Protein AF-A0A6G7Z5B9-F1 (afdb_monomer_lite)

Radius of gyration: 33.46 Å; chains: 1; bounding box: 88×78×112 Å

Sequence (467 aa):
MKSFTQLRRRGAAALLVTVLAVPVVAVATATAAGTSTSVATAASAVRTATAADERAAANLSRAKTSRTKAAAKVTSTKKAAKKASAKRATAAKKYSVAKKKYAAAKKAAATRHGVGGANESRASMNRASKALKSATAASRRATQAKSKALVTYSRAKALVAKTTSAKAKTAKALTKAKNELDAAKRRPTPTPTQAPTTPAPAPTTPAPKPTTPSTVESASPARTAYTGPMTVSTNGAVIENKIITGQLKIRANNVTIRNSLFVGPATAPTANYFLLWNTEGNTGLKVIDSELRPTIKSSWMNGVIGAGFTLERVTITNVIDQVTIKGDDVTIKDSVFEGNLYYANDPNHGGKESHADNVQIQSGKRIKITGTTMRSANNATVQVTQALGAVADLTIADNFLDHGGCTINITEGTRGYGPLAGVRITDNTFGTNQRIASCAVIRPKTTVITATGNSFTDGRAFALKNG

Secondary structure (DSSP, 8-state):
--------------------------------TTSHHHHHHHHHHHHHHHHHHHHHHHHHHHHHHHHHHHHHHHHHHHHHHHHHHHHHHHHHHHHHHHHHHHHHHHHHHHH--SHHHHHHHHHHHHHHHHHHHHHHHHHHHHHHHHHHHHHHHHHHHHHHHHHHHHHHHHHHHHHHHHHHHHHHHHPPPPP-PPPPPPPPPPPPPPPP-----------PPPPEE--S-SEE-STT-EEESEEE-S-EEE-SSS-EEES-EE---SS--SS-EEEEEE-SS---EEEES-EE--SS--TTEEEEEESSEEEES-EE-S-S-SEEEESS-EEEES-EE------SSBGGGTTBPP---SEEEEEEEEEEEES-EEEEESS-SEEE--SSS-EEEEEEES-EEEESSSSEEE---TTT--SPBSEEEESPEE-S--SSTT-SEEE-TTS-EEEES-EETT-PPP-EEE-

pLDDT: mean 84.42, std 21.42, range [25.08, 98.94]

Structure (mmCIF, N/CA/C/O backbone):
data_AF-A0A6G7Z5B9-F1
#
_entry.id   AF-A0A6G7Z5B9-F1
#
loop_
_atom_site.group_PDB
_atom_site.id
_atom_site.type_symbol
_atom_site.label_atom_id
_atom_site.label_alt_id
_atom_site.label_comp_id
_atom_site.label_asym_id
_atom_site.label_entity_id
_atom_site.label_seq_id
_atom_site.pdbx_PDB_ins_code
_atom_site.Cartn_x
_atom_site.Cartn_y
_atom_site.Cartn_z
_atom_site.occupancy
_atom_site.B_iso_or_equiv
_atom_site.auth_seq_id
_atom_site.auth_comp_id
_atom_site.auth_asym_id
_atom_site.auth_atom_id
_atom_site.pdbx_PDB_model_num
ATOM 1 N N . MET A 1 1 ? 48.584 -51.197 7.218 1.00 33.88 1 MET A N 1
ATOM 2 C CA . MET A 1 1 ? 49.433 -50.866 8.385 1.00 33.88 1 MET A CA 1
ATOM 3 C C . MET A 1 1 ? 49.207 -49.411 8.787 1.00 33.88 1 MET A C 1
ATOM 5 O O . MET A 1 1 ? 49.293 -48.547 7.930 1.00 33.88 1 MET A O 1
ATOM 9 N N . LYS A 1 2 ? 48.946 -49.205 10.087 1.00 32.91 2 LYS A N 1
ATOM 10 C CA . LYS A 1 2 ? 49.001 -47.963 10.892 1.00 32.91 2 LYS A CA 1
ATOM 11 C C . LYS A 1 2 ? 47.904 -46.883 10.732 1.00 32.91 2 LYS A C 1
ATOM 13 O O . LYS A 1 2 ? 47.996 -45.950 9.948 1.00 32.91 2 LYS A O 1
ATOM 18 N N . SER A 1 3 ? 46.904 -47.055 11.605 1.00 33.75 3 SER A N 1
ATOM 19 C CA . SER A 1 3 ? 46.173 -46.075 12.434 1.00 33.75 3 SER A CA 1
ATOM 20 C C . SER A 1 3 ? 46.872 -44.724 12.686 1.00 33.75 3 SER A C 1
ATOM 22 O O . SER A 1 3 ? 48.064 -44.720 12.973 1.00 33.75 3 SER A O 1
ATOM 24 N N . PHE A 1 4 ? 46.120 -43.611 12.684 1.00 29.77 4 PHE A N 1
ATOM 25 C CA . PHE A 1 4 ? 45.829 -42.846 13.914 1.00 29.77 4 PHE A CA 1
ATOM 26 C C . PHE A 1 4 ? 44.733 -41.780 13.714 1.00 29.77 4 PHE A C 1
ATOM 28 O O . PHE A 1 4 ? 44.692 -41.014 12.756 1.00 29.77 4 PHE A O 1
ATOM 35 N N . THR A 1 5 ? 43.839 -41.788 14.691 1.00 35.28 5 THR A N 1
ATOM 36 C CA . THR A 1 5 ? 42.644 -40.994 14.975 1.00 35.28 5 THR A CA 1
ATOM 37 C C . THR A 1 5 ? 42.925 -39.494 15.129 1.00 35.28 5 THR A C 1
ATOM 39 O O . THR A 1 5 ? 43.856 -39.139 15.840 1.00 35.28 5 THR A O 1
ATOM 42 N N . GLN A 1 6 ? 42.048 -38.604 14.635 1.00 29.97 6 GLN A N 1
ATOM 43 C CA . GLN A 1 6 ? 41.632 -37.435 15.428 1.00 29.97 6 GLN A CA 1
ATOM 44 C C . GLN A 1 6 ? 40.260 -36.871 15.025 1.00 29.97 6 GLN A C 1
ATOM 46 O O . GLN A 1 6 ? 40.008 -36.397 13.920 1.00 29.97 6 GLN A O 1
ATOM 51 N N . LEU A 1 7 ? 39.388 -36.917 16.025 1.00 31.28 7 LEU A N 1
ATOM 52 C CA . LEU A 1 7 ? 38.028 -36.427 16.121 1.00 31.28 7 LEU A CA 1
ATOM 53 C C . LEU A 1 7 ? 38.067 -34.992 16.682 1.00 31.28 7 LEU A C 1
ATOM 55 O O . LEU A 1 7 ? 38.559 -34.811 17.795 1.00 31.28 7 LEU A O 1
ATOM 59 N N . ARG A 1 8 ? 37.510 -33.973 16.006 1.00 30.39 8 ARG A N 1
ATOM 60 C CA . ARG A 1 8 ? 37.163 -32.693 16.668 1.00 30.39 8 ARG A CA 1
ATOM 61 C C . ARG A 1 8 ? 35.839 -32.076 16.189 1.00 30.39 8 ARG A C 1
ATOM 63 O O . ARG A 1 8 ? 35.764 -31.380 15.186 1.00 30.39 8 ARG A O 1
ATOM 70 N N . ARG A 1 9 ? 34.832 -32.310 17.042 1.00 29.95 9 ARG A N 1
ATOM 71 C CA . ARG A 1 9 ? 33.861 -31.362 17.629 1.00 29.95 9 ARG A CA 1
ATOM 72 C C . ARG A 1 9 ? 32.907 -30.605 16.693 1.00 29.95 9 ARG A C 1
ATOM 74 O O . ARG A 1 9 ? 33.141 -29.470 16.293 1.00 29.95 9 ARG A O 1
ATOM 81 N N . ARG A 1 10 ? 31.717 -31.197 16.532 1.00 31.97 10 ARG A N 1
ATOM 82 C CA . ARG A 1 10 ? 30.447 -30.471 16.376 1.00 31.97 10 ARG A CA 1
ATOM 83 C C . ARG A 1 10 ? 30.122 -29.763 17.697 1.00 31.97 10 ARG A C 1
ATOM 85 O O . ARG A 1 10 ? 29.921 -30.422 18.710 1.00 31.97 10 ARG A O 1
ATOM 92 N N . GLY A 1 11 ? 30.080 -28.433 17.689 1.00 27.55 11 GLY A N 1
ATOM 93 C CA . GLY A 1 11 ? 29.530 -27.647 18.792 1.00 27.55 11 GLY A CA 1
ATOM 94 C C . GLY A 1 11 ? 28.006 -27.678 18.738 1.00 27.55 11 GLY A C 1
ATOM 95 O O . GLY A 1 11 ? 27.402 -26.893 18.011 1.00 27.55 11 GLY A O 1
ATOM 96 N N . ALA A 1 12 ? 27.394 -28.596 19.483 1.00 30.52 12 ALA A N 1
ATOM 97 C CA . ALA A 1 12 ? 26.003 -28.476 19.890 1.00 30.52 12 ALA A CA 1
ATOM 98 C C . ALA A 1 12 ? 25.945 -27.429 21.011 1.00 30.52 12 ALA A C 1
ATOM 100 O O . ALA A 1 12 ? 26.492 -27.639 22.091 1.00 30.52 12 ALA A O 1
ATOM 101 N N . ALA A 1 13 ? 25.336 -26.276 20.741 1.00 30.06 13 ALA A N 1
ATOM 102 C CA . ALA A 1 13 ? 24.965 -25.347 21.796 1.00 30.06 13 ALA A CA 1
ATOM 103 C C . ALA A 1 13 ? 23.744 -25.938 22.510 1.00 30.06 13 ALA A C 1
ATOM 105 O O . ALA A 1 13 ? 22.630 -25.883 21.990 1.00 30.06 13 ALA A O 1
ATOM 106 N N . ALA A 1 14 ? 23.984 -26.557 23.665 1.00 29.02 14 ALA A N 1
ATOM 107 C CA . ALA A 1 14 ? 22.943 -26.954 24.595 1.00 29.02 14 ALA A CA 1
ATOM 108 C C . ALA A 1 14 ? 22.187 -25.696 25.047 1.00 29.02 14 ALA A C 1
ATOM 110 O O . ALA A 1 14 ? 22.767 -24.775 25.623 1.00 29.02 14 ALA A O 1
ATOM 111 N N . LEU A 1 15 ? 20.893 -25.646 24.738 1.00 28.06 15 LEU A N 1
ATOM 112 C CA . LEU A 1 15 ? 19.971 -24.674 25.299 1.00 28.06 15 LEU A CA 1
ATOM 113 C C . LEU A 1 15 ? 19.673 -25.136 26.730 1.00 28.06 15 LEU A C 1
ATOM 115 O O . LEU A 1 15 ? 18.836 -26.008 26.944 1.00 28.06 15 LEU A O 1
ATOM 119 N N . LEU A 1 16 ? 20.420 -24.609 27.699 1.00 25.08 16 LEU A N 1
ATOM 120 C CA . LEU A 1 16 ? 20.131 -24.796 29.115 1.00 25.08 16 LEU A CA 1
ATOM 121 C C . LEU A 1 16 ? 18.835 -24.026 29.419 1.00 25.08 16 LEU A C 1
ATOM 123 O O . LEU A 1 16 ? 18.841 -22.798 29.504 1.00 25.08 16 LEU A O 1
ATOM 127 N N . VAL A 1 17 ? 17.711 -24.734 29.504 1.00 30.08 17 VAL A N 1
ATOM 128 C CA . VAL A 1 17 ? 16.465 -24.191 30.052 1.00 30.08 17 VAL A CA 1
ATOM 129 C C . VAL A 1 17 ? 16.600 -24.264 31.566 1.00 30.08 17 VAL A C 1
ATOM 131 O O . VAL A 1 17 ? 16.329 -25.293 32.179 1.00 30.08 17 VAL A O 1
ATOM 134 N N . THR A 1 18 ? 17.071 -23.184 32.180 1.00 28.08 18 THR A N 1
ATOM 135 C CA . THR A 1 18 ? 16.932 -22.986 33.621 1.00 28.08 18 THR A CA 1
ATOM 136 C C . THR A 1 18 ? 15.454 -22.733 33.903 1.00 28.08 18 THR A C 1
ATOM 138 O O . THR A 1 18 ? 14.944 -21.634 33.688 1.00 28.08 18 THR A O 1
ATOM 141 N N . VAL A 1 19 ? 14.748 -23.772 34.346 1.00 30.16 19 VAL A N 1
ATOM 142 C CA . VAL A 1 19 ? 13.426 -23.637 34.959 1.00 30.16 19 VAL A CA 1
ATOM 143 C C . VAL A 1 19 ? 13.645 -22.947 36.303 1.00 30.16 19 VAL A C 1
ATOM 145 O O . VAL A 1 19 ? 14.049 -23.575 37.277 1.00 30.16 19 VAL A O 1
ATOM 148 N N . LEU A 1 20 ? 13.442 -21.631 36.346 1.00 30.20 20 LEU A N 1
ATOM 149 C CA . LEU A 1 20 ? 13.272 -20.924 37.610 1.00 30.20 20 LEU A CA 1
ATOM 150 C C . LEU A 1 20 ? 11.957 -21.411 38.221 1.00 30.20 20 LEU A C 1
ATOM 152 O O . LEU A 1 20 ? 10.878 -21.072 37.735 1.00 30.20 20 LEU A O 1
ATOM 156 N N . ALA A 1 21 ? 12.068 -22.230 39.265 1.00 30.30 21 ALA A N 1
ATOM 157 C CA . ALA A 1 21 ? 10.964 -22.535 40.155 1.00 30.30 21 ALA A CA 1
ATOM 158 C C . ALA A 1 21 ? 10.427 -21.211 40.717 1.00 30.30 21 ALA A C 1
ATOM 160 O O . ALA A 1 21 ? 11.123 -20.490 41.433 1.00 30.30 21 ALA A O 1
ATOM 161 N N . VAL A 1 22 ? 9.202 -20.865 40.334 1.00 32.66 22 VAL A N 1
ATOM 162 C CA . VAL A 1 22 ? 8.454 -19.772 40.954 1.00 32.66 22 VAL A CA 1
ATOM 163 C C . VAL A 1 22 ? 8.005 -20.286 42.323 1.00 32.66 22 VAL A C 1
ATOM 165 O O . VAL A 1 22 ? 7.380 -21.348 42.367 1.00 32.66 22 VAL A O 1
ATOM 168 N N . PRO A 1 23 ? 8.307 -19.601 43.439 1.00 32.16 23 PRO A N 1
ATOM 169 C CA . PRO A 1 23 ? 7.770 -20.002 44.727 1.00 32.16 23 PRO A CA 1
ATOM 170 C C . PRO A 1 23 ? 6.247 -19.873 44.668 1.00 32.16 23 PRO A C 1
ATOM 172 O O . PRO A 1 23 ? 5.705 -18.803 44.382 1.00 32.16 23 PRO A O 1
ATOM 175 N N . VAL A 1 24 ? 5.560 -20.990 44.904 1.00 34.12 24 VAL A N 1
ATOM 176 C CA . VAL A 1 24 ? 4.117 -21.020 45.129 1.00 34.12 24 VAL A CA 1
ATOM 177 C C . VAL A 1 24 ? 3.877 -20.327 46.465 1.00 34.12 24 VAL A C 1
ATOM 179 O O . VAL A 1 24 ? 4.069 -20.913 47.526 1.00 34.12 24 VAL A O 1
ATOM 182 N N . VAL A 1 25 ? 3.514 -19.047 46.417 1.00 35.88 25 VAL A N 1
ATOM 183 C CA . VAL A 1 25 ? 2.984 -18.347 47.586 1.00 35.88 25 VAL A CA 1
ATOM 184 C C . VAL A 1 25 ? 1.589 -18.910 47.832 1.00 35.88 25 VAL A C 1
ATOM 186 O O . VAL A 1 25 ? 0.700 -18.763 46.993 1.00 35.88 25 VAL A O 1
ATOM 189 N N . ALA A 1 26 ? 1.419 -19.592 48.963 1.00 35.59 26 ALA A N 1
ATOM 190 C CA . ALA A 1 26 ? 0.121 -20.030 49.446 1.00 35.59 26 ALA A CA 1
ATOM 191 C C . ALA A 1 26 ? -0.781 -18.800 49.635 1.00 35.59 26 ALA A C 1
ATOM 193 O O . ALA A 1 26 ? -0.514 -17.936 50.470 1.00 35.59 26 ALA A O 1
ATOM 194 N N . VAL A 1 27 ? -1.832 -18.701 48.821 1.00 38.78 27 VAL A N 1
ATOM 195 C CA . VAL A 1 27 ? -2.866 -17.675 48.967 1.00 38.78 27 VAL A CA 1
ATOM 196 C C . VAL A 1 27 ? -3.830 -18.165 50.038 1.00 38.78 27 VAL A C 1
ATOM 198 O O . VAL A 1 27 ? -4.621 -19.075 49.799 1.00 38.78 27 VAL A O 1
ATOM 201 N N . ALA A 1 28 ? -3.745 -17.570 51.227 1.00 36.78 28 ALA A N 1
ATOM 202 C CA . ALA A 1 28 ? -4.779 -17.697 52.241 1.00 36.78 28 ALA A CA 1
ATOM 203 C C . ALA A 1 28 ? -6.102 -17.164 51.666 1.00 36.78 28 ALA A C 1
ATOM 205 O O . ALA A 1 28 ? -6.181 -16.036 51.174 1.00 36.78 28 ALA A O 1
ATOM 206 N N . THR A 1 29 ? -7.135 -17.999 51.689 1.00 42.69 29 THR A N 1
ATOM 207 C CA . THR A 1 29 ? -8.482 -17.672 51.226 1.00 42.69 29 THR A CA 1
ATOM 208 C C . THR A 1 29 ? -9.141 -16.691 52.192 1.00 42.69 29 THR A C 1
ATOM 210 O O . THR A 1 29 ? -9.769 -17.098 53.164 1.00 42.69 29 THR A O 1
ATOM 213 N N . ALA A 1 30 ? -9.011 -15.394 51.914 1.00 37.78 30 ALA A N 1
ATOM 214 C CA . ALA A 1 30 ? -9.886 -14.366 52.464 1.00 37.78 30 ALA A CA 1
ATOM 215 C C . ALA A 1 30 ? -10.925 -13.995 51.397 1.00 37.78 30 ALA A C 1
ATOM 217 O O . ALA A 1 30 ? -10.608 -13.411 50.359 1.00 37.78 30 ALA A O 1
ATOM 218 N N . THR A 1 31 ? -12.172 -14.385 51.640 1.00 44.94 31 THR A N 1
ATOM 219 C CA . THR A 1 31 ? -13.339 -14.063 50.817 1.00 44.94 31 THR A CA 1
ATOM 220 C C . THR A 1 31 ? -13.641 -12.566 50.888 1.00 44.94 31 THR A C 1
ATOM 222 O O . THR A 1 31 ? -14.357 -12.108 51.772 1.00 44.94 31 THR A O 1
ATOM 225 N N . ALA A 1 32 ? -13.102 -11.801 49.940 1.00 41.94 32 ALA A N 1
ATOM 226 C CA . ALA A 1 32 ? -13.544 -10.445 49.631 1.00 41.94 32 ALA A CA 1
ATOM 227 C C . ALA A 1 32 ? -13.535 -10.266 48.106 1.00 41.94 32 ALA A C 1
ATOM 229 O O . ALA A 1 32 ? -12.483 -10.272 47.470 1.00 41.94 32 ALA A O 1
ATOM 230 N N . ALA A 1 33 ? -14.715 -10.113 47.504 1.00 46.09 33 ALA A N 1
ATOM 231 C CA . ALA A 1 33 ? -14.943 -10.114 46.054 1.00 46.09 33 ALA A CA 1
ATOM 232 C C . ALA A 1 33 ? -14.278 -8.954 45.264 1.00 46.09 33 ALA A C 1
ATOM 234 O O . ALA A 1 33 ? -14.495 -8.832 44.063 1.00 46.09 33 ALA A O 1
ATOM 235 N N . GLY A 1 34 ? -13.459 -8.111 45.909 1.00 43.84 34 GLY A N 1
ATOM 236 C CA . GLY A 1 34 ? -12.788 -6.953 45.301 1.00 43.84 34 GLY A CA 1
ATOM 237 C C . GLY A 1 34 ? -11.286 -7.111 45.015 1.00 43.84 34 GLY A C 1
ATOM 238 O O . GLY A 1 34 ? -10.718 -6.275 44.315 1.00 43.84 34 GLY A O 1
ATOM 239 N N . THR A 1 35 ? -10.613 -8.151 45.524 1.00 47.44 35 THR A N 1
ATOM 240 C CA . THR A 1 35 ? -9.142 -8.314 45.411 1.00 47.44 35 THR A CA 1
ATOM 241 C C . THR A 1 35 ? -8.687 -9.219 44.261 1.00 47.44 35 THR A C 1
ATOM 243 O O . THR A 1 35 ? -7.543 -9.115 43.815 1.00 47.44 35 THR A O 1
ATOM 246 N N . SER A 1 36 ? -9.556 -10.075 43.715 1.00 50.56 36 SER A N 1
ATOM 247 C CA . SER A 1 36 ? -9.192 -11.012 42.636 1.00 50.56 36 SER A CA 1
ATOM 248 C C . SER A 1 36 ? -8.902 -10.315 41.296 1.00 50.56 36 SER A C 1
ATOM 250 O O . SER A 1 36 ? -8.068 -10.779 40.513 1.00 50.56 36 SER A O 1
ATOM 252 N N . THR A 1 37 ? -9.520 -9.159 41.044 1.00 50.88 37 THR A N 1
ATOM 253 C CA . THR A 1 37 ? -9.422 -8.422 39.773 1.00 50.88 37 THR A CA 1
ATOM 254 C C . THR A 1 37 ? -8.094 -7.663 39.613 1.00 50.88 37 THR A C 1
ATOM 256 O O . THR A 1 37 ? -7.572 -7.539 38.500 1.00 50.88 37 THR A O 1
ATOM 259 N N . SER A 1 38 ? -7.490 -7.178 40.706 1.00 53.88 38 SER A N 1
ATOM 260 C CA . SER A 1 38 ? -6.236 -6.397 40.669 1.00 53.88 38 SER A CA 1
ATOM 261 C C . SER A 1 38 ? -4.988 -7.278 40.509 1.00 53.88 38 SER A C 1
ATOM 263 O O . SER A 1 38 ? -4.056 -6.930 39.781 1.00 53.88 38 SER A O 1
ATOM 265 N N . VAL A 1 39 ? -4.991 -8.472 41.107 1.00 56.84 39 VAL A N 1
ATOM 266 C CA . VAL A 1 39 ? -3.908 -9.459 40.950 1.00 56.84 39 VAL A CA 1
ATOM 267 C C . VAL A 1 39 ? -3.928 -10.071 39.545 1.00 56.84 39 VAL A C 1
ATOM 269 O O . VAL A 1 39 ? -2.879 -10.218 38.910 1.00 56.84 39 VAL A O 1
ATOM 272 N N . ALA A 1 40 ? -5.118 -10.350 39.001 1.00 60.28 40 ALA A N 1
ATOM 273 C CA . ALA A 1 40 ? -5.276 -10.861 37.639 1.00 60.28 40 ALA A CA 1
ATOM 274 C C . ALA A 1 40 ? -4.772 -9.868 36.571 1.00 60.28 40 ALA A C 1
ATOM 276 O O . ALA A 1 40 ? -4.150 -10.271 35.584 1.00 60.28 40 ALA A O 1
ATOM 277 N N . THR A 1 41 ? -4.975 -8.564 36.781 1.00 61.44 41 THR A N 1
ATOM 278 C CA . THR A 1 41 ? -4.523 -7.512 35.853 1.00 61.44 41 THR A CA 1
ATOM 279 C C . THR A 1 41 ? -3.010 -7.282 35.908 1.00 61.44 41 THR A C 1
ATOM 281 O O . THR A 1 41 ? -2.383 -7.157 34.853 1.00 61.44 41 THR A O 1
ATOM 284 N N . ALA A 1 42 ? -2.388 -7.318 37.093 1.00 63.38 42 ALA A N 1
ATOM 285 C CA . ALA A 1 42 ? -0.928 -7.263 37.228 1.00 63.38 42 ALA A CA 1
ATOM 286 C C . ALA A 1 42 ? -0.240 -8.491 36.595 1.00 63.38 42 ALA A C 1
ATOM 288 O O . ALA A 1 42 ? 0.711 -8.350 35.820 1.00 63.38 42 ALA A O 1
ATOM 289 N N . ALA A 1 43 ? -0.775 -9.695 36.831 1.00 71.44 43 ALA A N 1
ATOM 290 C CA . ALA A 1 43 ? -0.272 -10.925 36.220 1.00 71.44 43 ALA A CA 1
ATOM 291 C C . ALA A 1 43 ? -0.420 -10.929 34.684 1.00 71.44 43 ALA A C 1
ATOM 293 O O . ALA A 1 43 ? 0.442 -11.457 33.978 1.00 71.44 43 ALA A O 1
ATOM 294 N N . SER A 1 44 ? -1.487 -10.323 34.155 1.00 74.81 44 SER A N 1
ATOM 295 C CA . SER A 1 44 ? -1.705 -10.157 32.711 1.00 74.81 44 SER A CA 1
ATOM 296 C C . SER A 1 44 ? -0.696 -9.191 32.069 1.00 74.81 44 SER A C 1
ATOM 298 O O . SER A 1 44 ? -0.148 -9.475 30.997 1.00 74.81 44 SER A O 1
ATOM 300 N N . ALA A 1 45 ? -0.366 -8.086 32.749 1.00 72.81 45 ALA A N 1
ATOM 301 C CA . ALA A 1 45 ? 0.622 -7.113 32.277 1.00 72.81 45 ALA A CA 1
ATOM 302 C C . ALA A 1 45 ? 2.034 -7.717 32.178 1.00 72.81 45 ALA A C 1
ATOM 304 O O . ALA A 1 45 ? 2.707 -7.544 31.160 1.00 72.81 45 ALA A O 1
ATOM 305 N N . VAL A 1 46 ? 2.456 -8.489 33.187 1.00 80.88 46 VAL A N 1
ATOM 306 C CA . VAL A 1 46 ? 3.754 -9.185 33.169 1.00 80.88 46 VAL A CA 1
ATOM 307 C C . VAL A 1 46 ? 3.810 -10.217 32.040 1.00 80.88 46 VAL A C 1
ATOM 309 O O . VAL A 1 46 ? 4.776 -10.223 31.282 1.00 80.88 46 VAL A O 1
ATOM 312 N N . ARG A 1 47 ? 2.766 -11.042 31.851 1.00 81.12 47 ARG A N 1
ATOM 313 C CA . ARG A 1 47 ? 2.709 -12.014 30.735 1.00 81.12 47 ARG A CA 1
ATOM 314 C C . ARG A 1 47 ? 2.827 -11.337 29.370 1.00 81.12 47 ARG A C 1
ATOM 316 O O . ARG A 1 47 ? 3.558 -11.813 28.504 1.00 81.12 47 ARG A O 1
ATOM 323 N N . THR A 1 48 ? 2.136 -10.214 29.193 1.00 74.19 48 THR A N 1
ATOM 324 C CA . THR A 1 48 ? 2.164 -9.441 27.945 1.00 74.19 48 THR A CA 1
ATOM 325 C C . THR A 1 48 ? 3.558 -8.875 27.669 1.00 74.19 48 THR A C 1
ATOM 327 O O . THR A 1 48 ? 4.058 -8.986 26.547 1.00 74.19 48 THR A O 1
ATOM 330 N N . ALA A 1 49 ? 4.220 -8.322 28.690 1.00 76.75 49 ALA A N 1
ATOM 331 C CA . ALA A 1 49 ? 5.574 -7.791 28.561 1.00 76.75 49 ALA A CA 1
ATOM 332 C C . ALA A 1 49 ? 6.619 -8.894 28.300 1.00 76.75 49 ALA A C 1
ATOM 334 O O . ALA A 1 49 ? 7.512 -8.707 27.472 1.00 76.75 49 ALA A O 1
ATOM 335 N N . THR A 1 50 ? 6.474 -10.072 28.919 1.00 83.19 50 THR A N 1
ATOM 336 C CA . THR A 1 50 ? 7.335 -11.239 28.655 1.00 83.19 50 THR A CA 1
ATOM 337 C C . THR A 1 50 ? 7.226 -11.689 27.198 1.00 83.19 50 THR A C 1
ATOM 339 O O . THR A 1 50 ? 8.240 -11.837 26.517 1.00 83.19 50 THR A O 1
ATOM 342 N N . ALA A 1 51 ? 6.004 -11.814 26.669 1.00 75.94 51 ALA A N 1
ATOM 343 C CA . ALA A 1 51 ? 5.793 -12.177 25.267 1.00 75.94 51 ALA A CA 1
ATOM 344 C C . ALA A 1 51 ? 6.387 -11.138 24.291 1.00 75.94 51 ALA A C 1
ATOM 346 O O . ALA A 1 51 ? 6.876 -11.487 23.209 1.00 75.94 51 ALA A O 1
ATOM 347 N N . ALA A 1 52 ? 6.367 -9.852 24.660 1.00 68.94 52 ALA A N 1
ATOM 348 C CA . ALA A 1 52 ? 6.983 -8.784 23.878 1.00 68.94 52 ALA A CA 1
ATOM 349 C C . ALA A 1 52 ? 8.522 -8.885 23.851 1.00 68.94 52 ALA A C 1
ATOM 351 O O . ALA A 1 52 ? 9.109 -8.750 22.770 1.00 68.94 52 ALA A O 1
ATOM 352 N N . ASP A 1 53 ? 9.167 -9.173 24.989 1.00 85.44 53 ASP A N 1
ATOM 353 C CA . ASP A 1 53 ? 10.619 -9.404 25.080 1.00 85.44 53 ASP A CA 1
ATOM 354 C C . ASP A 1 53 ? 11.055 -10.616 24.242 1.00 85.44 53 ASP A C 1
ATOM 356 O O . ASP A 1 53 ? 11.926 -10.492 23.374 1.00 85.44 53 ASP A O 1
ATOM 360 N N . GLU A 1 54 ? 10.376 -11.758 24.391 1.00 82.62 54 GLU A N 1
ATOM 361 C CA . GLU A 1 54 ? 10.667 -12.979 23.627 1.00 82.62 54 GLU A CA 1
ATOM 362 C C . GLU A 1 54 ? 10.549 -12.749 22.113 1.00 82.62 54 GLU A C 1
ATOM 364 O O . GLU A 1 54 ? 11.432 -13.120 21.324 1.00 82.62 54 GLU A O 1
ATOM 369 N N . ARG A 1 55 ? 9.486 -12.057 21.678 1.00 84.25 55 ARG A N 1
ATOM 370 C CA . ARG A 1 55 ? 9.288 -11.706 20.265 1.00 84.25 55 ARG A CA 1
ATOM 371 C C . ARG A 1 55 ? 10.381 -10.761 19.763 1.00 84.25 55 ARG A C 1
ATOM 373 O O . ARG A 1 55 ? 10.861 -10.926 18.633 1.00 84.25 55 ARG A O 1
ATOM 380 N N . ALA A 1 56 ? 10.787 -9.779 20.569 1.00 72.06 56 ALA A N 1
ATOM 381 C CA . ALA A 1 56 ? 11.865 -8.856 20.228 1.00 72.06 56 ALA A CA 1
ATOM 382 C C . ALA A 1 56 ? 13.222 -9.579 20.122 1.00 72.06 56 ALA A C 1
ATOM 384 O O . ALA A 1 56 ? 13.977 -9.337 19.170 1.00 72.06 56 ALA A O 1
ATOM 385 N N . ALA A 1 57 ? 13.499 -10.532 21.015 1.00 84.00 57 ALA A N 1
ATOM 386 C CA . ALA A 1 57 ? 14.703 -11.359 20.992 1.00 84.00 57 ALA A CA 1
ATOM 387 C C . ALA A 1 57 ? 14.755 -12.251 19.739 1.00 84.00 57 ALA A C 1
ATOM 389 O O . ALA A 1 57 ? 15.766 -12.273 19.021 1.00 84.00 57 ALA A O 1
ATOM 390 N N . ALA A 1 58 ? 13.640 -12.907 19.396 1.00 81.38 58 ALA A N 1
ATOM 391 C CA . ALA A 1 58 ? 13.516 -13.704 18.176 1.00 81.38 58 ALA A CA 1
ATOM 392 C C . ALA A 1 58 ? 13.718 -12.855 16.905 1.00 81.38 58 ALA A C 1
ATOM 394 O O . ALA A 1 58 ? 14.421 -13.261 15.972 1.00 81.38 58 ALA A O 1
ATOM 395 N N . ASN A 1 59 ? 13.159 -11.640 16.870 1.00 75.00 59 ASN A N 1
ATOM 396 C CA . ASN A 1 59 ? 13.357 -10.690 15.771 1.00 75.00 59 ASN A CA 1
ATOM 397 C C . ASN A 1 59 ? 14.826 -10.275 15.614 1.00 75.00 59 ASN A C 1
ATOM 399 O O . ASN A 1 59 ? 15.344 -10.262 14.492 1.00 75.00 59 ASN A O 1
ATOM 403 N N . LEU A 1 60 ? 15.521 -9.990 16.718 1.00 90.50 60 LEU A N 1
ATOM 404 C CA . LEU A 1 60 ? 16.946 -9.664 16.688 1.00 90.50 60 LEU A CA 1
ATOM 405 C C . LEU A 1 60 ? 17.790 -10.844 16.177 1.00 90.50 60 LEU A C 1
ATOM 407 O O . LEU A 1 60 ? 18.727 -10.637 15.399 1.00 90.50 60 LEU A O 1
ATOM 411 N N . SER A 1 61 ? 17.452 -12.079 16.557 1.00 89.38 61 SER A N 1
ATOM 412 C CA . SER A 1 61 ? 18.114 -13.293 16.054 1.00 89.38 61 SER A CA 1
ATOM 413 C C . SER A 1 61 ? 17.955 -13.454 14.532 1.00 89.38 61 SER A C 1
ATOM 415 O O . SER A 1 61 ? 18.941 -13.621 13.798 1.00 89.38 61 SER A O 1
ATOM 417 N N . ARG A 1 62 ? 16.731 -13.279 14.013 1.00 87.38 62 ARG A N 1
ATOM 418 C CA . ARG A 1 62 ? 16.457 -13.280 12.562 1.00 87.38 62 ARG A CA 1
ATOM 419 C C . ARG A 1 62 ? 17.215 -12.173 11.824 1.00 87.38 62 ARG A C 1
ATOM 421 O O . ARG A 1 62 ? 17.773 -12.413 10.746 1.00 87.38 62 ARG A O 1
ATOM 428 N N . ALA A 1 63 ? 17.290 -10.975 12.404 1.00 78.44 63 ALA A N 1
ATOM 429 C CA . ALA A 1 63 ? 18.023 -9.850 11.826 1.00 78.44 63 ALA A CA 1
ATOM 430 C C . ALA A 1 63 ? 19.543 -10.104 11.779 1.00 78.44 63 ALA A C 1
ATOM 432 O O . ALA A 1 63 ? 20.183 -9.820 10.761 1.00 78.44 63 ALA A O 1
ATOM 433 N N . LYS A 1 64 ? 20.123 -10.702 12.833 1.00 90.81 64 LYS A N 1
ATOM 434 C CA . LYS A 1 64 ? 21.530 -11.148 12.856 1.00 90.81 64 LYS A CA 1
ATOM 435 C C . LYS A 1 64 ? 21.807 -12.153 11.733 1.00 90.81 64 LYS A C 1
ATOM 437 O O . LYS A 1 64 ? 22.723 -11.935 10.943 1.00 90.81 64 LYS A O 1
ATOM 442 N N . THR A 1 65 ? 20.969 -13.182 11.603 1.00 91.50 65 THR A N 1
ATOM 443 C CA . THR A 1 65 ? 21.090 -14.208 10.550 1.00 91.50 65 THR A CA 1
ATOM 444 C C . THR A 1 65 ? 21.017 -13.600 9.148 1.00 91.50 65 THR A C 1
ATOM 446 O O . THR A 1 65 ? 21.837 -13.905 8.279 1.00 91.50 65 THR A O 1
ATOM 449 N N . SER A 1 66 ? 20.071 -12.684 8.929 1.00 86.62 66 SER A N 1
ATOM 450 C CA . SER A 1 66 ? 19.899 -11.990 7.647 1.00 86.62 66 SER A CA 1
ATOM 451 C C . SER A 1 66 ? 21.124 -11.154 7.273 1.00 86.62 66 SER A C 1
ATOM 453 O O . SER A 1 66 ? 21.569 -11.191 6.124 1.00 86.62 66 SER A O 1
ATOM 455 N N . ARG A 1 67 ? 21.721 -10.448 8.245 1.00 93.44 67 ARG A N 1
ATOM 456 C CA . ARG A 1 67 ? 22.969 -9.699 8.040 1.00 93.44 67 ARG A CA 1
ATOM 457 C C . ARG A 1 67 ? 24.131 -10.626 7.678 1.00 93.44 67 ARG A C 1
ATOM 459 O O . ARG A 1 67 ? 24.876 -10.308 6.754 1.00 93.44 67 ARG A O 1
ATOM 466 N N . THR A 1 68 ? 24.272 -11.771 8.347 1.00 94.25 68 THR A N 1
ATOM 467 C CA . THR A 1 68 ? 25.321 -12.758 8.032 1.00 94.25 68 THR A CA 1
ATOM 468 C C . THR A 1 68 ? 25.185 -13.282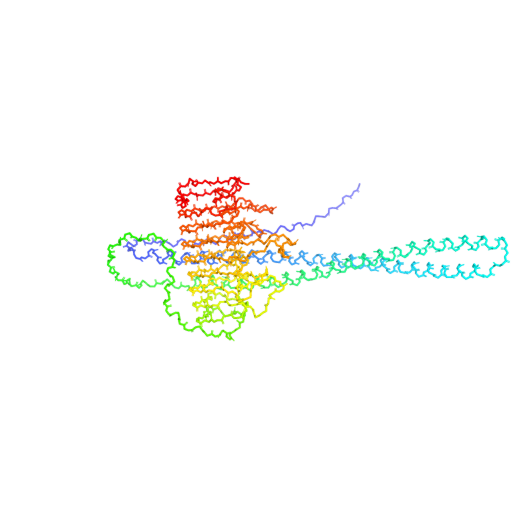 6.601 1.00 94.25 68 THR A C 1
ATOM 470 O O . THR A 1 68 ? 26.158 -13.273 5.845 1.00 94.25 68 THR A O 1
ATOM 473 N N . LYS A 1 69 ? 23.966 -13.646 6.175 1.00 92.38 69 LYS A N 1
ATOM 474 C CA . LYS A 1 69 ? 23.694 -14.067 4.787 1.00 92.38 69 LYS A CA 1
ATOM 475 C C . LYS A 1 69 ? 24.012 -12.957 3.776 1.00 92.38 69 LYS A C 1
ATOM 477 O O . LYS A 1 69 ? 24.617 -13.221 2.736 1.00 92.38 69 LYS A O 1
ATOM 482 N N . ALA A 1 70 ? 23.653 -11.709 4.085 1.00 88.69 70 ALA A N 1
ATOM 483 C CA . ALA A 1 70 ? 23.973 -10.562 3.238 1.00 88.69 70 ALA A CA 1
ATOM 484 C C . ALA A 1 70 ? 25.493 -10.341 3.111 1.00 88.69 70 ALA A C 1
ATOM 486 O O . ALA A 1 70 ? 25.989 -10.127 2.004 1.00 88.69 70 ALA A O 1
ATOM 487 N N . ALA A 1 71 ? 26.243 -10.460 4.211 1.00 93.56 71 ALA A N 1
ATOM 488 C CA . ALA A 1 71 ? 27.701 -10.342 4.211 1.00 93.56 71 ALA A CA 1
ATOM 489 C C . ALA A 1 71 ? 28.368 -11.445 3.369 1.00 93.56 71 ALA A C 1
ATOM 491 O O . ALA A 1 71 ? 29.222 -11.150 2.531 1.00 93.56 71 ALA A O 1
ATOM 492 N N . ALA A 1 72 ? 27.914 -12.697 3.492 1.00 94.88 72 ALA A N 1
ATOM 493 C CA . ALA A 1 72 ? 28.391 -13.800 2.654 1.00 94.88 72 ALA A CA 1
ATOM 494 C C . ALA A 1 72 ? 28.128 -13.552 1.151 1.00 94.88 72 ALA A C 1
ATOM 496 O O . ALA A 1 72 ? 28.974 -13.837 0.293 1.00 94.88 72 ALA A O 1
ATOM 497 N N . LYS A 1 73 ? 26.980 -12.946 0.814 1.00 94.12 73 LYS A N 1
ATOM 498 C CA . LYS A 1 73 ? 26.649 -12.547 -0.564 1.00 94.12 73 LYS A CA 1
ATOM 499 C C . LYS A 1 73 ? 27.585 -11.458 -1.099 1.00 94.12 73 LYS A C 1
ATOM 501 O O . LYS A 1 73 ? 27.952 -11.493 -2.272 1.00 94.12 73 LYS A O 1
ATOM 506 N N . VAL A 1 74 ? 28.023 -10.513 -0.266 1.00 95.94 74 VAL A N 1
ATOM 507 C CA . VAL A 1 74 ? 29.025 -9.505 -0.663 1.00 95.94 74 VAL A CA 1
ATOM 508 C C . VAL A 1 74 ? 30.353 -10.171 -1.018 1.00 95.94 74 VAL A C 1
ATOM 510 O O . VAL A 1 74 ? 30.915 -9.874 -2.070 1.00 95.94 74 VAL A O 1
ATOM 513 N N . THR A 1 75 ? 30.831 -11.113 -0.204 1.00 95.94 75 THR A N 1
ATOM 514 C CA . THR A 1 75 ? 32.097 -11.820 -0.463 1.00 95.94 75 THR A CA 1
ATOM 515 C C . THR A 1 75 ? 32.066 -12.592 -1.786 1.00 95.94 75 THR A C 1
ATOM 517 O O . THR A 1 75 ? 32.967 -12.443 -2.618 1.00 95.94 75 THR A O 1
ATOM 520 N N . SER A 1 76 ? 31.009 -13.373 -2.028 1.00 95.00 76 SER A N 1
ATOM 521 C CA . SER A 1 76 ? 30.867 -14.157 -3.266 1.00 95.00 76 SER A CA 1
ATOM 522 C C . SER A 1 76 ? 30.743 -13.270 -4.512 1.00 95.00 76 SER A C 1
ATOM 524 O O . SER A 1 76 ? 31.433 -13.494 -5.511 1.00 95.00 76 SER A O 1
ATOM 526 N N . THR A 1 77 ? 29.937 -12.208 -4.448 1.00 95.31 77 THR A N 1
ATOM 527 C CA . THR A 1 77 ? 29.750 -11.278 -5.575 1.00 95.31 77 THR A CA 1
ATOM 528 C C . THR A 1 77 ? 30.990 -10.422 -5.847 1.00 95.31 77 THR A C 1
ATOM 530 O O . THR A 1 77 ? 31.312 -10.182 -7.012 1.00 95.31 77 THR A O 1
ATOM 533 N N . LYS A 1 78 ? 31.766 -10.053 -4.816 1.00 97.44 78 LYS A N 1
ATOM 534 C CA . LYS A 1 78 ? 33.081 -9.400 -4.966 1.00 97.44 78 LYS A CA 1
ATOM 535 C C . LYS A 1 78 ? 34.055 -10.287 -5.744 1.00 97.44 78 LYS A C 1
ATOM 537 O O . LYS A 1 78 ? 34.707 -9.817 -6.679 1.00 97.44 78 LYS A O 1
ATOM 542 N N . LYS A 1 79 ? 34.126 -11.582 -5.405 1.00 96.88 79 LYS A N 1
ATOM 543 C CA . LYS A 1 79 ? 34.964 -12.564 -6.120 1.00 96.88 79 LYS A CA 1
ATOM 544 C C . LYS A 1 79 ? 34.539 -12.691 -7.587 1.00 96.88 79 LYS A C 1
ATOM 546 O O . LYS A 1 79 ? 35.393 -12.666 -8.476 1.00 96.88 79 LYS A O 1
ATOM 551 N N . ALA A 1 80 ? 33.233 -12.750 -7.854 1.00 94.50 80 ALA A N 1
ATOM 552 C CA . ALA A 1 80 ? 32.692 -12.790 -9.213 1.00 94.50 80 ALA A CA 1
ATOM 553 C C . ALA A 1 80 ? 33.037 -11.524 -10.021 1.00 94.50 80 ALA A C 1
ATOM 555 O O . ALA A 1 80 ? 33.501 -11.630 -11.158 1.00 94.50 80 ALA A O 1
ATOM 556 N N . ALA A 1 81 ? 32.900 -10.335 -9.426 1.00 96.06 81 ALA A N 1
ATOM 557 C CA . ALA A 1 81 ? 33.257 -9.065 -10.061 1.00 96.06 81 ALA A CA 1
ATOM 558 C C . ALA A 1 81 ? 34.763 -8.958 -10.371 1.00 96.06 81 ALA A C 1
ATOM 560 O O . ALA A 1 81 ? 35.136 -8.496 -11.456 1.00 96.06 81 ALA A O 1
ATOM 561 N N . LYS A 1 82 ? 35.635 -9.450 -9.475 1.00 97.56 82 LYS A N 1
ATOM 562 C CA . LYS A 1 82 ? 37.089 -9.532 -9.716 1.00 97.56 82 LYS A CA 1
ATOM 563 C C . LYS A 1 82 ? 37.401 -10.462 -10.893 1.00 97.56 82 LYS A C 1
ATOM 565 O O . LYS A 1 82 ? 38.119 -10.067 -11.810 1.00 97.56 82 LYS A O 1
ATOM 570 N N . LYS A 1 83 ? 36.793 -11.656 -10.927 1.00 97.44 83 LYS A N 1
ATOM 571 C CA . LYS A 1 83 ? 36.952 -12.623 -12.031 1.00 97.44 83 LYS A CA 1
ATOM 572 C C . LYS A 1 83 ? 36.473 -12.048 -13.370 1.00 97.44 83 LYS A C 1
ATOM 574 O O . LYS A 1 83 ? 37.157 -12.196 -14.380 1.00 97.44 83 LYS A O 1
ATOM 579 N N . ALA A 1 84 ? 35.326 -11.368 -13.389 1.00 96.00 84 ALA A N 1
ATOM 580 C CA . ALA A 1 84 ? 34.798 -10.734 -14.597 1.00 96.00 84 ALA A CA 1
ATOM 581 C C . ALA A 1 84 ? 35.693 -9.582 -15.087 1.00 96.00 84 ALA A C 1
ATOM 583 O O . ALA A 1 84 ? 35.926 -9.445 -16.288 1.00 96.00 84 ALA A O 1
ATOM 584 N N . SER A 1 85 ? 36.258 -8.800 -14.163 1.00 95.38 85 SER A N 1
ATOM 585 C CA . SER A 1 85 ? 37.206 -7.728 -14.489 1.00 95.38 85 SER A CA 1
ATOM 586 C C . SER A 1 85 ? 38.494 -8.266 -15.116 1.00 95.38 85 SER A C 1
ATOM 588 O O . SER A 1 85 ? 38.930 -7.728 -16.133 1.00 95.38 85 SER A O 1
ATOM 590 N N . ALA A 1 86 ? 39.045 -9.362 -14.582 1.00 97.31 86 ALA A N 1
ATOM 591 C CA . ALA A 1 86 ? 40.205 -10.038 -15.166 1.00 97.31 86 ALA A CA 1
ATOM 592 C C . ALA A 1 86 ? 39.908 -10.559 -16.585 1.00 97.31 86 ALA A C 1
ATOM 594 O O . ALA A 1 86 ? 40.655 -10.268 -17.517 1.00 97.31 86 ALA A O 1
ATOM 595 N N . LYS A 1 87 ? 38.762 -11.229 -16.791 1.00 96.44 87 LYS A N 1
ATOM 596 C CA . LYS A 1 87 ? 38.335 -11.688 -18.129 1.00 96.44 87 LYS A CA 1
ATOM 597 C C . LYS A 1 87 ? 38.215 -10.537 -19.134 1.00 96.44 87 LYS A C 1
ATOM 599 O O . LYS A 1 87 ? 38.638 -10.679 -20.280 1.00 96.44 87 LYS A O 1
ATOM 604 N N . ARG A 1 88 ? 37.667 -9.392 -18.711 1.00 97.25 88 ARG A N 1
ATOM 605 C CA . ARG A 1 88 ? 37.572 -8.181 -19.544 1.00 97.25 88 ARG A CA 1
ATOM 606 C C . ARG A 1 88 ? 38.949 -7.631 -19.908 1.00 97.25 88 ARG A C 1
ATOM 608 O O . ARG A 1 88 ? 39.141 -7.259 -21.060 1.00 97.25 88 ARG A O 1
ATOM 615 N N . ALA A 1 89 ? 39.905 -7.622 -18.979 1.00 96.44 89 ALA A N 1
ATOM 616 C CA . ALA A 1 89 ? 41.278 -7.204 -19.267 1.00 96.44 89 ALA A CA 1
ATOM 617 C C . ALA A 1 89 ? 41.942 -8.110 -20.322 1.00 96.44 89 ALA A C 1
ATOM 619 O O . ALA A 1 89 ? 42.486 -7.613 -21.309 1.00 96.44 89 ALA A O 1
ATOM 620 N N . THR A 1 90 ? 41.812 -9.434 -20.188 1.00 97.69 90 THR A N 1
ATOM 621 C CA . THR A 1 90 ? 42.324 -10.390 -21.184 1.00 97.69 90 THR A CA 1
ATOM 622 C C . THR A 1 90 ? 41.670 -10.198 -22.556 1.00 97.69 90 THR A C 1
ATOM 624 O O . THR A 1 90 ? 42.364 -10.178 -23.574 1.00 97.69 90 THR A O 1
ATOM 627 N N . ALA A 1 91 ? 40.345 -10.029 -22.606 1.00 96.69 91 ALA A N 1
ATOM 628 C CA . ALA A 1 91 ? 39.621 -9.811 -23.859 1.00 96.69 91 ALA A CA 1
ATOM 629 C C . ALA A 1 91 ? 40.013 -8.484 -24.535 1.00 96.69 91 ALA A C 1
ATOM 631 O O . ALA A 1 91 ? 40.204 -8.451 -25.749 1.00 96.69 91 ALA A O 1
ATOM 632 N N . ALA A 1 92 ? 40.215 -7.417 -23.755 1.00 95.44 92 ALA A N 1
ATOM 633 C CA . ALA A 1 92 ? 40.690 -6.130 -24.258 1.00 95.44 92 ALA A CA 1
ATOM 634 C C . ALA A 1 92 ? 42.107 -6.229 -24.851 1.00 95.44 92 ALA A C 1
ATOM 636 O O . ALA A 1 92 ? 42.358 -5.680 -25.925 1.00 95.44 92 ALA A O 1
ATOM 637 N N . LYS A 1 93 ? 43.012 -6.991 -24.214 1.00 97.62 93 LYS A N 1
ATOM 638 C CA . LYS A 1 93 ? 44.355 -7.263 -24.757 1.00 97.62 93 LYS A CA 1
ATOM 639 C C . LYS A 1 93 ? 44.273 -7.995 -26.101 1.00 97.62 93 LYS A C 1
ATOM 641 O O . LYS A 1 93 ? 44.895 -7.560 -27.066 1.00 97.62 93 LYS A O 1
ATOM 646 N N . LYS A 1 94 ? 43.454 -9.053 -26.196 1.00 96.62 94 LYS A N 1
ATOM 647 C CA . LYS A 1 94 ? 43.231 -9.795 -27.454 1.00 96.62 94 LYS A CA 1
ATOM 648 C C . LYS A 1 94 ? 42.652 -8.907 -28.559 1.00 96.62 94 LYS A C 1
ATOM 650 O O . LYS A 1 94 ? 43.111 -8.978 -29.694 1.00 96.62 94 LYS A O 1
ATOM 655 N N . TYR A 1 95 ? 41.693 -8.045 -28.222 1.00 97.19 95 TYR A N 1
ATOM 656 C CA . TYR A 1 95 ? 41.137 -7.060 -29.150 1.00 97.19 95 TYR A CA 1
ATOM 657 C C . TYR A 1 95 ? 42.201 -6.084 -29.669 1.00 97.19 95 TYR A C 1
ATOM 659 O O . TYR A 1 95 ? 42.301 -5.891 -30.877 1.00 97.19 95 TYR A O 1
ATOM 667 N N . SER A 1 96 ? 43.037 -5.526 -28.787 1.00 97.38 96 SER A N 1
ATOM 668 C CA . SER A 1 96 ? 44.123 -4.616 -29.179 1.00 97.38 96 SER A CA 1
ATOM 669 C C . SER A 1 96 ? 45.110 -5.281 -30.147 1.00 97.38 96 SER A C 1
ATOM 671 O O . SER A 1 96 ? 45.435 -4.717 -31.192 1.00 97.38 96 SER A O 1
ATOM 673 N N . VAL A 1 97 ? 45.514 -6.526 -29.863 1.00 97.38 97 VAL A N 1
ATOM 674 C CA . VAL A 1 97 ? 46.389 -7.309 -30.753 1.00 97.38 97 VAL A CA 1
ATOM 675 C C . VAL A 1 97 ? 45.723 -7.568 -32.108 1.00 97.38 97 VAL A C 1
ATOM 677 O O . VAL A 1 97 ? 46.344 -7.343 -33.145 1.00 97.38 97 VAL A O 1
ATOM 680 N N . ALA A 1 98 ? 44.459 -8.001 -32.124 1.00 97.12 98 ALA A N 1
ATOM 681 C CA . ALA A 1 98 ? 43.730 -8.254 -33.367 1.00 97.12 98 ALA A CA 1
ATOM 682 C C . ALA A 1 98 ? 43.560 -6.976 -34.207 1.00 97.12 98 ALA A C 1
ATOM 684 O O . ALA A 1 98 ? 43.717 -7.018 -35.425 1.00 97.12 98 ALA A O 1
ATOM 685 N N . LYS A 1 99 ? 43.313 -5.830 -33.557 1.00 97.38 99 LYS A N 1
ATOM 686 C CA . LYS A 1 99 ? 43.207 -4.520 -34.214 1.00 97.38 99 LYS A CA 1
ATOM 687 C C . LYS A 1 99 ? 44.524 -4.126 -34.886 1.00 97.38 99 LYS A C 1
ATOM 689 O O . LYS A 1 99 ? 44.503 -3.728 -36.048 1.00 97.38 99 LYS A O 1
ATOM 694 N N . LYS A 1 100 ? 45.663 -4.294 -34.198 1.00 96.81 100 LYS A N 1
ATOM 695 C CA . LYS A 1 100 ? 46.998 -4.048 -34.774 1.00 96.81 100 LYS A CA 1
ATOM 696 C C . LYS A 1 100 ? 47.283 -4.963 -35.971 1.00 96.81 100 LYS A C 1
ATOM 698 O O . LYS A 1 100 ? 47.699 -4.474 -37.015 1.00 96.81 100 LYS A O 1
ATOM 703 N N . LYS A 1 101 ? 46.998 -6.268 -35.854 1.00 95.19 101 LYS A N 1
ATOM 704 C CA . LYS A 1 101 ? 47.180 -7.236 -36.956 1.00 95.19 101 LYS A CA 1
ATOM 705 C C . LYS A 1 101 ? 46.324 -6.900 -38.178 1.00 95.19 101 LYS A C 1
ATOM 707 O O . LYS A 1 101 ? 46.814 -6.976 -39.298 1.00 95.19 101 LYS A O 1
ATOM 712 N N . TYR A 1 102 ? 45.071 -6.499 -37.971 1.00 95.31 102 TYR A N 1
ATOM 713 C CA . TYR A 1 102 ? 44.197 -6.064 -39.060 1.00 95.31 102 TYR A CA 1
ATOM 714 C C . TYR A 1 102 ? 44.713 -4.795 -39.747 1.00 95.31 102 TYR A C 1
ATOM 716 O O . TYR A 1 102 ? 44.750 -4.751 -40.972 1.00 95.31 102 TYR A O 1
ATOM 724 N N . ALA A 1 103 ? 45.166 -3.796 -38.983 1.00 93.62 103 ALA A N 1
ATOM 725 C CA . ALA A 1 103 ? 45.751 -2.580 -39.549 1.00 93.62 103 ALA A CA 1
ATOM 726 C C . ALA A 1 103 ? 47.006 -2.879 -40.391 1.00 93.62 103 ALA A C 1
ATOM 728 O O . ALA A 1 103 ? 47.131 -2.367 -41.501 1.00 93.62 103 ALA A O 1
ATOM 729 N N . ALA A 1 104 ? 47.889 -3.757 -39.904 1.00 92.06 104 ALA A N 1
ATOM 730 C CA . ALA A 1 104 ? 49.074 -4.192 -40.643 1.00 92.06 104 ALA A CA 1
ATOM 731 C C . ALA A 1 104 ? 48.712 -4.950 -41.934 1.00 92.06 104 ALA A C 1
ATOM 733 O O . ALA A 1 104 ? 49.237 -4.630 -42.996 1.00 92.06 104 ALA A O 1
ATOM 734 N N . ALA A 1 105 ? 47.768 -5.898 -41.867 1.00 90.19 105 ALA A N 1
ATOM 735 C CA . ALA A 1 105 ? 47.300 -6.639 -43.041 1.00 90.19 105 ALA A CA 1
ATOM 736 C C . ALA A 1 105 ? 46.628 -5.722 -44.077 1.00 90.19 105 ALA A C 1
ATOM 738 O O . ALA A 1 105 ? 46.836 -5.891 -45.276 1.00 90.19 105 ALA A O 1
ATOM 739 N N . LYS A 1 106 ? 45.867 -4.719 -43.620 1.00 89.94 106 LYS A N 1
ATOM 740 C CA . LYS A 1 106 ? 45.265 -3.699 -44.487 1.00 89.94 106 LYS A CA 1
ATOM 741 C C . LYS A 1 106 ? 46.336 -2.868 -45.200 1.00 89.94 106 LYS A C 1
ATOM 743 O O . LYS A 1 106 ? 46.213 -2.653 -46.399 1.00 89.94 106 LYS A O 1
ATOM 748 N N . LYS A 1 107 ? 47.386 -2.440 -44.486 1.00 88.06 107 LYS A N 1
ATOM 749 C CA . LYS A 1 107 ? 48.513 -1.692 -45.070 1.00 88.06 107 LYS A CA 1
ATOM 750 C C . LYS A 1 107 ? 49.260 -2.527 -46.116 1.00 88.06 107 LYS A C 1
ATOM 752 O O . LYS A 1 107 ? 49.470 -2.045 -47.218 1.00 88.06 107 LYS A O 1
ATOM 757 N N . ALA A 1 108 ? 49.589 -3.782 -45.805 1.00 85.06 108 ALA A N 1
ATOM 758 C CA . ALA A 1 108 ? 50.297 -4.678 -46.725 1.00 85.06 108 ALA A CA 1
ATOM 759 C C . ALA A 1 108 ? 49.499 -4.988 -48.005 1.00 85.06 108 ALA A C 1
ATOM 761 O O . ALA A 1 108 ? 50.074 -5.116 -49.083 1.00 85.06 108 ALA A O 1
ATOM 762 N N . ALA A 1 109 ? 48.170 -5.080 -47.901 1.00 83.62 109 ALA A N 1
ATOM 763 C CA . ALA A 1 109 ? 47.309 -5.278 -49.061 1.00 83.62 109 ALA A CA 1
ATOM 764 C C . ALA A 1 109 ? 47.224 -4.054 -49.983 1.00 83.62 109 ALA A C 1
ATOM 766 O O . ALA A 1 109 ? 46.910 -4.220 -51.155 1.00 83.62 109 ALA A O 1
ATOM 767 N N . ALA A 1 110 ? 47.508 -2.854 -49.471 1.00 81.44 110 ALA A N 1
ATOM 768 C CA . ALA A 1 110 ? 47.518 -1.627 -50.261 1.00 81.44 110 ALA A CA 1
ATOM 769 C C . ALA A 1 110 ? 48.824 -1.425 -51.054 1.00 81.44 110 ALA A C 1
ATOM 771 O O . ALA A 1 110 ? 48.843 -0.604 -51.958 1.00 81.44 110 ALA A O 1
ATOM 772 N N . THR A 1 111 ? 49.903 -2.146 -50.722 1.00 79.19 111 THR A N 1
ATOM 773 C CA . THR A 1 111 ? 51.251 -1.904 -51.273 1.00 79.19 111 THR A CA 1
ATOM 774 C C . THR A 1 111 ? 51.766 -2.993 -52.222 1.00 79.19 111 THR A C 1
ATOM 776 O O . THR A 1 111 ? 52.862 -2.849 -52.750 1.00 79.19 111 THR A O 1
ATOM 779 N N . ARG A 1 112 ? 51.050 -4.111 -52.426 1.00 69.69 112 ARG A N 1
ATOM 780 C CA . ARG A 1 112 ? 51.492 -5.191 -53.335 1.00 69.69 112 ARG A CA 1
ATOM 781 C C . ARG A 1 112 ? 50.797 -5.085 -54.697 1.00 69.69 112 ARG A C 1
ATOM 783 O O . ARG A 1 112 ? 49.600 -5.346 -54.785 1.00 69.69 112 ARG A O 1
ATOM 790 N N . HIS A 1 113 ? 51.566 -4.794 -55.747 1.00 57.22 113 HIS A N 1
ATOM 791 C CA . HIS A 1 113 ? 51.113 -4.769 -57.141 1.00 57.22 113 HIS A CA 1
ATOM 792 C C . HIS A 1 113 ? 51.700 -5.977 -57.895 1.00 57.22 113 HIS A C 1
ATOM 794 O O . HIS A 1 113 ? 52.864 -5.980 -58.272 1.00 57.22 113 HIS A O 1
ATOM 800 N N . GLY A 1 114 ? 50.911 -7.047 -58.029 1.00 59.03 114 GLY A N 1
ATOM 801 C CA . GLY A 1 114 ? 51.265 -8.284 -58.741 1.00 59.03 114 GLY A CA 1
ATOM 802 C C . GLY A 1 114 ? 50.235 -9.388 -58.469 1.00 59.03 114 GLY A C 1
ATOM 803 O O . GLY A 1 114 ? 49.792 -9.532 -57.328 1.00 59.03 114 GLY A O 1
ATOM 804 N N . VAL A 1 115 ? 49.825 -10.154 -59.491 1.00 58.62 115 VAL A N 1
ATOM 805 C CA . VAL A 1 115 ? 48.664 -11.080 -59.435 1.00 58.62 115 VAL A CA 1
ATOM 806 C C . VAL A 1 115 ? 48.792 -12.129 -58.313 1.00 58.62 115 VAL A C 1
ATOM 808 O O . VAL A 1 115 ? 47.838 -12.350 -57.564 1.00 58.62 115 VAL A O 1
ATOM 811 N N . GLY A 1 116 ? 49.986 -12.701 -58.104 1.00 61.03 116 GLY A N 1
ATOM 812 C CA . GLY A 1 116 ? 50.261 -13.620 -56.984 1.00 61.03 116 GLY A CA 1
ATOM 813 C C . GLY A 1 116 ? 50.285 -12.932 -55.609 1.00 61.03 116 GLY A C 1
ATOM 814 O O . GLY A 1 116 ? 49.689 -13.418 -54.647 1.00 61.03 116 GLY A O 1
ATOM 815 N N . GLY A 1 117 ? 50.886 -11.740 -55.518 1.00 62.09 117 GLY A N 1
ATOM 816 C CA . GLY A 1 117 ? 50.984 -10.963 -54.276 1.00 62.09 117 GLY A CA 1
ATOM 817 C C . GLY A 1 117 ? 49.653 -10.367 -53.797 1.00 62.09 117 GLY A C 1
ATOM 818 O O . GLY A 1 117 ? 49.464 -10.174 -52.591 1.00 62.09 117 GLY A O 1
ATOM 819 N N . ALA A 1 118 ? 48.715 -10.109 -54.712 1.00 63.09 118 ALA A N 1
ATOM 820 C CA . ALA A 1 118 ? 47.383 -9.586 -54.412 1.00 63.09 118 ALA A CA 1
ATOM 821 C C . ALA A 1 118 ? 46.479 -10.633 -53.729 1.00 63.09 118 ALA A C 1
ATOM 823 O O . ALA A 1 118 ? 45.767 -10.311 -52.769 1.00 63.09 118 ALA A O 1
ATOM 824 N N . ASN A 1 119 ? 46.542 -11.895 -54.167 1.00 69.50 119 ASN A N 1
ATOM 825 C CA . ASN A 1 119 ? 45.724 -12.984 -53.623 1.00 69.50 119 ASN A CA 1
ATOM 826 C C . ASN A 1 119 ? 46.125 -13.357 -52.186 1.00 69.50 119 ASN A C 1
ATOM 828 O O . ASN A 1 119 ? 45.264 -13.467 -51.304 1.00 69.50 119 ASN A O 1
ATOM 832 N N . GLU A 1 120 ? 47.427 -13.452 -51.900 1.00 71.19 120 GLU A N 1
ATOM 833 C CA . GLU A 1 120 ? 47.930 -13.696 -50.540 1.00 71.19 120 GLU A CA 1
ATOM 834 C C . GLU A 1 120 ? 47.573 -12.564 -49.564 1.00 71.19 120 GLU A C 1
ATOM 836 O O . GLU A 1 120 ? 47.138 -12.808 -48.430 1.00 71.19 120 GLU A O 1
ATOM 841 N N . SER A 1 121 ? 47.706 -11.314 -50.017 1.00 76.25 121 SER A N 1
ATOM 842 C CA . SER A 1 121 ? 47.351 -10.120 -49.247 1.00 76.25 121 SER A CA 1
ATOM 843 C C . SER A 1 121 ? 45.865 -10.081 -48.889 1.00 76.25 121 SER A C 1
ATOM 845 O O . SER A 1 121 ? 45.505 -9.792 -47.741 1.00 76.25 121 SER A O 1
ATOM 847 N N . ARG A 1 122 ? 44.985 -10.443 -49.832 1.00 81.12 122 ARG A N 1
ATOM 848 C CA . ARG A 1 122 ? 43.533 -10.518 -49.608 1.00 81.12 122 ARG A CA 1
ATOM 849 C C . ARG A 1 122 ? 43.164 -11.636 -48.626 1.00 81.12 122 ARG A C 1
ATOM 851 O O . ARG A 1 122 ? 42.366 -11.414 -47.711 1.00 81.12 122 ARG A O 1
ATOM 858 N N . ALA A 1 123 ? 43.791 -12.808 -48.734 1.00 84.50 123 ALA A N 1
ATOM 859 C CA . ALA A 1 123 ? 43.592 -13.910 -47.790 1.00 84.50 123 ALA A CA 1
ATOM 860 C C . ALA A 1 123 ? 44.051 -13.548 -46.361 1.00 84.50 123 ALA A C 1
ATOM 862 O O . ALA A 1 123 ? 43.346 -13.825 -45.383 1.00 84.50 123 ALA A O 1
ATOM 863 N N . SER A 1 124 ? 45.199 -12.875 -46.230 1.00 86.00 124 SER A N 1
ATOM 864 C CA . SER A 1 124 ? 45.719 -12.375 -44.951 1.00 86.00 124 SER A CA 1
ATOM 865 C C . SER A 1 124 ? 44.779 -11.349 -44.304 1.00 86.00 124 SER A C 1
ATOM 867 O O . SER A 1 124 ? 44.438 -11.469 -43.120 1.00 86.00 124 SER A O 1
ATOM 869 N N . MET A 1 125 ? 44.265 -10.397 -45.093 1.00 89.69 125 MET A N 1
ATOM 870 C CA . MET A 1 125 ? 43.281 -9.412 -44.636 1.00 89.69 125 MET A CA 1
ATOM 871 C C . MET A 1 125 ? 41.989 -10.078 -44.144 1.00 89.69 125 MET A C 1
ATOM 873 O O . MET A 1 125 ? 41.491 -9.737 -43.069 1.00 89.69 125 MET A O 1
ATOM 877 N N . ASN A 1 126 ? 41.475 -11.073 -44.872 1.00 92.00 126 ASN A N 1
ATOM 878 C CA . ASN A 1 126 ? 40.268 -11.807 -44.489 1.00 92.00 126 ASN A CA 1
ATOM 879 C C . ASN A 1 126 ? 40.441 -12.559 -43.161 1.00 92.00 126 ASN A C 1
ATOM 881 O O . ASN A 1 126 ? 39.563 -12.491 -42.292 1.00 92.00 126 ASN A O 1
ATOM 885 N N . ARG A 1 127 ? 41.587 -13.225 -42.951 1.00 93.94 127 ARG A N 1
ATOM 886 C CA . ARG A 1 127 ? 41.911 -13.878 -41.669 1.00 93.94 127 ARG A CA 1
ATOM 887 C C . ARG A 1 127 ? 41.989 -12.865 -40.525 1.00 93.94 127 ARG A C 1
ATOM 889 O O . ARG A 1 127 ? 41.383 -13.080 -39.472 1.00 93.94 127 ARG A O 1
ATOM 896 N N . ALA A 1 128 ? 42.672 -11.739 -40.735 1.00 94.00 128 ALA A N 1
ATOM 897 C CA . ALA A 1 128 ? 42.799 -10.687 -39.727 1.00 94.00 128 ALA A CA 1
ATOM 898 C C . ALA A 1 128 ? 41.450 -10.014 -39.402 1.00 94.00 128 ALA A C 1
ATOM 900 O O . ALA A 1 128 ? 41.162 -9.741 -38.236 1.00 94.00 128 ALA A O 1
ATOM 901 N N . SER A 1 129 ? 40.591 -9.815 -40.406 1.00 95.44 129 SER A N 1
ATOM 902 C CA . SER A 1 129 ? 39.230 -9.284 -40.251 1.00 95.44 129 SER A CA 1
ATOM 903 C C . SER A 1 129 ? 38.344 -10.222 -39.426 1.00 95.44 129 SER A C 1
ATOM 905 O O . SER A 1 129 ? 37.726 -9.790 -38.448 1.00 95.44 129 SER A O 1
ATOM 907 N N . LYS A 1 130 ? 38.337 -11.530 -39.735 1.00 96.56 130 LYS A N 1
ATOM 908 C CA . LYS A 1 130 ? 37.617 -12.544 -38.938 1.00 96.56 130 LYS A CA 1
ATOM 909 C C . LYS A 1 130 ? 38.103 -12.565 -37.482 1.00 96.56 130 LYS A C 1
ATOM 911 O O . LYS A 1 130 ? 37.285 -12.555 -36.558 1.00 96.56 130 LYS A O 1
ATOM 916 N N . ALA A 1 131 ? 39.420 -12.518 -37.266 1.00 95.69 131 ALA A N 1
ATOM 917 C CA . ALA A 1 131 ? 40.007 -12.465 -35.927 1.00 95.69 131 ALA A CA 1
ATOM 918 C C . ALA A 1 131 ? 39.604 -11.193 -35.156 1.00 95.69 131 ALA A C 1
ATOM 920 O O . ALA A 1 131 ? 39.249 -11.276 -33.978 1.00 95.69 131 ALA A O 1
ATOM 921 N N . LEU A 1 132 ? 39.592 -10.027 -35.814 1.00 97.38 132 LEU A N 1
ATOM 922 C CA . LEU A 1 132 ? 39.148 -8.766 -35.216 1.00 97.38 132 LEU A CA 1
ATOM 923 C C . LEU A 1 132 ? 37.660 -8.801 -34.847 1.00 97.38 132 LEU A C 1
ATOM 925 O O . LEU A 1 132 ? 37.309 -8.405 -33.733 1.00 97.38 132 LEU A O 1
ATOM 929 N N . LYS A 1 133 ? 36.787 -9.313 -35.725 1.00 97.31 133 LYS A N 1
ATOM 930 C CA . LYS A 1 133 ? 35.350 -9.477 -35.435 1.00 97.31 133 LYS A CA 1
ATOM 931 C C . LYS A 1 133 ? 35.127 -10.364 -34.205 1.00 97.31 133 LYS A C 1
ATOM 933 O O . LYS A 1 133 ? 34.424 -9.961 -33.276 1.00 97.31 133 LYS A O 1
ATOM 938 N N . SER A 1 134 ? 35.795 -11.518 -34.145 1.00 96.81 134 SER A N 1
ATOM 939 C CA . SER A 1 134 ? 35.723 -12.430 -32.994 1.00 96.81 134 SER A CA 1
ATOM 940 C C . SER A 1 134 ? 36.229 -11.778 -31.698 1.00 96.81 134 SER A C 1
ATOM 942 O O . SER A 1 134 ? 35.540 -11.788 -30.673 1.00 96.81 134 SER A O 1
ATOM 944 N N . ALA A 1 135 ? 37.387 -11.111 -31.744 1.00 97.06 135 ALA A N 1
ATOM 945 C CA . ALA A 1 135 ? 37.948 -10.417 -30.585 1.00 97.06 135 ALA A CA 1
ATOM 946 C C . ALA A 1 135 ? 37.066 -9.246 -30.111 1.00 97.06 135 ALA A C 1
ATOM 948 O O . ALA A 1 135 ? 36.950 -8.998 -28.908 1.00 97.06 135 ALA A O 1
ATOM 949 N N . THR A 1 136 ? 36.394 -8.561 -31.039 1.00 97.19 136 THR A N 1
ATOM 950 C CA . THR A 1 136 ? 35.430 -7.490 -30.743 1.00 97.19 136 THR A CA 1
ATOM 951 C C . THR A 1 136 ? 34.212 -8.041 -30.008 1.00 97.19 136 THR A C 1
ATOM 953 O O . THR A 1 136 ? 33.838 -7.518 -28.955 1.00 97.19 136 THR A O 1
ATOM 956 N N . ALA A 1 137 ? 33.626 -9.135 -30.503 1.00 95.88 137 ALA A N 1
ATOM 957 C CA . ALA A 1 137 ? 32.503 -9.803 -29.849 1.00 95.88 137 ALA A CA 1
ATOM 958 C C . ALA A 1 137 ? 32.878 -10.300 -28.441 1.00 95.88 137 ALA A C 1
ATOM 960 O O . ALA A 1 137 ? 32.142 -10.062 -27.480 1.00 95.88 137 ALA A O 1
ATOM 961 N N . ALA A 1 138 ? 34.054 -10.919 -28.287 1.00 95.62 138 ALA A N 1
ATOM 962 C CA . ALA A 1 138 ? 34.562 -11.370 -26.992 1.00 95.62 138 ALA A CA 1
ATOM 963 C C . ALA A 1 138 ? 34.770 -10.206 -26.005 1.00 95.62 138 ALA A C 1
ATOM 965 O O . ALA A 1 138 ? 34.375 -10.304 -24.840 1.00 95.62 138 ALA A O 1
ATOM 966 N N . SER A 1 139 ? 35.332 -9.083 -26.468 1.00 96.06 139 SER A N 1
ATOM 967 C CA . SER A 1 139 ? 35.524 -7.869 -25.662 1.00 96.06 139 SER A CA 1
ATOM 968 C C . SER A 1 139 ? 34.193 -7.260 -25.198 1.00 96.06 139 SER A C 1
ATOM 970 O O . SER A 1 139 ? 34.033 -6.931 -24.016 1.00 96.06 139 SER A O 1
ATOM 972 N N . ARG A 1 140 ? 33.189 -7.191 -26.087 1.00 96.62 140 ARG A N 1
ATOM 973 C CA . ARG A 1 140 ? 31.832 -6.722 -25.750 1.00 96.62 140 ARG A CA 1
ATOM 974 C C . ARG A 1 140 ? 31.160 -7.626 -24.715 1.00 96.62 140 ARG A C 1
ATOM 976 O O . ARG A 1 140 ? 30.699 -7.129 -23.687 1.00 96.62 140 ARG A O 1
ATOM 983 N N . ARG A 1 141 ? 31.175 -8.949 -24.925 1.00 96.69 141 ARG A N 1
ATOM 984 C CA . ARG A 1 141 ? 30.620 -9.933 -23.973 1.00 96.69 141 ARG A CA 1
ATOM 985 C C . ARG A 1 141 ? 31.287 -9.830 -22.599 1.00 96.69 141 ARG A C 1
ATOM 987 O O . ARG A 1 141 ? 30.601 -9.810 -21.579 1.00 96.69 141 ARG A O 1
ATOM 994 N N . ALA A 1 142 ? 32.614 -9.707 -22.555 1.00 94.62 142 ALA A N 1
ATOM 995 C CA . ALA A 1 142 ? 33.349 -9.566 -21.299 1.00 94.62 142 ALA A CA 1
ATOM 996 C C . ALA A 1 142 ? 33.043 -8.239 -20.579 1.00 94.62 142 ALA A C 1
ATOM 998 O O . ALA A 1 142 ? 32.956 -8.209 -19.350 1.00 94.62 142 ALA A O 1
ATOM 999 N N . THR A 1 143 ? 32.826 -7.155 -21.329 1.00 95.25 143 THR A N 1
ATOM 1000 C CA . THR A 1 143 ? 32.407 -5.857 -20.779 1.00 95.25 143 THR A CA 1
ATOM 1001 C C . THR A 1 143 ? 31.016 -5.942 -20.152 1.00 95.25 143 THR A C 1
ATOM 1003 O O . THR A 1 143 ? 30.855 -5.573 -18.991 1.00 95.25 143 THR A O 1
ATOM 1006 N N . GLN A 1 144 ? 30.038 -6.524 -20.852 1.00 95.31 144 GLN A N 1
ATOM 1007 C CA . GLN A 1 144 ? 28.692 -6.737 -20.306 1.00 95.31 144 GLN A CA 1
ATOM 1008 C C . GLN A 1 144 ? 28.710 -7.634 -19.059 1.00 95.31 144 GLN A C 1
ATOM 1010 O O . GLN A 1 144 ? 28.055 -7.326 -18.062 1.00 95.31 144 GLN A O 1
ATOM 1015 N N . ALA A 1 145 ? 29.493 -8.718 -19.078 1.00 93.25 145 ALA A N 1
ATOM 1016 C CA . ALA A 1 145 ? 29.642 -9.612 -17.931 1.00 93.25 145 ALA A CA 1
ATOM 1017 C C . ALA A 1 145 ? 30.233 -8.891 -16.706 1.00 93.25 145 ALA A C 1
ATOM 1019 O O . ALA A 1 145 ? 29.750 -9.084 -15.589 1.00 93.25 145 ALA A O 1
ATOM 1020 N N . LYS A 1 146 ? 31.236 -8.021 -16.906 1.00 96.44 146 LYS A N 1
ATOM 1021 C CA . LYS A 1 146 ? 31.785 -7.168 -15.841 1.00 96.44 146 LYS A CA 1
ATOM 1022 C C . LYS A 1 146 ? 30.714 -6.236 -15.274 1.00 96.44 146 LYS A C 1
ATOM 1024 O O . LYS A 1 146 ? 30.558 -6.191 -14.055 1.00 96.44 146 LYS A O 1
ATOM 1029 N N . SER A 1 147 ? 29.968 -5.532 -16.125 1.00 93.88 147 SER A N 1
ATOM 1030 C CA . SER A 1 147 ? 28.917 -4.607 -15.679 1.00 93.88 147 SER A CA 1
ATOM 1031 C C . SER A 1 147 ? 27.837 -5.324 -14.863 1.00 93.88 147 SER A C 1
ATOM 1033 O O . SER A 1 147 ? 27.522 -4.892 -13.756 1.00 93.88 147 SER A O 1
ATOM 1035 N N . LYS A 1 148 ? 27.344 -6.481 -15.331 1.00 94.69 148 LYS A N 1
ATOM 1036 C CA . LYS A 1 148 ? 26.368 -7.305 -14.590 1.00 94.69 148 LYS A CA 1
ATOM 1037 C C . LYS A 1 148 ? 26.902 -7.756 -13.223 1.00 94.69 148 LYS A C 1
ATOM 1039 O O . LYS A 1 148 ? 26.188 -7.686 -12.218 1.00 94.69 148 LYS A O 1
ATOM 1044 N N . ALA A 1 149 ? 28.165 -8.183 -13.159 1.00 93.38 149 ALA A N 1
ATOM 1045 C CA . ALA A 1 149 ? 28.794 -8.596 -11.906 1.00 93.38 149 ALA A CA 1
ATOM 1046 C C . ALA A 1 149 ? 28.952 -7.426 -10.916 1.00 93.38 149 ALA A C 1
ATOM 1048 O O . ALA A 1 149 ? 28.695 -7.600 -9.725 1.00 93.38 149 ALA A O 1
ATOM 1049 N N . LEU A 1 150 ? 29.312 -6.230 -11.400 1.00 94.44 150 LEU A N 1
ATOM 1050 C CA . LEU A 1 150 ? 29.419 -5.025 -10.571 1.00 94.44 150 LEU A CA 1
ATOM 1051 C C . LEU A 1 150 ? 28.062 -4.572 -10.025 1.00 94.44 150 LEU A C 1
ATOM 1053 O O . LEU A 1 150 ? 27.963 -4.309 -8.831 1.00 94.44 150 LEU A O 1
ATOM 1057 N N . VAL A 1 151 ? 27.005 -4.563 -10.845 1.00 93.62 151 VAL A N 1
ATOM 1058 C CA . VAL A 1 151 ? 25.638 -4.256 -10.381 1.00 93.62 151 VAL A CA 1
ATOM 1059 C C . VAL A 1 151 ? 25.209 -5.223 -9.277 1.00 93.62 151 VAL A C 1
ATOM 1061 O O . VAL A 1 151 ? 24.671 -4.811 -8.248 1.00 93.62 151 VAL A O 1
ATOM 1064 N N . THR A 1 152 ? 25.493 -6.515 -9.453 1.00 91.06 152 THR A N 1
ATOM 1065 C CA . THR A 1 152 ? 25.163 -7.544 -8.456 1.00 91.06 152 THR A CA 1
ATOM 1066 C C . THR A 1 152 ? 25.925 -7.326 -7.145 1.00 91.06 152 THR A C 1
ATOM 1068 O O . THR A 1 152 ? 25.335 -7.424 -6.067 1.00 91.06 152 THR A O 1
ATOM 1071 N N . TYR A 1 153 ? 27.213 -6.981 -7.224 1.00 95.69 153 TYR A N 1
ATOM 1072 C CA . TYR A 1 153 ? 28.031 -6.633 -6.061 1.00 95.69 153 TYR A CA 1
ATOM 1073 C C . TYR A 1 153 ? 27.517 -5.377 -5.338 1.00 95.69 153 TYR A C 1
ATOM 1075 O O . TYR A 1 153 ? 27.354 -5.399 -4.117 1.00 95.69 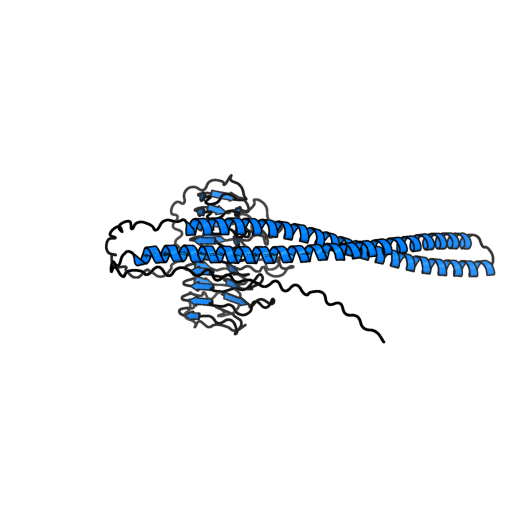153 TYR A O 1
ATOM 1083 N N . SER A 1 154 ? 27.172 -4.313 -6.068 1.00 91.94 154 SER A N 1
ATOM 1084 C CA . SER A 1 154 ? 26.602 -3.089 -5.487 1.00 91.94 154 SER A CA 1
ATOM 1085 C C . SER A 1 154 ? 25.277 -3.357 -4.765 1.00 91.94 154 SER A C 1
ATOM 1087 O O . SER A 1 154 ? 25.093 -2.912 -3.632 1.00 91.94 154 SER A O 1
ATOM 1089 N N . ARG A 1 155 ? 24.385 -4.166 -5.356 1.00 91.25 155 ARG A N 1
ATOM 1090 C CA . ARG A 1 155 ? 23.135 -4.602 -4.704 1.00 91.25 155 ARG A CA 1
ATOM 1091 C C . ARG A 1 155 ? 23.397 -5.403 -3.426 1.00 91.25 155 ARG A C 1
ATOM 1093 O O . ARG A 1 155 ? 22.699 -5.215 -2.432 1.00 91.25 155 ARG A O 1
ATOM 1100 N N . ALA A 1 156 ? 24.410 -6.273 -3.422 1.00 89.88 156 ALA A N 1
ATOM 1101 C CA . ALA A 1 156 ? 24.795 -7.015 -2.223 1.00 89.88 156 ALA A CA 1
ATOM 1102 C C . ALA A 1 156 ? 25.300 -6.080 -1.106 1.00 89.88 156 ALA A C 1
ATOM 1104 O O . ALA A 1 156 ? 24.910 -6.258 0.048 1.00 89.88 156 ALA A O 1
ATOM 1105 N N . LYS A 1 157 ? 26.096 -5.046 -1.432 1.00 94.69 157 LYS A N 1
ATOM 1106 C CA . LYS A 1 157 ? 26.520 -4.027 -0.450 1.00 94.69 157 LYS A CA 1
ATOM 1107 C C . LYS A 1 157 ? 25.326 -3.262 0.131 1.00 94.69 157 LYS A C 1
ATOM 1109 O O . LYS A 1 157 ? 25.247 -3.103 1.347 1.00 94.69 157 LYS A O 1
ATOM 1114 N N . ALA A 1 158 ? 24.377 -2.849 -0.711 1.00 87.31 158 ALA A N 1
ATOM 1115 C CA . ALA A 1 158 ? 23.161 -2.170 -0.258 1.00 87.31 158 ALA A CA 1
ATOM 1116 C C . ALA A 1 158 ? 22.320 -3.052 0.687 1.00 87.31 158 ALA A C 1
ATOM 1118 O O . ALA A 1 158 ? 21.800 -2.576 1.697 1.00 87.31 158 ALA A O 1
ATOM 1119 N N . LEU A 1 159 ? 22.245 -4.360 0.418 1.00 88.25 159 LEU A N 1
ATOM 1120 C CA . LEU A 1 159 ? 21.564 -5.313 1.298 1.00 88.25 159 LEU A CA 1
ATOM 1121 C C . LEU A 1 159 ? 22.236 -5.423 2.678 1.00 88.25 159 LEU A C 1
ATOM 1123 O O . LEU A 1 159 ? 21.541 -5.529 3.691 1.00 88.25 159 LEU A O 1
ATOM 1127 N N . VAL A 1 160 ? 23.571 -5.364 2.749 1.00 92.62 160 VAL A N 1
ATOM 1128 C CA . VAL A 1 160 ? 24.295 -5.320 4.033 1.00 92.62 160 VAL A CA 1
ATOM 1129 C C . VAL A 1 160 ? 23.966 -4.048 4.812 1.00 92.62 160 VAL A C 1
ATOM 1131 O O . VAL A 1 160 ? 23.709 -4.137 6.012 1.00 92.62 160 VAL A O 1
ATOM 1134 N N . ALA A 1 161 ? 23.905 -2.886 4.156 1.00 86.62 161 ALA A N 1
ATOM 1135 C CA . ALA A 1 161 ? 23.496 -1.641 4.810 1.00 86.62 161 ALA A CA 1
ATOM 1136 C C . ALA A 1 161 ? 22.069 -1.758 5.376 1.00 86.62 161 ALA A C 1
ATOM 1138 O O . ALA A 1 161 ? 21.862 -1.573 6.575 1.00 86.62 161 ALA A O 1
ATOM 1139 N N . LYS A 1 162 ? 21.110 -2.208 4.553 1.00 86.75 162 LYS A N 1
ATOM 1140 C CA . LYS A 1 162 ? 19.708 -2.416 4.959 1.00 86.75 162 LYS A CA 1
ATOM 1141 C C . LYS A 1 162 ? 19.578 -3.364 6.156 1.00 86.75 162 LYS A C 1
ATOM 1143 O O . LYS A 1 162 ? 18.877 -3.061 7.119 1.00 86.75 162 LYS A O 1
ATOM 1148 N N . THR A 1 163 ? 20.254 -4.512 6.113 1.00 82.75 163 THR A N 1
ATOM 1149 C CA . THR A 1 163 ? 20.203 -5.511 7.197 1.00 82.75 163 THR A CA 1
ATOM 1150 C C . THR A 1 163 ? 20.937 -5.054 8.458 1.00 82.75 163 THR A C 1
ATOM 1152 O O . THR A 1 163 ? 20.537 -5.420 9.562 1.00 82.75 163 THR A O 1
ATOM 1155 N N . THR A 1 164 ? 21.961 -4.207 8.329 1.00 90.50 164 THR A N 1
ATOM 1156 C CA . THR A 1 164 ? 22.637 -3.576 9.473 1.00 90.50 164 THR A CA 1
ATOM 1157 C C . THR A 1 164 ? 21.715 -2.588 10.180 1.00 90.50 164 THR A C 1
ATOM 1159 O O . THR A 1 164 ? 21.561 -2.680 11.399 1.00 90.50 164 THR A O 1
ATOM 1162 N N . SER A 1 165 ? 21.028 -1.719 9.433 1.00 83.88 165 SER A N 1
ATOM 1163 C CA . SER A 1 165 ? 20.022 -0.808 9.992 1.00 83.88 165 SER A CA 1
ATOM 1164 C C . SER A 1 165 ? 18.859 -1.568 10.634 1.00 83.88 165 SER A C 1
ATOM 1166 O O . SER A 1 165 ? 18.437 -1.220 11.734 1.00 83.88 165 SER A O 1
ATOM 1168 N N . ALA A 1 166 ? 18.376 -2.644 10.002 1.00 75.94 166 ALA A N 1
ATOM 1169 C CA . ALA A 1 166 ? 17.332 -3.498 10.572 1.00 75.94 166 ALA A CA 1
ATOM 1170 C C . ALA A 1 166 ? 17.773 -4.140 11.898 1.00 75.94 166 ALA A C 1
ATOM 1172 O O . ALA A 1 166 ? 17.041 -4.060 12.881 1.00 75.94 166 ALA A O 1
ATOM 1173 N N . LYS A 1 167 ? 18.997 -4.692 11.960 1.00 91.31 167 LYS A N 1
ATOM 1174 C CA . LYS A 1 167 ? 19.580 -5.234 13.199 1.00 91.31 167 LYS A CA 1
ATOM 1175 C C . LYS A 1 167 ? 19.620 -4.175 14.306 1.00 91.31 167 LYS A C 1
ATOM 1177 O O . LYS A 1 167 ? 19.237 -4.476 15.434 1.00 91.31 167 LYS A O 1
ATOM 1182 N N . ALA A 1 168 ? 20.060 -2.954 13.995 1.00 88.31 168 ALA A N 1
ATOM 1183 C CA . ALA A 1 168 ? 20.114 -1.859 14.963 1.00 88.31 168 ALA A CA 1
ATOM 1184 C C . ALA A 1 168 ? 18.716 -1.483 15.487 1.00 88.31 168 ALA A C 1
ATOM 1186 O O . ALA A 1 168 ? 18.533 -1.364 16.696 1.00 88.31 168 ALA A O 1
ATOM 1187 N N . LYS A 1 169 ? 17.712 -1.382 14.602 1.00 83.81 169 LYS A N 1
ATOM 1188 C CA . LYS A 1 169 ? 16.312 -1.138 14.995 1.00 83.81 169 LYS A CA 1
ATOM 1189 C C . LYS A 1 169 ? 15.777 -2.242 15.913 1.00 83.81 169 LYS A C 1
ATOM 1191 O O . LYS A 1 169 ? 15.225 -1.939 16.964 1.00 83.81 169 LYS A O 1
ATOM 1196 N N . THR A 1 170 ? 15.997 -3.513 15.568 1.00 77.31 170 THR A N 1
ATOM 1197 C CA . THR A 1 170 ? 15.557 -4.641 16.410 1.00 77.31 170 THR A CA 1
ATOM 1198 C C . THR A 1 170 ? 16.287 -4.708 17.751 1.00 77.31 170 THR A C 1
ATOM 1200 O O . THR A 1 170 ? 15.690 -5.117 18.737 1.00 77.31 170 THR A O 1
ATOM 1203 N N . ALA A 1 171 ? 17.554 -4.283 17.814 1.00 88.00 171 ALA A N 1
ATOM 1204 C CA . ALA A 1 171 ? 18.293 -4.216 19.074 1.00 88.00 171 ALA A CA 1
ATOM 1205 C C . ALA A 1 171 ? 17.702 -3.150 20.007 1.00 88.00 171 ALA A C 1
ATOM 1207 O O . ALA A 1 171 ? 17.473 -3.436 21.175 1.00 88.00 171 ALA A O 1
ATOM 1208 N N . LYS A 1 172 ? 17.366 -1.966 19.473 1.00 89.19 172 LYS A N 1
ATOM 1209 C CA . LYS A 1 172 ? 16.662 -0.918 20.231 1.00 89.19 172 LYS A CA 1
ATOM 1210 C C . LYS A 1 172 ? 15.288 -1.385 20.719 1.00 89.19 172 LYS A C 1
ATOM 1212 O O . LYS A 1 172 ? 14.933 -1.126 21.862 1.00 89.19 172 LYS A O 1
ATOM 1217 N N . ALA A 1 173 ? 14.536 -2.096 19.876 1.00 79.62 173 ALA A N 1
ATOM 1218 C CA . ALA A 1 173 ? 13.239 -2.657 20.255 1.00 79.62 173 ALA A CA 1
ATOM 1219 C C . ALA A 1 173 ? 13.357 -3.686 21.392 1.00 79.62 173 ALA A C 1
ATOM 1221 O O . ALA A 1 173 ? 12.537 -3.667 22.300 1.00 79.62 173 ALA A O 1
ATOM 1222 N N . L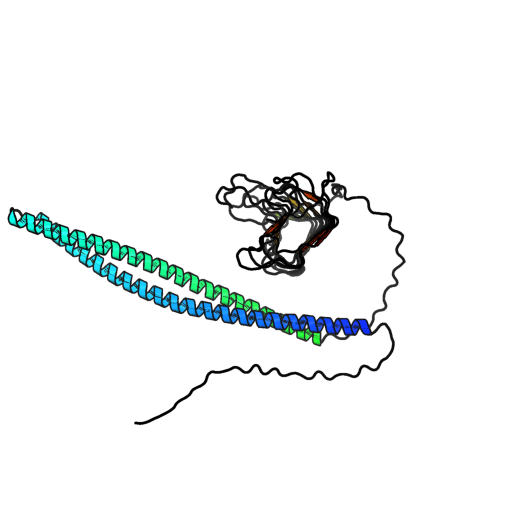EU A 1 174 ? 14.396 -4.531 21.379 1.00 89.69 174 LEU A N 1
ATOM 1223 C CA . LEU A 1 174 ? 14.675 -5.45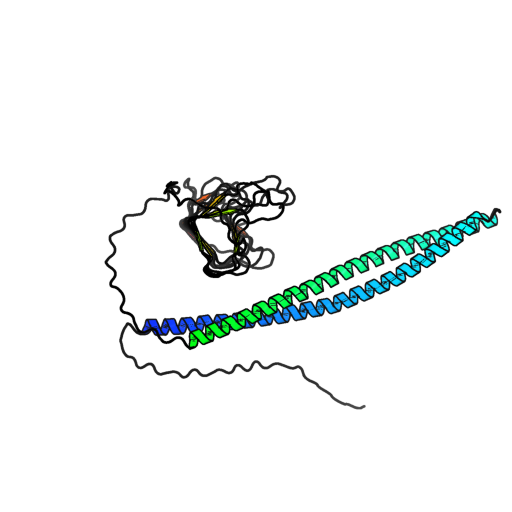4 22.482 1.00 89.69 174 LEU A CA 1
ATOM 1224 C C . LEU A 1 174 ? 15.001 -4.704 23.778 1.00 89.69 174 LEU A C 1
ATOM 1226 O O . LEU A 1 174 ? 14.455 -5.039 24.818 1.00 89.69 174 LEU A O 1
ATOM 1230 N N . THR A 1 175 ? 15.845 -3.669 23.727 1.00 92.56 175 THR A N 1
ATOM 1231 C CA . THR A 1 175 ? 16.114 -2.829 24.908 1.00 92.56 175 THR A CA 1
ATOM 1232 C C . THR A 1 175 ? 14.828 -2.214 25.460 1.00 92.56 175 THR A C 1
ATOM 1234 O O . THR A 1 175 ? 14.610 -2.242 26.665 1.00 92.56 175 THR A O 1
ATOM 1237 N N . LYS A 1 176 ? 13.945 -1.712 24.588 1.00 88.69 176 LYS A N 1
ATOM 1238 C CA . LYS A 1 176 ? 12.647 -1.166 25.004 1.00 88.69 176 LYS A CA 1
ATOM 1239 C C . LYS A 1 176 ? 11.767 -2.227 25.674 1.00 88.69 176 LYS A C 1
ATOM 1241 O O . LYS A 1 176 ? 11.248 -1.966 26.750 1.00 88.69 176 LYS A O 1
ATOM 1246 N N . ALA A 1 177 ? 11.639 -3.408 25.067 1.00 78.44 177 ALA A N 1
ATOM 1247 C CA . ALA A 1 177 ? 10.828 -4.497 25.610 1.00 78.44 177 ALA A CA 1
ATOM 1248 C C . ALA A 1 177 ? 11.339 -4.971 26.982 1.00 78.44 177 ALA A C 1
ATOM 1250 O O . ALA A 1 177 ? 10.539 -5.209 27.880 1.00 78.44 177 ALA A O 1
ATOM 1251 N N . LYS A 1 178 ? 12.664 -5.017 27.178 1.00 89.81 178 LYS A N 1
ATOM 1252 C CA . LYS A 1 178 ? 13.272 -5.303 28.487 1.00 89.81 178 LYS A CA 1
ATOM 1253 C C . LYS A 1 178 ? 12.914 -4.258 29.533 1.00 89.81 178 LYS A C 1
ATOM 1255 O O . LYS A 1 178 ? 12.488 -4.619 30.621 1.00 89.81 178 LYS A O 1
ATOM 1260 N N . ASN A 1 179 ? 13.010 -2.977 29.182 1.00 91.19 179 ASN A N 1
ATOM 1261 C CA . ASN A 1 179 ? 12.637 -1.897 30.093 1.00 91.19 179 ASN A CA 1
ATOM 1262 C C . ASN A 1 179 ? 11.140 -1.946 30.450 1.00 91.19 179 ASN A C 1
ATOM 1264 O O . ASN A 1 179 ? 10.777 -1.707 31.596 1.00 91.19 179 ASN A O 1
ATOM 1268 N N . GLU A 1 180 ? 10.270 -2.267 29.487 1.00 86.31 180 GLU A N 1
ATOM 1269 C CA . GLU A 1 180 ? 8.828 -2.442 29.717 1.00 86.31 180 GLU A CA 1
ATOM 1270 C C . GLU A 1 180 ? 8.533 -3.656 30.610 1.00 86.31 180 GLU A C 1
ATOM 1272 O O . GLU A 1 180 ? 7.683 -3.569 31.495 1.00 86.31 180 GLU A O 1
ATOM 1277 N N . LEU A 1 181 ? 9.259 -4.764 30.431 1.00 88.62 181 LEU A N 1
ATOM 1278 C CA . LEU A 1 181 ? 9.175 -5.937 31.301 1.00 88.62 181 LEU A CA 1
ATOM 1279 C C . LEU A 1 181 ? 9.639 -5.624 32.727 1.00 88.62 181 LEU A C 1
ATOM 1281 O O . LEU A 1 181 ? 8.964 -5.999 33.686 1.00 88.62 181 LEU A O 1
ATOM 1285 N N . ASP A 1 182 ? 10.751 -4.910 32.880 1.00 90.25 182 ASP A N 1
ATOM 1286 C CA . ASP A 1 182 ? 11.252 -4.488 34.189 1.00 90.25 182 ASP A CA 1
ATOM 1287 C C . ASP A 1 182 ? 10.280 -3.517 34.873 1.00 90.25 182 ASP A C 1
ATOM 1289 O O . ASP A 1 182 ? 10.028 -3.638 36.072 1.00 90.25 182 ASP A O 1
ATOM 1293 N N . ALA A 1 183 ? 9.670 -2.600 34.118 1.00 85.38 183 ALA A N 1
ATOM 1294 C CA . ALA A 1 183 ? 8.633 -1.706 34.624 1.00 85.38 183 ALA A CA 1
ATOM 1295 C C . ALA A 1 183 ? 7.365 -2.470 35.041 1.00 85.38 183 ALA A C 1
ATOM 1297 O O . ALA A 1 183 ? 6.815 -2.204 36.108 1.00 85.38 183 ALA A O 1
ATOM 1298 N N . ALA A 1 184 ? 6.926 -3.452 34.246 1.00 83.50 184 ALA A N 1
ATOM 1299 C CA . ALA A 1 184 ? 5.776 -4.292 34.574 1.00 83.50 184 ALA A CA 1
ATOM 1300 C C . ALA A 1 184 ? 6.005 -5.104 35.859 1.00 83.50 184 ALA A C 1
ATOM 1302 O O . ALA A 1 184 ? 5.086 -5.236 36.662 1.00 83.50 184 ALA A O 1
ATOM 1303 N N . LYS A 1 185 ? 7.234 -5.591 36.088 1.00 84.69 185 LYS A N 1
ATOM 1304 C CA . LYS A 1 185 ? 7.620 -6.302 37.320 1.00 84.69 185 LYS A CA 1
ATOM 1305 C C . LYS A 1 185 ? 7.677 -5.402 38.557 1.00 84.69 185 LYS A C 1
ATOM 1307 O O . LYS A 1 185 ? 7.465 -5.890 39.659 1.00 84.69 185 LYS A O 1
ATOM 1312 N N . ARG A 1 186 ? 7.993 -4.113 38.390 1.00 86.81 186 ARG A N 1
ATOM 1313 C CA . ARG A 1 186 ? 8.112 -3.135 39.491 1.00 86.81 186 ARG A CA 1
ATOM 1314 C C . ARG A 1 186 ? 6.802 -2.422 39.826 1.00 86.81 186 ARG A C 1
ATOM 1316 O O . ARG A 1 186 ? 6.770 -1.650 40.780 1.00 86.81 186 ARG A O 1
ATOM 1323 N N . ARG A 1 187 ? 5.743 -2.612 39.033 1.00 79.25 187 ARG A N 1
ATOM 1324 C CA . ARG A 1 187 ? 4.486 -1.880 39.202 1.00 79.25 187 ARG A CA 1
ATOM 1325 C C . ARG A 1 187 ? 3.797 -2.322 40.504 1.00 79.25 187 ARG A C 1
ATOM 1327 O O . ARG A 1 187 ? 3.470 -3.503 40.616 1.00 79.25 187 ARG A O 1
ATOM 1334 N N . PRO A 1 188 ? 3.558 -1.414 41.469 1.00 65.38 188 PRO A N 1
ATOM 1335 C CA . PRO A 1 188 ? 2.843 -1.760 42.690 1.00 65.38 188 PRO A CA 1
ATOM 1336 C C . PRO A 1 188 ? 1.400 -2.158 42.365 1.00 65.38 188 PRO A C 1
ATOM 1338 O O . PRO A 1 188 ? 0.793 -1.633 41.424 1.00 65.38 188 PRO A O 1
ATOM 1341 N N . THR A 1 189 ? 0.858 -3.098 43.141 1.00 55.75 189 THR A N 1
ATOM 1342 C CA . THR A 1 189 ? -0.554 -3.484 43.075 1.00 55.75 189 THR A CA 1
ATOM 1343 C C . THR A 1 189 ? -1.405 -2.230 43.285 1.00 55.75 189 THR A C 1
ATOM 1345 O O . THR A 1 189 ? -1.215 -1.554 44.296 1.00 55.75 189 THR A O 1
ATOM 1348 N N . PRO A 1 190 ? -2.301 -1.864 42.350 1.00 51.69 190 PRO A N 1
ATOM 1349 C CA . PRO A 1 190 ? -3.139 -0.690 42.535 1.00 51.69 190 PRO A CA 1
ATOM 1350 C C . PRO A 1 190 ? -4.029 -0.890 43.766 1.00 51.69 190 PRO A C 1
ATOM 1352 O O . PRO A 1 190 ? -4.740 -1.892 43.865 1.00 51.69 190 PRO A O 1
ATOM 1355 N N . THR A 1 191 ? -3.974 0.066 44.694 1.00 46.97 191 THR A N 1
ATOM 1356 C CA . THR A 1 191 ? -4.928 0.190 45.798 1.00 46.97 191 THR A CA 1
ATOM 1357 C C . THR A 1 191 ? -6.337 0.316 45.207 1.00 46.97 191 THR A C 1
ATOM 1359 O O . THR A 1 191 ? -6.498 1.047 44.225 1.00 46.97 191 THR A O 1
ATOM 1362 N N . PRO A 1 192 ? -7.357 -0.384 45.734 1.00 44.22 192 PRO A N 1
ATOM 1363 C CA . PRO A 1 192 ? -8.705 -0.285 45.193 1.00 44.22 192 PRO A CA 1
ATOM 1364 C C . PRO A 1 192 ? -9.235 1.134 45.421 1.00 44.22 192 PRO A C 1
ATOM 1366 O O . PRO A 1 192 ? -9.501 1.528 46.554 1.00 44.22 192 PRO A O 1
ATOM 1369 N N . THR A 1 193 ? -9.386 1.911 44.352 1.00 45.81 193 THR A N 1
ATOM 1370 C CA . THR A 1 193 ? -10.179 3.144 44.384 1.00 45.81 193 THR A CA 1
ATOM 1371 C C . THR A 1 193 ? -11.649 2.753 44.266 1.00 45.81 193 THR A C 1
ATOM 1373 O O . THR A 1 193 ? -12.007 1.996 43.361 1.00 45.81 193 THR A O 1
ATOM 1376 N N . GLN A 1 194 ? -12.487 3.238 45.189 1.00 38.66 194 GLN A N 1
ATOM 1377 C CA . GLN A 1 194 ? -13.933 3.001 45.175 1.00 38.66 194 GLN A CA 1
ATOM 1378 C C . GLN A 1 194 ? -14.532 3.404 43.821 1.00 38.66 194 GLN A C 1
ATOM 1380 O O . GLN A 1 194 ? -14.233 4.471 43.283 1.00 38.66 194 GLN A O 1
ATOM 1385 N N . ALA A 1 195 ? -15.354 2.516 43.265 1.00 36.19 195 ALA A N 1
ATOM 1386 C CA . ALA A 1 195 ? -16.052 2.742 42.011 1.00 36.19 195 ALA A CA 1
ATOM 1387 C C . ALA A 1 195 ? -17.107 3.855 42.182 1.00 36.19 195 ALA A C 1
ATOM 1389 O O . ALA A 1 195 ? -17.878 3.796 43.141 1.00 36.19 195 ALA A O 1
ATOM 1390 N N . PRO A 1 196 ? -17.195 4.839 41.268 1.00 42.34 196 PRO A N 1
ATOM 1391 C CA . PRO A 1 196 ? -18.324 5.759 41.224 1.00 42.34 196 PRO A CA 1
ATOM 1392 C C . PRO A 1 196 ? -19.609 4.984 40.911 1.00 42.34 196 PRO A C 1
ATOM 1394 O O . PRO A 1 196 ? -19.668 4.223 39.941 1.00 42.34 196 PRO A O 1
ATOM 1397 N N . THR A 1 197 ? -20.647 5.181 41.719 1.00 33.09 197 THR A N 1
ATOM 1398 C CA . THR A 1 197 ? -21.994 4.668 41.463 1.00 33.09 197 THR A CA 1
ATOM 1399 C C . THR A 1 197 ? -22.549 5.302 40.186 1.00 33.09 197 THR A C 1
ATOM 1401 O O . THR A 1 197 ? -22.715 6.514 40.084 1.00 33.09 197 THR A O 1
ATOM 1404 N N . THR A 1 198 ? -22.792 4.468 39.175 1.00 34.75 198 THR A N 1
ATOM 1405 C CA . THR A 1 198 ? -23.361 4.879 37.883 1.00 34.75 198 THR A CA 1
ATOM 1406 C C . THR A 1 198 ? -24.893 4.786 37.960 1.00 34.75 198 THR A C 1
ATOM 1408 O O . THR A 1 198 ? -25.386 3.732 38.366 1.00 34.75 198 THR A O 1
ATOM 1411 N N . PRO A 1 199 ? -25.662 5.834 37.601 1.00 37.97 199 PRO A N 1
ATOM 1412 C CA . PRO A 1 199 ? -27.124 5.769 37.559 1.00 37.97 199 PRO A CA 1
ATOM 1413 C C . PRO A 1 199 ? -27.641 4.795 36.490 1.00 37.97 199 PRO A C 1
ATOM 1415 O O . PRO A 1 199 ? -26.993 4.572 35.467 1.00 37.97 199 PRO A O 1
ATOM 1418 N N . ALA A 1 200 ? -28.823 4.232 36.743 1.00 32.44 200 ALA A N 1
ATOM 1419 C CA . ALA A 1 200 ? -29.486 3.228 35.914 1.00 32.44 200 ALA A CA 1
ATOM 1420 C C . ALA A 1 200 ? -29.757 3.708 34.467 1.00 32.44 200 ALA A C 1
ATOM 1422 O O . ALA A 1 200 ? -30.121 4.869 34.267 1.00 32.44 200 ALA A O 1
ATOM 1423 N N . PRO A 1 201 ? -29.625 2.829 33.453 1.00 36.72 201 PRO A N 1
ATOM 1424 C CA . PRO A 1 201 ? -29.915 3.174 32.067 1.00 36.72 201 PRO A CA 1
ATOM 1425 C C . PRO A 1 201 ? -31.428 3.257 31.820 1.00 36.72 201 PRO A C 1
ATOM 1427 O O . PRO A 1 201 ? -32.187 2.362 32.191 1.00 36.72 201 PRO A O 1
ATOM 1430 N N . ALA A 1 202 ? -31.854 4.335 31.162 1.00 37.62 202 ALA A N 1
ATOM 1431 C CA . ALA A 1 202 ? -33.205 4.496 30.635 1.00 37.62 202 ALA A CA 1
ATOM 1432 C C . ALA A 1 202 ? -33.453 3.546 29.436 1.00 37.62 202 ALA A C 1
ATOM 1434 O O . ALA A 1 202 ? -32.494 3.170 28.753 1.00 37.62 202 ALA A O 1
ATOM 1435 N N . PRO A 1 203 ? -34.713 3.158 29.154 1.00 34.62 203 PRO A N 1
ATOM 1436 C CA . PRO A 1 203 ? -35.029 2.212 28.088 1.00 34.62 203 PRO A CA 1
ATOM 1437 C C . PRO A 1 203 ? -34.739 2.805 26.703 1.00 34.62 203 PRO A C 1
ATOM 1439 O O . PRO A 1 203 ? -35.205 3.893 26.369 1.00 34.62 203 PRO A O 1
ATOM 1442 N N . THR A 1 204 ? -33.978 2.074 25.888 1.00 35.16 204 THR A N 1
ATOM 1443 C CA . THR A 1 204 ? -33.663 2.429 24.502 1.00 35.16 204 THR A CA 1
ATOM 1444 C C . THR A 1 204 ? -34.706 1.872 23.535 1.00 35.16 204 THR A C 1
ATOM 1446 O O . THR A 1 204 ? -34.868 0.663 23.380 1.00 35.16 204 THR A O 1
ATOM 1449 N N . THR A 1 205 ? -35.390 2.781 22.847 1.00 34.94 205 THR A N 1
ATOM 1450 C CA . THR A 1 205 ? -36.208 2.545 21.650 1.00 34.94 205 THR A CA 1
ATOM 1451 C C . THR A 1 205 ? -35.331 1.998 20.504 1.00 34.94 205 THR A C 1
ATOM 1453 O O . THR A 1 205 ? -34.156 2.370 20.427 1.00 34.94 205 THR A O 1
ATOM 1456 N N . PRO A 1 206 ? -35.847 1.147 19.593 1.00 35.41 206 PRO A N 1
ATOM 1457 C CA . PRO A 1 206 ? -35.076 0.647 18.454 1.00 35.41 206 PRO A CA 1
ATOM 1458 C C . PRO A 1 206 ? -34.549 1.790 17.577 1.00 35.41 206 PRO A C 1
ATOM 1460 O O . PRO A 1 206 ? -35.309 2.666 17.163 1.00 35.41 206 PRO A O 1
ATOM 1463 N N . ALA A 1 207 ? -33.246 1.774 17.293 1.00 34.31 207 ALA A N 1
ATOM 1464 C CA . ALA A 1 207 ? -32.614 2.737 16.401 1.00 34.31 207 ALA A CA 1
ATOM 1465 C C . ALA A 1 207 ? -33.178 2.597 14.969 1.00 34.31 207 ALA A C 1
ATOM 1467 O O . ALA A 1 207 ? -33.315 1.471 14.478 1.00 34.31 207 ALA A O 1
ATOM 1468 N N . PRO A 1 208 ? -33.505 3.704 14.278 1.00 32.25 208 PRO A N 1
ATOM 1469 C CA . PRO A 1 208 ? -33.927 3.650 12.887 1.00 32.25 208 PRO A CA 1
ATOM 1470 C C . PRO A 1 208 ? -32.773 3.197 11.977 1.00 32.25 208 PRO A C 1
ATOM 1472 O O . PRO A 1 208 ? -31.603 3.484 12.227 1.00 32.25 208 PRO A O 1
ATOM 1475 N N . LYS A 1 209 ? -33.145 2.475 10.913 1.00 38.50 209 LYS A N 1
ATOM 1476 C CA . LYS A 1 209 ? -32.306 1.983 9.805 1.00 38.50 209 LYS A CA 1
ATOM 1477 C C . LYS A 1 209 ? -31.273 3.036 9.350 1.00 38.50 209 LYS A C 1
ATOM 1479 O O . LYS A 1 209 ? -31.646 4.209 9.303 1.00 38.50 209 LYS A O 1
ATOM 1484 N N . PRO A 1 210 ? -30.042 2.660 8.934 1.00 35.50 210 PRO A N 1
ATOM 1485 C CA . PRO A 1 210 ? -29.057 3.620 8.444 1.00 35.50 210 PRO A CA 1
ATOM 1486 C C . PRO A 1 210 ? -29.575 4.288 7.167 1.00 35.50 210 PRO A C 1
ATOM 1488 O O . PRO A 1 210 ? -29.481 3.753 6.063 1.00 35.50 210 PRO A O 1
ATOM 1491 N N . THR A 1 211 ? -30.168 5.465 7.311 1.00 39.84 211 THR A N 1
ATOM 1492 C CA . THR A 1 211 ? -30.213 6.443 6.234 1.00 39.84 211 THR A CA 1
ATOM 1493 C C . THR A 1 211 ? -28.793 6.956 6.051 1.00 39.84 211 THR A C 1
ATOM 1495 O O . THR A 1 211 ? -28.083 7.148 7.041 1.00 39.84 211 THR A O 1
ATOM 1498 N N . THR A 1 212 ? -28.381 7.151 4.794 1.00 40.50 212 THR A N 1
ATOM 1499 C CA . THR A 1 212 ? -27.223 7.971 4.391 1.00 40.50 212 THR A CA 1
ATOM 1500 C C . THR A 1 212 ? -26.928 9.015 5.458 1.00 40.50 212 THR A C 1
ATOM 1502 O O . THR A 1 212 ? -27.886 9.704 5.822 1.00 40.50 212 THR A O 1
ATOM 1505 N N . PRO A 1 213 ? -25.681 9.147 5.964 1.00 39.25 213 PRO A N 1
ATOM 1506 C CA . PRO A 1 213 ? -25.367 10.216 6.891 1.00 39.25 213 PRO A CA 1
ATOM 1507 C C . PRO A 1 213 ? -25.892 11.490 6.262 1.00 39.25 213 PRO A C 1
ATOM 1509 O O . PRO A 1 213 ? -25.460 11.868 5.168 1.00 39.25 213 PRO A O 1
ATOM 1512 N N . SER A 1 214 ? -26.892 12.089 6.904 1.00 34.41 214 SER A N 1
ATOM 1513 C CA . SER A 1 214 ? -27.281 13.442 6.591 1.00 34.41 214 SER A CA 1
ATOM 1514 C C . SER A 1 214 ? -25.970 14.206 6.565 1.00 34.41 214 SER A C 1
ATOM 1516 O O . SER A 1 214 ? -25.181 14.120 7.510 1.00 34.41 214 SER A O 1
ATOM 1518 N N . THR A 1 215 ? -25.706 14.915 5.478 1.00 36.75 215 THR A N 1
ATOM 1519 C CA . THR A 1 215 ? -24.815 16.064 5.506 1.00 36.75 215 THR A CA 1
ATOM 1520 C C . THR A 1 215 ? -25.448 17.061 6.470 1.00 36.75 215 THR A C 1
ATOM 1522 O O . THR A 1 215 ? -26.040 18.054 6.067 1.00 36.75 215 THR A O 1
ATOM 1525 N N . VAL A 1 216 ? -25.405 16.757 7.769 1.00 34.06 216 VAL A N 1
ATOM 1526 C CA . VAL A 1 216 ? -25.470 17.763 8.802 1.00 34.06 216 VAL A CA 1
ATOM 1527 C C . VAL A 1 216 ? -24.194 18.541 8.588 1.00 34.06 216 VAL A C 1
ATOM 1529 O O . VAL A 1 216 ? -23.109 18.173 9.033 1.00 34.06 216 VAL A O 1
ATOM 1532 N N . GLU A 1 217 ? -24.375 19.626 7.854 1.00 38.62 217 GLU A N 1
ATOM 1533 C CA . GLU A 1 217 ? -23.690 20.900 7.963 1.00 38.62 217 GLU A CA 1
ATOM 1534 C C . GLU A 1 217 ? -23.749 21.394 9.427 1.00 38.62 217 GLU A C 1
ATOM 1536 O O . GLU A 1 217 ? -24.180 22.493 9.745 1.00 38.62 217 GLU A O 1
ATOM 1541 N N . SER A 1 218 ? -23.345 20.544 10.376 1.00 41.38 218 SER A N 1
ATOM 1542 C CA . SER A 1 218 ? -22.845 20.985 11.660 1.00 41.38 218 SER A CA 1
ATOM 1543 C C . SER A 1 218 ? -21.600 21.764 11.297 1.00 41.38 218 SER A C 1
ATOM 1545 O O . SER A 1 218 ? -20.676 21.187 10.719 1.00 41.38 218 SER A O 1
ATOM 1547 N N . ALA A 1 219 ? -21.645 23.078 11.520 1.00 45.47 219 ALA A N 1
ATOM 1548 C CA . ALA A 1 219 ? -20.574 24.016 11.238 1.00 45.47 219 ALA A CA 1
ATOM 1549 C C . ALA A 1 219 ? -19.247 23.445 11.752 1.00 45.47 219 ALA A C 1
ATOM 1551 O O . ALA A 1 219 ? -18.889 23.588 12.922 1.00 45.47 219 ALA A O 1
ATOM 1552 N N . SER A 1 220 ? -18.535 22.734 10.875 1.00 56.66 220 SER A N 1
ATOM 1553 C CA . SER A 1 220 ? -17.234 22.187 11.202 1.00 56.66 220 SER A CA 1
ATOM 1554 C C . SER A 1 220 ? -16.356 23.391 11.512 1.00 56.66 220 SER A C 1
ATOM 1556 O O . SER A 1 220 ? -16.371 24.345 10.725 1.00 56.66 220 SER A O 1
ATOM 1558 N N . PRO A 1 221 ? -15.613 23.394 12.635 1.00 63.12 221 PRO A N 1
ATOM 1559 C CA . PRO A 1 221 ? -14.733 24.501 12.961 1.00 63.12 221 PRO A CA 1
ATOM 1560 C C . PRO A 1 221 ? -13.893 24.863 11.739 1.00 63.12 221 PRO A C 1
ATOM 1562 O O . PRO A 1 221 ? -13.390 23.964 11.053 1.00 63.12 221 PRO A O 1
ATOM 1565 N N . ALA A 1 222 ? -13.767 26.163 11.460 1.00 85.38 222 ALA A N 1
ATOM 1566 C CA . ALA A 1 222 ? -13.048 26.643 10.289 1.00 85.38 222 ALA A CA 1
ATOM 1567 C C . ALA A 1 222 ? -11.659 25.987 10.223 1.00 85.38 222 ALA A C 1
ATOM 1569 O O . ALA A 1 222 ? -10.842 26.102 11.142 1.00 85.38 222 ALA A O 1
ATOM 1570 N N . ARG A 1 223 ? -11.404 25.248 9.139 1.00 94.50 223 ARG A N 1
ATOM 1571 C CA . ARG A 1 223 ? -10.131 24.553 8.940 1.00 94.50 223 ARG A CA 1
ATOM 1572 C C . ARG A 1 223 ? -9.085 25.569 8.485 1.00 94.50 223 ARG A C 1
ATOM 1574 O O . ARG A 1 223 ? -9.315 26.339 7.560 1.00 94.50 223 ARG A O 1
ATOM 1581 N N . THR A 1 224 ? -7.913 25.547 9.108 1.00 97.12 224 THR A N 1
ATOM 1582 C CA . THR A 1 224 ? -6.777 26.421 8.758 1.00 97.12 224 THR A CA 1
ATOM 1583 C C . THR A 1 224 ? -5.697 25.637 8.029 1.00 97.12 224 THR A C 1
ATOM 1585 O O . THR A 1 224 ? -5.611 24.420 8.172 1.00 97.12 224 THR A O 1
ATOM 1588 N N . ALA A 1 225 ? -4.836 26.299 7.257 1.00 97.44 225 ALA A N 1
ATOM 1589 C CA . ALA A 1 225 ? -3.720 25.613 6.610 1.00 97.44 225 ALA A CA 1
ATOM 1590 C C . ALA A 1 225 ? -2.831 24.888 7.641 1.00 97.44 225 ALA A C 1
ATOM 1592 O O . ALA A 1 225 ? -2.474 25.437 8.689 1.00 97.44 225 ALA A O 1
ATOM 1593 N N . TYR A 1 226 ? -2.467 23.639 7.353 1.00 97.88 226 TYR A N 1
ATOM 1594 C CA . TYR A 1 226 ? -1.463 22.921 8.124 1.00 97.88 226 TYR A CA 1
ATOM 1595 C C . TYR A 1 226 ? -0.066 23.387 7.725 1.00 97.88 226 TYR A C 1
ATOM 1597 O O . TYR A 1 226 ? 0.372 23.172 6.598 1.00 97.88 226 TYR A O 1
ATOM 1605 N N . THR A 1 227 ? 0.652 23.973 8.676 1.00 96.75 227 THR A N 1
ATOM 1606 C CA . THR A 1 227 ? 2.032 24.455 8.502 1.00 96.75 227 THR A CA 1
ATOM 1607 C C . THR A 1 227 ? 3.065 23.565 9.195 1.00 96.75 227 THR A C 1
ATOM 1609 O O . THR A 1 227 ? 4.257 23.865 9.190 1.00 96.75 227 THR A O 1
ATOM 1612 N N . GLY A 1 228 ? 2.619 22.465 9.811 1.00 96.25 228 GLY A N 1
ATOM 1613 C CA . GLY A 1 228 ? 3.494 21.521 10.494 1.00 96.25 228 GLY A CA 1
ATOM 1614 C C . GLY A 1 228 ? 4.243 20.584 9.537 1.00 96.25 228 GLY A C 1
ATOM 1615 O O . GLY A 1 228 ? 4.044 20.601 8.319 1.00 96.25 228 GLY A O 1
ATOM 1616 N N . PRO A 1 229 ? 5.120 19.724 10.079 1.00 96.25 229 PRO A N 1
ATOM 1617 C CA . PRO A 1 229 ? 5.917 18.822 9.265 1.00 96.25 229 PRO A CA 1
ATOM 1618 C C . PRO A 1 229 ? 5.048 17.767 8.567 1.00 96.25 229 PRO A C 1
ATOM 1620 O O . PRO A 1 229 ? 4.285 17.044 9.200 1.00 96.25 229 PRO A O 1
ATOM 1623 N N . MET A 1 230 ? 5.289 17.552 7.270 1.00 97.75 230 MET A N 1
ATOM 1624 C CA . MET A 1 230 ? 4.706 16.434 6.502 1.00 97.75 230 MET A CA 1
ATOM 1625 C C . MET A 1 230 ? 5.186 15.050 6.973 1.00 97.75 230 MET A C 1
ATOM 1627 O O . MET A 1 230 ? 4.782 14.020 6.442 1.00 97.75 230 MET A O 1
ATOM 1631 N N . THR A 1 231 ? 6.090 14.993 7.950 1.00 98.31 231 THR A N 1
ATOM 1632 C CA . THR A 1 231 ? 6.502 13.765 8.632 1.00 98.3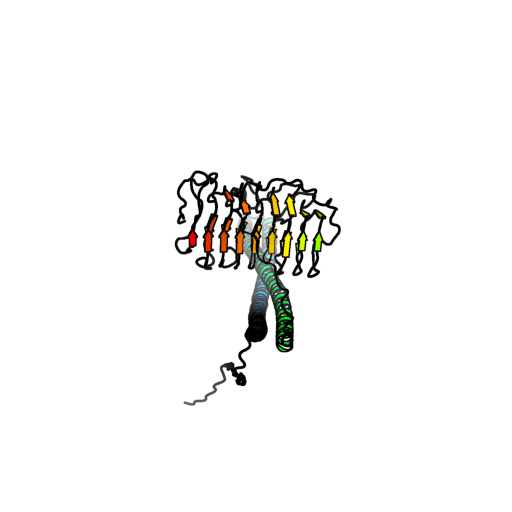1 231 THR A CA 1
ATOM 1633 C C . THR A 1 231 ? 6.347 13.947 10.137 1.00 98.31 231 THR A C 1
ATOM 1635 O O . THR A 1 231 ? 7.199 14.542 10.797 1.00 98.31 231 THR A O 1
ATOM 1638 N N . VAL A 1 232 ? 5.265 13.403 10.684 1.00 97.88 232 VAL A N 1
ATOM 1639 C CA . VAL A 1 232 ? 4.931 13.476 12.108 1.00 97.88 232 VAL A CA 1
ATOM 1640 C C . VAL A 1 232 ? 5.766 12.450 12.864 1.00 97.88 232 VAL A C 1
ATOM 1642 O O . VAL A 1 232 ? 5.570 11.247 12.701 1.00 97.88 232 VAL A O 1
ATOM 1645 N N . SER A 1 233 ? 6.711 12.922 13.677 1.00 97.00 233 SER A N 1
ATOM 1646 C CA . SER A 1 233 ? 7.666 12.063 14.405 1.00 97.00 233 SER A CA 1
ATOM 1647 C C . SER A 1 233 ? 7.497 12.105 15.930 1.00 97.00 233 SER A C 1
ATOM 1649 O O . SER A 1 233 ? 8.228 11.426 16.647 1.00 97.00 233 SER A O 1
ATOM 1651 N N . THR A 1 234 ? 6.523 12.869 16.427 1.00 95.12 234 THR A N 1
ATOM 1652 C CA . THR A 1 234 ? 6.233 13.016 17.859 1.00 95.12 234 THR A CA 1
ATOM 1653 C C . THR A 1 234 ? 5.078 12.104 18.258 1.00 95.12 234 THR A C 1
ATOM 1655 O O . THR A 1 234 ? 3.996 12.183 17.674 1.00 95.12 234 THR A O 1
ATOM 1658 N N . ASN A 1 235 ? 5.298 11.221 19.238 1.00 93.69 235 ASN A N 1
ATOM 1659 C CA . ASN A 1 235 ? 4.235 10.354 19.753 1.00 93.69 235 ASN A CA 1
ATOM 1660 C C . ASN A 1 235 ? 3.142 11.203 20.409 1.00 93.69 235 ASN A C 1
ATOM 1662 O O . ASN A 1 235 ? 3.456 12.187 21.072 1.00 93.69 235 ASN A O 1
ATOM 1666 N N . GLY A 1 236 ? 1.880 10.809 20.260 1.00 95.69 236 GLY A N 1
ATOM 1667 C CA . GLY A 1 236 ? 0.766 11.553 20.853 1.00 95.69 236 GLY A CA 1
ATOM 1668 C C . GLY A 1 236 ? 0.443 12.873 20.149 1.00 95.69 236 GLY A C 1
ATOM 1669 O O . GLY A 1 236 ? -0.381 13.627 20.655 1.00 95.69 236 GLY A O 1
ATOM 1670 N N . ALA A 1 237 ? 1.083 13.184 19.014 1.00 97.88 237 ALA A N 1
ATOM 1671 C CA . ALA A 1 237 ? 0.806 14.419 18.287 1.00 97.88 237 ALA A CA 1
ATOM 1672 C C . ALA A 1 237 ? -0.671 14.509 17.877 1.00 97.88 237 ALA A C 1
ATOM 1674 O O . ALA A 1 237 ? -1.269 13.517 17.453 1.00 97.88 237 ALA A O 1
ATOM 1675 N N . VAL A 1 238 ? -1.227 15.717 17.957 1.00 98.50 238 VAL A N 1
ATOM 1676 C CA . VAL A 1 238 ? -2.595 16.018 17.534 1.00 98.50 238 VAL A CA 1
ATOM 1677 C C . VAL A 1 238 ? -2.550 16.995 16.364 1.00 98.50 238 VAL A C 1
ATOM 1679 O O . VAL A 1 238 ? -1.898 18.035 16.441 1.00 98.50 238 VAL A O 1
ATOM 1682 N N . ILE A 1 239 ? -3.226 16.648 15.270 1.00 98.38 239 ILE A N 1
ATOM 1683 C CA . ILE A 1 239 ? -3.456 17.515 14.112 1.00 98.38 239 ILE A CA 1
ATOM 1684 C C . ILE A 1 239 ? -4.964 17.702 14.001 1.00 98.38 239 ILE A C 1
ATOM 1686 O O . ILE A 1 239 ? -5.696 16.748 13.757 1.00 98.38 239 ILE A O 1
ATOM 1690 N N . GLU A 1 240 ? -5.433 18.922 14.216 1.00 98.25 240 GLU A N 1
ATOM 1691 C CA . GLU A 1 240 ? -6.859 19.205 14.327 1.00 98.25 240 GLU A CA 1
ATOM 1692 C C . GLU A 1 240 ? -7.243 20.497 13.612 1.00 98.25 240 GLU A C 1
ATOM 1694 O O . GLU A 1 240 ? -6.512 21.489 13.694 1.00 98.25 240 GLU A O 1
ATOM 1699 N N . ASN A 1 241 ? -8.409 20.492 12.956 1.00 96.88 241 ASN A N 1
ATOM 1700 C CA . ASN A 1 241 ? -8.968 21.648 12.248 1.00 96.88 241 ASN A CA 1
ATOM 1701 C C . ASN A 1 241 ? -8.020 22.145 11.148 1.00 96.88 241 ASN A C 1
ATOM 1703 O O . ASN A 1 241 ? -7.777 23.351 11.015 1.00 96.88 241 ASN A O 1
ATOM 1707 N N . LYS A 1 242 ? -7.428 21.212 10.384 1.00 98.31 242 LYS A N 1
ATOM 1708 C CA . LYS A 1 242 ? -6.393 21.526 9.394 1.00 98.31 242 LYS A CA 1
ATOM 1709 C C . LYS A 1 242 ? -6.734 21.144 7.962 1.00 98.31 242 LYS A C 1
ATOM 1711 O O . LYS A 1 242 ? -7.286 20.083 7.706 1.00 98.31 242 LYS A O 1
ATOM 1716 N N . ILE A 1 243 ? -6.306 21.989 7.027 1.00 98.06 243 ILE A N 1
ATOM 1717 C CA . ILE A 1 243 ? -6.200 21.699 5.596 1.00 98.06 243 ILE A CA 1
ATOM 1718 C C . ILE A 1 243 ? -4.764 21.248 5.323 1.00 98.06 243 ILE A C 1
ATOM 1720 O O . ILE A 1 243 ? -3.817 22.015 5.490 1.00 98.06 243 ILE A O 1
ATOM 1724 N N . ILE A 1 244 ? -4.598 19.990 4.936 1.00 98.44 244 ILE A N 1
ATOM 1725 C CA . ILE A 1 244 ? -3.308 19.330 4.753 1.00 98.44 244 ILE A CA 1
ATOM 1726 C C . ILE A 1 244 ? -3.012 19.243 3.254 1.00 98.44 244 ILE A C 1
ATOM 1728 O O . ILE A 1 244 ? -3.593 18.427 2.530 1.00 98.44 244 ILE A O 1
ATOM 1732 N N . THR A 1 245 ? -2.082 20.086 2.805 1.00 96.94 245 THR A N 1
ATOM 1733 C CA . THR A 1 245 ? -1.588 20.121 1.424 1.00 96.94 245 THR A CA 1
ATOM 1734 C C . THR A 1 245 ? -0.321 19.280 1.317 1.00 96.94 245 THR A C 1
ATOM 1736 O O . THR A 1 245 ? 0.775 19.730 1.650 1.00 96.94 245 THR A O 1
ATOM 1739 N N . GLY A 1 246 ? -0.470 18.034 0.876 1.00 95.56 246 GLY A N 1
ATOM 1740 C CA . GLY A 1 246 ? 0.635 17.102 0.672 1.00 95.56 246 GLY A CA 1
ATOM 1741 C C . GLY A 1 246 ? 0.382 15.711 1.250 1.00 95.56 246 GLY A C 1
ATOM 1742 O O . GLY A 1 246 ? -0.739 15.353 1.605 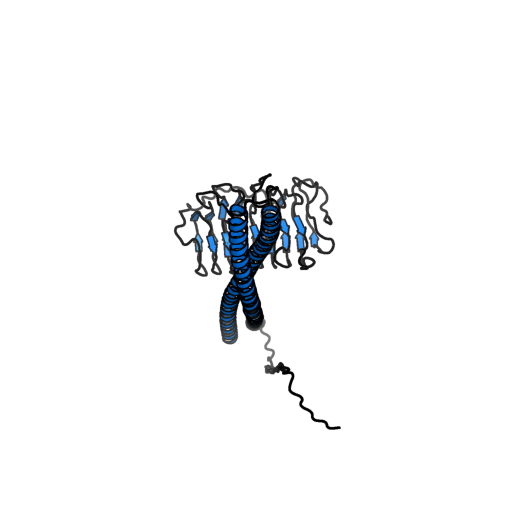1.00 95.56 246 GLY A O 1
ATOM 1743 N N . GLN A 1 247 ? 1.451 14.917 1.324 1.00 97.88 247 GLN A N 1
ATOM 1744 C CA . GLN A 1 247 ? 1.439 13.556 1.850 1.00 97.88 247 GLN A CA 1
ATOM 1745 C C . GLN A 1 247 ? 1.903 13.605 3.294 1.00 97.88 247 GLN A C 1
ATOM 1747 O O . GLN A 1 247 ? 3.081 13.861 3.561 1.00 97.88 247 GLN A O 1
ATOM 1752 N N . LEU A 1 248 ? 0.997 13.290 4.212 1.00 98.56 248 LEU A N 1
ATOM 1753 C CA . LEU A 1 248 ? 1.318 13.228 5.625 1.00 98.56 248 LEU A CA 1
ATOM 1754 C C . LEU A 1 248 ? 1.840 11.835 5.984 1.00 98.56 248 LEU A C 1
ATOM 1756 O O . LEU A 1 248 ? 1.131 10.831 5.893 1.00 98.56 248 LEU A O 1
ATOM 1760 N N . LYS A 1 249 ? 3.102 11.768 6.406 1.00 98.69 249 LYS A N 1
ATOM 1761 C CA . LYS A 1 249 ? 3.763 10.537 6.852 1.00 98.69 249 LYS A CA 1
ATOM 1762 C C . LYS A 1 249 ? 3.756 10.459 8.365 1.00 98.69 249 LYS A C 1
ATOM 1764 O O . LYS A 1 249 ? 4.259 11.354 9.038 1.00 98.69 249 LYS A O 1
ATOM 1769 N N . ILE A 1 250 ? 3.266 9.351 8.896 1.00 98.56 250 ILE A N 1
ATOM 1770 C CA . ILE A 1 250 ? 3.260 9.075 10.328 1.00 98.56 250 ILE A CA 1
ATOM 1771 C C . ILE A 1 250 ? 4.468 8.199 10.667 1.00 98.56 250 ILE A C 1
ATOM 1773 O O . ILE A 1 250 ? 4.664 7.123 10.098 1.00 98.56 250 ILE A O 1
ATOM 1777 N N . ARG A 1 251 ? 5.306 8.691 11.583 1.00 97.31 251 ARG A N 1
ATOM 1778 C CA . ARG A 1 251 ? 6.496 8.032 12.158 1.00 97.31 251 ARG A CA 1
ATOM 1779 C C . ARG A 1 251 ? 6.457 8.017 13.686 1.00 97.31 251 ARG A C 1
ATOM 1781 O O . ARG A 1 251 ? 7.497 7.973 14.339 1.00 97.31 251 ARG A O 1
ATOM 1788 N N . ALA A 1 252 ? 5.256 8.099 14.242 1.00 93.88 252 ALA A N 1
ATOM 1789 C CA . ALA A 1 252 ? 5.030 8.168 15.669 1.00 93.88 252 ALA A CA 1
ATOM 1790 C C . ALA A 1 252 ? 3.768 7.399 16.061 1.00 93.88 252 ALA A C 1
ATOM 1792 O O . ALA A 1 252 ? 2.853 7.239 15.253 1.00 93.88 252 ALA A O 1
ATOM 1793 N N . ASN A 1 253 ? 3.728 6.916 17.299 1.00 97.81 253 ASN A N 1
ATOM 1794 C CA . ASN A 1 253 ? 2.573 6.220 17.856 1.00 97.81 253 ASN A CA 1
ATOM 1795 C C . ASN A 1 253 ? 1.544 7.206 18.411 1.00 97.81 253 ASN A C 1
ATOM 1797 O O . ASN A 1 253 ? 1.897 8.312 18.824 1.00 97.81 253 ASN A O 1
ATOM 1801 N N . ASN A 1 254 ? 0.295 6.758 18.512 1.00 97.25 254 ASN A N 1
ATOM 1802 C CA . ASN A 1 254 ? -0.798 7.473 19.177 1.00 97.25 254 ASN A CA 1
ATOM 1803 C C . ASN A 1 254 ? -1.073 8.870 18.596 1.00 97.25 254 ASN A C 1
ATOM 1805 O O . ASN A 1 254 ? -1.497 9.769 19.315 1.00 97.25 254 ASN A O 1
ATOM 1809 N N . VAL A 1 255 ? -0.797 9.071 17.306 1.00 98.88 255 VAL A N 1
ATOM 1810 C CA . VAL A 1 255 ? -1.124 10.324 16.619 1.00 98.88 255 VAL A CA 1
ATOM 1811 C C . VAL A 1 255 ? -2.633 10.398 16.411 1.00 98.88 255 VAL A C 1
ATOM 1813 O O . VAL A 1 255 ? -3.240 9.427 15.964 1.00 98.88 255 VAL A O 1
ATOM 1816 N N . THR A 1 256 ? -3.235 11.548 16.699 1.00 98.81 256 THR A N 1
ATOM 1817 C CA . THR A 1 256 ? -4.646 11.816 16.401 1.00 98.81 256 THR A CA 1
ATOM 1818 C C . THR A 1 256 ? -4.746 12.900 15.341 1.00 98.81 256 THR A C 1
ATOM 1820 O O . THR A 1 256 ? -4.179 13.977 15.489 1.00 98.81 256 THR A O 1
ATOM 1823 N N . ILE A 1 257 ? -5.479 12.615 14.274 1.00 98.81 257 ILE A N 1
ATOM 1824 C CA . ILE A 1 257 ? -5.863 13.568 13.241 1.00 98.81 257 ILE A CA 1
ATOM 1825 C C . ILE A 1 257 ? -7.378 13.686 13.317 1.00 98.81 257 ILE A C 1
ATOM 1827 O O . ILE A 1 257 ? -8.063 12.672 13.192 1.00 98.81 257 ILE A O 1
ATOM 1831 N N . ARG A 1 258 ? -7.914 14.880 13.566 1.00 98.31 258 ARG A N 1
ATOM 1832 C CA . ARG A 1 258 ? -9.367 15.062 13.666 1.00 98.31 258 ARG A CA 1
ATOM 1833 C C . ARG A 1 258 ? -9.861 16.327 12.988 1.00 98.31 258 ARG A C 1
ATOM 1835 O O . ARG A 1 258 ? -9.100 17.287 12.877 1.00 98.31 258 ARG A O 1
ATOM 1842 N N . ASN A 1 259 ? -11.096 16.307 12.490 1.00 96.50 259 ASN A N 1
ATOM 1843 C CA . ASN A 1 259 ? -11.694 17.417 11.742 1.00 96.50 259 ASN A CA 1
ATOM 1844 C C . ASN A 1 259 ? -10.727 18.065 10.734 1.00 96.50 259 ASN A C 1
ATOM 1846 O O . ASN A 1 259 ? -10.480 19.271 10.747 1.00 96.50 259 ASN A O 1
ATOM 1850 N N . SER A 1 260 ? -10.073 17.247 9.912 1.00 98.44 260 SER A N 1
ATOM 1851 C CA . SER A 1 260 ? -9.055 17.723 8.974 1.00 98.44 260 SER A CA 1
ATOM 1852 C C . SER A 1 260 ? -9.388 17.316 7.544 1.00 98.44 260 SER A C 1
ATOM 1854 O O . SER A 1 260 ? -10.031 16.298 7.305 1.00 98.44 260 SER A O 1
ATOM 1856 N N . LEU A 1 261 ? -8.939 18.125 6.589 1.00 98.38 261 LEU A N 1
ATOM 1857 C CA . LEU A 1 261 ? -9.129 17.928 5.158 1.00 98.38 261 LEU A CA 1
ATOM 1858 C C . LEU A 1 261 ? -7.781 17.695 4.486 1.00 98.38 261 LEU A C 1
ATOM 1860 O O . LEU A 1 261 ? -6.930 18.581 4.479 1.00 98.38 261 LEU A O 1
ATOM 1864 N N . PHE A 1 262 ? -7.599 16.540 3.863 1.00 98.62 262 PHE A N 1
ATOM 1865 C CA . PHE A 1 262 ? -6.457 16.276 2.997 1.00 98.62 262 PHE A CA 1
ATOM 1866 C C . PHE A 1 262 ? -6.814 16.659 1.563 1.00 98.62 262 PHE A C 1
ATOM 1868 O O . PHE A 1 262 ? -7.654 16.009 0.940 1.00 98.62 262 PHE A O 1
ATOM 1875 N N . VAL A 1 263 ? -6.140 17.683 1.035 1.00 97.31 263 VAL A N 1
ATOM 1876 C CA . VAL A 1 263 ? -6.325 18.165 -0.349 1.00 97.31 263 VAL A CA 1
ATOM 1877 C C . VAL A 1 263 ? -5.244 17.661 -1.306 1.00 97.31 263 VAL A C 1
ATOM 1879 O O . VAL A 1 263 ? -5.346 17.844 -2.517 1.00 97.31 263 VAL A O 1
ATOM 1882 N N . GLY A 1 264 ? -4.224 16.981 -0.778 1.00 94.50 264 GLY A N 1
ATOM 1883 C CA . GLY A 1 264 ? -3.124 16.449 -1.576 1.00 94.50 264 GLY A CA 1
ATOM 1884 C C . GLY A 1 264 ? -2.170 17.530 -2.099 1.00 94.50 264 GLY A C 1
ATOM 1885 O O . GLY A 1 264 ? -2.166 18.653 -1.596 1.00 94.50 264 GLY A O 1
ATOM 1886 N N . PRO A 1 265 ? -1.275 17.177 -3.037 1.00 94.00 265 PRO A N 1
ATOM 1887 C CA . PRO A 1 265 ? -0.305 18.100 -3.611 1.00 94.00 265 PRO A CA 1
ATOM 1888 C C . PRO A 1 265 ? -0.966 19.082 -4.588 1.00 94.00 265 PRO A C 1
ATOM 1890 O O . PRO A 1 265 ? -1.965 18.764 -5.225 1.00 94.00 265 PRO A O 1
ATOM 1893 N N . ALA A 1 266 ? -0.345 20.251 -4.770 1.00 92.12 266 ALA A N 1
ATOM 1894 C CA . ALA A 1 266 ? -0.793 21.257 -5.738 1.00 92.12 266 ALA A CA 1
ATOM 1895 C C . ALA A 1 266 ? -0.591 20.837 -7.209 1.00 92.12 266 ALA A C 1
ATOM 1897 O O . ALA A 1 266 ? -1.160 21.443 -8.111 1.00 92.12 266 ALA A O 1
ATOM 1898 N N . THR A 1 267 ? 0.226 19.812 -7.463 1.00 93.75 267 THR A N 1
ATOM 1899 C CA . THR A 1 267 ? 0.502 19.276 -8.799 1.00 93.75 267 THR A CA 1
ATOM 1900 C C . THR A 1 267 ? 0.254 17.776 -8.841 1.00 93.75 267 THR A C 1
ATOM 1902 O O . THR A 1 267 ? 0.386 17.079 -7.833 1.00 93.75 267 THR A O 1
ATOM 1905 N N . ALA A 1 268 ? -0.108 17.266 -10.020 1.00 92.69 268 ALA A N 1
ATOM 1906 C CA . ALA A 1 268 ? -0.384 15.848 -10.195 1.00 92.69 268 ALA A CA 1
ATOM 1907 C C . ALA A 1 268 ? 0.862 15.003 -9.855 1.00 92.69 268 ALA A C 1
ATOM 1909 O O . ALA A 1 268 ? 1.943 15.257 -10.399 1.00 92.69 268 ALA A O 1
ATOM 1910 N N . PRO A 1 269 ? 0.743 13.989 -8.978 1.00 94.31 269 PRO A N 1
ATOM 1911 C CA . PRO A 1 269 ? 1.852 13.092 -8.696 1.00 94.31 269 PRO A CA 1
ATOM 1912 C C . PRO A 1 269 ? 2.223 12.275 -9.940 1.00 94.31 269 PRO A C 1
ATOM 1914 O O . PRO A 1 269 ? 1.353 11.872 -10.709 1.00 94.31 269 PRO A O 1
ATOM 1917 N N . THR A 1 270 ? 3.520 12.003 -10.104 1.00 92.31 270 THR A N 1
ATOM 1918 C CA . THR A 1 270 ? 4.096 11.211 -11.212 1.00 92.31 270 THR A CA 1
ATOM 1919 C C . THR A 1 270 ? 4.489 9.787 -10.800 1.00 92.31 270 THR A C 1
ATOM 1921 O O . THR A 1 270 ? 5.099 9.049 -11.572 1.00 92.31 270 THR A O 1
ATOM 1924 N N . ALA A 1 271 ? 4.179 9.409 -9.561 1.00 92.50 271 ALA A N 1
ATOM 1925 C CA . ALA A 1 271 ? 4.396 8.091 -8.981 1.00 92.50 271 ALA A CA 1
ATOM 1926 C C . ALA A 1 271 ? 3.396 7.870 -7.839 1.00 92.50 271 ALA A C 1
ATOM 1928 O O . ALA A 1 271 ? 2.866 8.842 -7.302 1.00 92.50 271 ALA A O 1
ATOM 1929 N N . ASN A 1 272 ? 3.194 6.608 -7.435 1.00 92.25 272 ASN A N 1
ATOM 1930 C CA . ASN A 1 272 ? 2.227 6.223 -6.401 1.00 92.25 272 ASN A CA 1
ATOM 1931 C C . ASN A 1 272 ? 2.292 7.128 -5.166 1.00 92.25 272 ASN A C 1
ATOM 1933 O O . ASN A 1 272 ? 3.304 7.185 -4.458 1.00 92.25 272 ASN A O 1
ATOM 1937 N N . TYR A 1 273 ? 1.173 7.788 -4.901 1.00 96.75 273 TYR A N 1
ATOM 1938 C CA . TYR A 1 273 ? 1.022 8.811 -3.889 1.00 96.75 273 TYR A CA 1
ATOM 1939 C C . TYR A 1 273 ? -0.171 8.476 -3.005 1.00 96.75 273 TYR A C 1
ATOM 1941 O O . TYR A 1 273 ? -1.265 8.246 -3.501 1.00 96.75 273 TYR A O 1
ATOM 1949 N N . PHE A 1 274 ? 0.043 8.470 -1.694 1.00 98.25 274 PHE A N 1
ATOM 1950 C CA . PHE A 1 274 ? -1.014 8.319 -0.696 1.00 98.25 274 PHE A CA 1
ATOM 1951 C C . PHE A 1 274 ? -1.124 9.616 0.095 1.00 98.25 274 PHE A C 1
ATOM 1953 O O . PHE A 1 274 ? -0.092 10.145 0.512 1.00 98.25 274 PHE A O 1
ATOM 1960 N N . LEU A 1 275 ? -2.334 10.122 0.308 1.00 98.69 275 LEU A N 1
ATOM 1961 C CA . LEU A 1 275 ? -2.573 11.316 1.124 1.00 98.69 275 LEU A CA 1
ATOM 1962 C C . LEU A 1 275 ? -2.099 11.112 2.571 1.00 98.69 275 LEU A C 1
ATOM 1964 O O . LEU A 1 275 ? -1.470 11.999 3.152 1.00 98.69 275 LEU A O 1
ATOM 1968 N N . LEU A 1 276 ? -2.322 9.914 3.118 1.00 98.81 276 LEU A N 1
ATOM 1969 C CA . LEU A 1 276 ? -1.903 9.534 4.464 1.00 98.81 276 LEU A CA 1
ATOM 1970 C C . LEU A 1 276 ? -1.107 8.227 4.456 1.00 98.81 276 LEU A C 1
ATOM 1972 O O . LEU A 1 276 ? -1.538 7.209 3.916 1.00 98.81 276 LEU A O 1
ATOM 1976 N N . TRP A 1 277 ? 0.059 8.244 5.102 1.00 98.56 277 TRP A N 1
ATOM 1977 C CA . TRP A 1 277 ? 1.025 7.151 5.049 1.00 98.56 277 TRP A CA 1
ATOM 1978 C C . TRP A 1 277 ? 1.466 6.703 6.450 1.00 98.56 277 TRP A C 1
ATOM 1980 O O . TRP A 1 277 ? 2.202 7.418 7.129 1.00 98.56 277 TRP A O 1
ATOM 1990 N N . ASN A 1 278 ? 1.111 5.479 6.857 1.00 98.31 278 ASN A N 1
ATOM 1991 C CA . ASN A 1 278 ? 1.514 4.858 8.128 1.00 98.31 278 ASN A CA 1
ATOM 1992 C C . ASN A 1 278 ? 2.101 3.441 7.944 1.00 98.31 278 ASN A C 1
ATOM 1994 O O . ASN A 1 278 ? 1.568 2.446 8.434 1.00 98.31 278 ASN A O 1
ATOM 1998 N N . THR A 1 279 ? 3.215 3.319 7.216 1.00 97.12 279 THR A N 1
ATOM 1999 C CA . THR A 1 279 ? 3.828 2.006 6.909 1.00 97.12 279 THR A CA 1
ATOM 2000 C C . THR A 1 279 ? 5.064 1.672 7.747 1.00 97.12 279 THR A C 1
ATOM 2002 O O . THR A 1 279 ? 5.728 0.673 7.476 1.00 97.12 279 THR A O 1
ATOM 2005 N N . GLU A 1 280 ? 5.452 2.520 8.703 1.00 93.56 280 GLU A N 1
ATOM 2006 C CA . GLU A 1 280 ? 6.703 2.345 9.465 1.00 93.56 280 GLU A CA 1
ATOM 2007 C C . GLU A 1 280 ? 6.535 1.519 10.749 1.00 93.56 280 GLU A C 1
ATOM 2009 O O . GLU A 1 280 ? 7.482 1.374 11.522 1.00 93.56 280 GLU A O 1
ATOM 2014 N N . GLY A 1 281 ? 5.362 0.902 10.928 1.00 90.31 281 GLY A N 1
ATOM 2015 C CA . GLY A 1 281 ? 5.041 0.046 12.070 1.00 90.31 281 GLY A CA 1
ATOM 2016 C C . GLY A 1 281 ? 4.555 0.810 13.300 1.00 90.31 281 GLY A C 1
ATOM 2017 O O . GLY A 1 281 ? 4.585 0.252 14.394 1.00 90.31 281 GLY A O 1
ATOM 2018 N N . ASN A 1 282 ? 4.136 2.069 13.138 1.00 95.12 282 ASN A N 1
ATOM 2019 C CA . ASN A 1 282 ? 3.531 2.836 14.222 1.00 95.12 282 ASN A CA 1
ATOM 2020 C C . ASN A 1 282 ? 2.084 2.399 14.451 1.00 95.12 282 ASN A C 1
ATOM 2022 O O . ASN A 1 282 ? 1.389 1.994 13.518 1.00 95.12 282 ASN A O 1
ATOM 2026 N N . THR A 1 283 ? 1.639 2.526 15.694 1.00 97.12 283 THR A N 1
ATOM 2027 C CA . THR A 1 283 ? 0.332 2.059 16.168 1.00 97.12 283 THR A CA 1
ATOM 2028 C C . THR A 1 283 ? -0.452 3.186 16.824 1.00 97.12 283 THR A C 1
ATOM 2030 O O . THR A 1 283 ? 0.120 4.200 17.230 1.00 97.12 283 THR A O 1
ATOM 2033 N N . GLY A 1 284 ? -1.768 3.010 16.928 1.00 96.75 284 GLY A N 1
ATOM 2034 C CA . GLY A 1 284 ? -2.649 3.962 17.599 1.00 96.75 284 GLY A CA 1
ATOM 2035 C C . GLY A 1 284 ? -2.908 5.239 16.800 1.00 96.75 284 GLY A C 1
ATOM 2036 O O . GLY A 1 284 ? -3.325 6.230 17.391 1.00 96.75 284 GLY A O 1
ATOM 2037 N N . LEU A 1 285 ? -2.658 5.243 15.484 1.00 98.88 285 LEU A N 1
ATOM 2038 C CA . LEU A 1 285 ? -3.068 6.360 14.633 1.00 98.88 285 LEU A CA 1
ATOM 2039 C C . LEU A 1 285 ? -4.598 6.421 14.597 1.00 98.88 285 LEU A C 1
ATOM 2041 O O . LEU A 1 285 ? -5.240 5.446 14.218 1.00 98.88 285 LEU A O 1
ATOM 2045 N N . LYS A 1 286 ? -5.181 7.562 14.951 1.00 98.88 286 LYS A N 1
ATOM 2046 C CA . LYS A 1 286 ? -6.619 7.811 14.828 1.00 98.88 286 LYS A CA 1
ATOM 2047 C C . LYS A 1 286 ? -6.856 8.921 13.817 1.00 98.88 286 LYS A C 1
ATOM 2049 O O . LYS A 1 286 ? -6.246 9.978 13.936 1.00 98.88 286 LYS A O 1
ATOM 2054 N N . VAL A 1 287 ? -7.731 8.678 12.850 1.00 98.88 287 VAL A N 1
ATOM 2055 C CA . VAL A 1 287 ? -8.241 9.681 11.913 1.00 98.88 287 VAL A CA 1
ATOM 2056 C C . VAL A 1 287 ? -9.746 9.736 12.101 1.00 98.88 287 VAL A C 1
ATOM 2058 O O . VAL A 1 287 ? -10.421 8.730 11.897 1.00 98.88 287 VAL A O 1
ATOM 2061 N N . ILE A 1 288 ? -10.242 10.879 12.557 1.00 98.50 288 ILE A N 1
ATOM 2062 C CA . ILE A 1 288 ? -11.612 11.019 13.050 1.00 98.50 288 ILE A CA 1
ATOM 2063 C C . ILE A 1 288 ? -12.259 12.232 12.382 1.00 98.50 288 ILE A C 1
ATOM 2065 O O . ILE A 1 288 ? -11.597 13.262 12.237 1.00 98.50 288 ILE A O 1
ATOM 2069 N N . ASP A 1 289 ? -13.520 12.140 11.966 1.00 96.75 289 ASP A N 1
ATOM 2070 C CA . ASP A 1 289 ? -14.292 13.290 11.457 1.00 96.75 289 ASP A CA 1
ATOM 2071 C C . ASP A 1 289 ? -13.573 14.037 10.319 1.00 96.75 289 ASP A C 1
ATOM 2073 O O . ASP A 1 289 ? -13.548 15.262 10.271 1.00 96.75 289 ASP A O 1
ATOM 2077 N N . SER A 1 290 ? -12.858 13.313 9.457 1.00 98.50 290 SER A N 1
ATOM 2078 C CA . SER A 1 290 ? -11.918 13.905 8.497 1.00 98.50 290 SER A CA 1
ATOM 2079 C C . SER A 1 290 ? -12.254 13.531 7.061 1.00 98.50 290 SER A C 1
ATOM 2081 O O . SER A 1 290 ? -12.842 12.490 6.782 1.00 98.50 290 SER A O 1
ATOM 2083 N N . GLU A 1 291 ? -11.820 14.371 6.132 1.00 98.50 291 GLU A N 1
ATOM 2084 C CA . GLU A 1 291 ? -12.029 14.187 4.701 1.00 98.50 291 GLU A CA 1
ATOM 2085 C C . GLU A 1 291 ? -10.697 13.998 3.982 1.00 98.50 291 GLU A C 1
ATOM 2087 O O . GLU A 1 291 ? -9.743 14.751 4.186 1.00 98.50 291 GLU A O 1
ATOM 2092 N N . LEU A 1 292 ? -10.638 13.022 3.084 1.00 98.75 292 LEU A N 1
ATOM 2093 C CA . LEU A 1 292 ? -9.580 12.882 2.094 1.00 98.75 292 LEU A CA 1
ATOM 2094 C C . LEU A 1 292 ? -10.201 13.121 0.720 1.00 98.75 292 LEU A C 1
ATOM 2096 O O . LEU A 1 292 ? -10.914 12.271 0.189 1.00 98.75 292 LEU A O 1
ATOM 2100 N N . ARG A 1 293 ? -9.946 14.305 0.165 1.00 97.12 293 ARG A N 1
ATOM 2101 C CA . ARG A 1 293 ? -10.537 14.769 -1.091 1.00 97.12 293 ARG A CA 1
ATOM 2102 C C . ARG A 1 293 ? -9.487 15.585 -1.841 1.00 97.12 293 ARG A C 1
ATOM 2104 O O . ARG A 1 293 ? -9.410 16.801 -1.655 1.00 97.12 293 ARG A O 1
ATOM 2111 N N . PRO A 1 294 ? -8.628 14.930 -2.641 1.00 96.56 294 PRO A N 1
ATOM 2112 C CA . PRO A 1 294 ? -7.579 15.630 -3.355 1.00 96.56 294 PRO A CA 1
ATOM 2113 C C . PRO A 1 294 ? -8.185 16.604 -4.368 1.00 96.56 294 PRO A C 1
ATOM 2115 O O . PRO A 1 294 ? -9.171 16.287 -5.034 1.00 96.56 294 PRO A O 1
ATOM 2118 N N . THR A 1 295 ? -7.578 17.780 -4.512 1.00 95.38 295 THR A N 1
ATOM 2119 C CA . THR A 1 295 ? -8.003 18.772 -5.516 1.00 95.38 295 THR A CA 1
ATOM 2120 C C . THR A 1 295 ? -7.550 18.391 -6.923 1.00 95.38 295 THR A C 1
ATOM 2122 O O . THR A 1 295 ? -8.191 18.768 -7.901 1.00 95.38 295 THR A O 1
ATOM 2125 N N . ILE A 1 296 ? -6.478 17.601 -7.033 1.00 95.50 296 ILE A N 1
ATOM 2126 C CA . ILE A 1 296 ? -5.946 17.096 -8.298 1.00 95.50 296 ILE A CA 1
ATOM 2127 C C . ILE A 1 296 ? -6.275 15.610 -8.459 1.00 95.50 296 ILE A C 1
ATOM 2129 O O . ILE A 1 296 ? -5.779 14.764 -7.709 1.00 95.50 296 ILE A O 1
ATOM 2133 N N . LYS A 1 297 ? -7.064 15.284 -9.488 1.00 94.31 297 LYS A N 1
ATOM 2134 C CA . LYS A 1 297 ? -7.330 13.901 -9.909 1.00 94.31 297 LYS A CA 1
ATOM 2135 C C . LYS A 1 297 ? -6.110 13.343 -10.650 1.00 94.31 297 LYS A C 1
ATOM 2137 O O . LYS A 1 297 ? -5.566 13.998 -11.534 1.00 94.31 297 LYS A O 1
ATOM 2142 N N . SER A 1 298 ? -5.664 12.142 -10.290 1.00 95.44 298 SER A N 1
ATOM 2143 C CA . SER A 1 298 ? -4.516 11.477 -10.924 1.00 95.44 298 SER A CA 1
ATOM 2144 C C . SER A 1 298 ? -4.624 9.964 -10.771 1.00 95.44 298 SER A C 1
ATOM 2146 O O . SER A 1 298 ? -5.093 9.489 -9.736 1.00 95.44 298 SER A O 1
ATOM 2148 N N . SER A 1 299 ? -4.144 9.208 -11.763 1.00 95.44 299 SER A N 1
ATOM 2149 C CA . SER A 1 299 ? -4.021 7.748 -11.670 1.00 95.44 299 SER A CA 1
ATOM 2150 C C . SER A 1 299 ? -3.035 7.310 -10.586 1.00 95.44 299 SER A C 1
ATOM 2152 O O . SER A 1 299 ? -3.059 6.174 -10.143 1.00 95.44 299 SER A O 1
ATOM 2154 N N . TRP A 1 300 ? -2.168 8.200 -10.102 1.00 95.56 300 TRP A N 1
ATOM 2155 C CA . TRP A 1 300 ? -1.216 7.901 -9.031 1.00 95.56 300 TRP A CA 1
ATOM 2156 C C . TRP A 1 300 ? -1.739 8.233 -7.627 1.00 95.56 300 TRP A C 1
ATOM 2158 O O . TRP A 1 300 ? -1.024 8.002 -6.649 1.00 95.56 300 TRP A O 1
ATOM 2168 N N . MET A 1 301 ? -2.942 8.805 -7.508 1.00 97.12 301 MET A N 1
ATOM 2169 C CA . MET A 1 301 ? -3.481 9.316 -6.246 1.00 97.12 301 MET A CA 1
ATOM 2170 C C . MET A 1 301 ? -4.283 8.254 -5.492 1.00 97.12 301 MET A C 1
ATOM 2172 O O . MET A 1 301 ? -5.245 7.708 -6.019 1.00 97.12 301 MET A O 1
ATOM 2176 N N . ASN A 1 302 ? -3.925 8.024 -4.233 1.00 98.19 302 ASN A N 1
ATOM 2177 C CA . ASN A 1 302 ? -4.545 7.067 -3.320 1.00 98.19 302 ASN A CA 1
ATOM 2178 C C . ASN A 1 302 ? -4.823 7.738 -1.963 1.00 98.19 302 ASN A C 1
ATOM 2180 O O . ASN A 1 302 ? -4.213 8.758 -1.626 1.00 98.19 302 ASN A O 1
ATOM 2184 N N . GLY A 1 303 ? -5.722 7.167 -1.164 1.00 98.56 303 GLY A N 1
ATOM 2185 C CA . GLY A 1 303 ? -6.098 7.715 0.141 1.00 98.56 303 GLY A CA 1
ATOM 2186 C C . GLY A 1 303 ? -5.090 7.373 1.241 1.00 98.56 303 GLY A C 1
ATOM 2187 O O . GLY A 1 303 ? -4.108 8.087 1.456 1.00 98.56 303 GLY A O 1
ATOM 2188 N N . VAL A 1 304 ? -5.340 6.281 1.960 1.00 98.88 304 VAL A N 1
ATOM 2189 C CA . VAL A 1 304 ? -4.572 5.851 3.139 1.00 98.88 304 VAL A CA 1
ATOM 2190 C C . VAL A 1 304 ? -3.768 4.590 2.833 1.00 98.88 304 VAL A C 1
ATOM 2192 O O . VAL A 1 304 ? -4.277 3.660 2.218 1.00 98.88 304 VAL A O 1
ATOM 2195 N N . ILE A 1 305 ? -2.529 4.502 3.321 1.00 98.81 305 ILE A N 1
ATOM 2196 C CA . ILE A 1 305 ? -1.736 3.264 3.295 1.00 98.81 305 ILE A CA 1
ATOM 2197 C C . ILE A 1 305 ? -1.117 2.958 4.652 1.00 98.81 305 ILE A C 1
ATOM 2199 O O . ILE A 1 305 ? -0.497 3.826 5.268 1.00 98.81 305 ILE A O 1
ATOM 2203 N N . GLY A 1 306 ? -1.186 1.701 5.095 1.00 98.44 306 GLY A N 1
ATOM 2204 C CA . GLY A 1 306 ? -0.465 1.279 6.296 1.00 98.44 306 GLY A CA 1
ATOM 2205 C C . GLY A 1 306 ? -1.142 0.201 7.123 1.00 98.44 306 GLY A C 1
ATOM 2206 O O . GLY A 1 306 ? -1.793 -0.693 6.592 1.00 98.44 306 GLY A O 1
ATOM 2207 N N . ALA A 1 307 ? -0.925 0.282 8.431 1.00 98.75 307 ALA A N 1
ATOM 2208 C CA . ALA A 1 307 ? -1.475 -0.596 9.463 1.00 98.75 307 ALA A CA 1
ATOM 2209 C C . ALA A 1 307 ? -1.597 0.180 10.789 1.00 98.75 307 ALA A C 1
ATOM 2211 O O . ALA A 1 307 ? -1.158 1.330 10.849 1.00 98.75 307 ALA A O 1
ATOM 2212 N N . GLY A 1 308 ? -2.145 -0.425 11.848 1.00 98.69 308 GLY A N 1
ATOM 2213 C CA . GLY A 1 308 ? -2.144 0.164 13.194 1.00 98.69 308 GLY A CA 1
ATOM 2214 C C . GLY A 1 308 ? -2.948 1.461 13.321 1.00 98.69 308 GLY A C 1
ATOM 2215 O O . GLY A 1 308 ? -2.546 2.344 14.087 1.00 98.69 308 GLY A O 1
ATOM 2216 N N . PHE A 1 309 ? -4.024 1.605 12.541 1.00 98.94 309 PHE A N 1
ATOM 2217 C CA . PHE A 1 309 ? -4.817 2.830 12.464 1.00 98.94 309 PHE A CA 1
ATOM 2218 C C . PHE A 1 309 ? -6.322 2.593 12.629 1.00 98.94 309 PHE A C 1
ATOM 2220 O O . PHE A 1 309 ? -6.845 1.517 12.346 1.00 98.94 309 PHE A O 1
ATOM 2227 N N . THR A 1 310 ? -7.024 3.637 13.059 1.00 98.94 310 THR A N 1
ATOM 2228 C CA . THR A 1 310 ? -8.484 3.731 13.066 1.00 98.94 310 THR A CA 1
ATOM 2229 C C . THR A 1 310 ? -8.925 4.872 12.158 1.00 98.94 310 THR A C 1
ATOM 2231 O O . THR A 1 310 ? -8.425 5.986 12.315 1.00 98.94 310 THR A O 1
ATOM 2234 N N . LEU A 1 311 ? -9.846 4.594 11.237 1.00 98.94 311 LEU A N 1
ATOM 2235 C CA . LEU A 1 311 ? -10.616 5.592 10.495 1.00 98.94 311 LEU A CA 1
ATOM 2236 C C . LEU A 1 311 ? -12.041 5.579 11.054 1.00 98.94 311 LEU A C 1
ATOM 2238 O O . LEU A 1 311 ? -12.681 4.530 11.055 1.00 98.94 311 LEU A O 1
ATOM 2242 N N . GLU A 1 312 ? -12.507 6.708 11.571 1.00 98.56 312 GLU A N 1
ATOM 2243 C CA . GLU A 1 312 ? -13.819 6.852 12.205 1.00 98.56 312 GLU A CA 1
ATOM 2244 C C . GLU A 1 312 ? -14.522 8.091 11.657 1.00 98.56 312 GLU A C 1
ATOM 2246 O O . GLU A 1 312 ? -13.971 9.187 11.757 1.00 98.56 312 GLU A O 1
ATOM 2251 N N . ARG A 1 313 ? -15.718 7.937 11.074 1.00 97.88 313 ARG A N 1
ATOM 2252 C CA . ARG A 1 313 ? -16.433 9.058 10.430 1.00 97.88 313 ARG A CA 1
ATOM 2253 C C . ARG A 1 313 ? -15.562 9.795 9.414 1.00 97.88 313 ARG A C 1
ATOM 2255 O O . ARG A 1 313 ? -15.501 11.020 9.369 1.00 97.88 313 ARG A O 1
ATOM 2262 N N . VAL A 1 314 ? -14.830 9.017 8.614 1.00 98.69 314 VAL A N 1
ATOM 2263 C CA . VAL A 1 314 ? -13.940 9.532 7.573 1.00 98.69 314 VAL A CA 1
ATOM 2264 C C . VAL A 1 314 ? -14.625 9.434 6.220 1.00 98.69 314 VAL A C 1
ATOM 2266 O O . VAL A 1 314 ? -15.160 8.384 5.869 1.00 98.69 314 VAL A O 1
ATOM 2269 N N . THR A 1 315 ? -14.547 10.506 5.434 1.00 98.75 315 THR A N 1
ATOM 2270 C CA . THR A 1 315 ? -14.970 10.492 4.030 1.00 98.75 315 THR A CA 1
ATOM 2271 C C . THR A 1 315 ? -13.754 10.455 3.114 1.00 98.75 315 THR A C 1
ATOM 2273 O O . THR A 1 315 ? -12.850 11.278 3.260 1.00 98.75 315 THR A O 1
ATOM 2276 N N . ILE A 1 316 ? -13.705 9.523 2.159 1.00 98.81 316 ILE A N 1
ATOM 2277 C CA . ILE A 1 316 ? -12.634 9.460 1.150 1.00 98.81 316 ILE A CA 1
ATOM 2278 C C . ILE A 1 316 ? -13.262 9.486 -0.239 1.00 98.81 316 ILE A C 1
ATOM 2280 O O . ILE A 1 316 ? -14.123 8.665 -0.540 1.00 98.81 316 ILE A O 1
ATOM 2284 N N . THR A 1 317 ? -12.811 10.413 -1.087 1.00 98.12 317 THR A N 1
ATOM 2285 C CA . THR A 1 317 ? -13.290 10.570 -2.470 1.00 98.12 317 THR A CA 1
ATOM 2286 C C . THR A 1 317 ? -12.154 10.890 -3.432 1.00 98.12 317 THR A C 1
ATOM 2288 O O . THR A 1 317 ? -11.083 11.329 -3.014 1.00 98.12 317 THR A O 1
ATOM 2291 N N . ASN A 1 318 ? -12.392 10.717 -4.736 1.00 96.19 318 ASN A N 1
ATOM 2292 C CA . ASN A 1 318 ? -11.505 11.174 -5.812 1.00 96.19 318 ASN A CA 1
ATOM 2293 C C . ASN A 1 318 ? -10.064 10.622 -5.733 1.00 96.19 318 ASN A C 1
ATOM 2295 O O . ASN A 1 318 ? -9.103 11.315 -6.065 1.00 96.19 318 ASN A O 1
ATOM 2299 N N . VAL A 1 319 ? -9.912 9.351 -5.352 1.00 97.81 319 VAL A N 1
ATOM 2300 C CA . VAL A 1 319 ? -8.643 8.596 -5.373 1.00 97.81 319 VAL A CA 1
ATOM 2301 C C . VAL A 1 319 ? -8.847 7.210 -5.998 1.00 97.81 319 VAL A C 1
ATOM 2303 O O . VAL A 1 319 ? -9.984 6.755 -6.061 1.00 97.81 319 VAL A O 1
ATOM 2306 N N . ILE A 1 320 ? -7.781 6.546 -6.464 1.00 97.31 320 ILE A N 1
ATOM 2307 C CA . ILE A 1 320 ? -7.834 5.188 -7.046 1.00 97.31 320 ILE A CA 1
ATOM 2308 C C . ILE A 1 320 ? -8.175 4.157 -5.969 1.00 97.31 320 ILE A C 1
ATOM 2310 O O . ILE A 1 320 ? -9.317 3.709 -5.912 1.00 97.31 320 ILE A O 1
ATOM 2314 N N . ASP A 1 321 ? -7.213 3.840 -5.093 1.00 97.69 321 ASP A N 1
ATOM 2315 C CA . ASP A 1 321 ? -7.440 3.044 -3.889 1.00 97.69 321 ASP A CA 1
ATOM 2316 C C . ASP A 1 321 ? -7.661 3.982 -2.706 1.00 97.69 321 ASP A C 1
ATOM 2318 O O . ASP A 1 321 ? -6.805 4.816 -2.377 1.00 97.69 321 ASP A O 1
ATOM 2322 N N . GLN A 1 322 ? -8.797 3.851 -2.027 1.00 98.75 322 GLN A N 1
ATOM 2323 C CA . GLN A 1 322 ? -9.095 4.713 -0.880 1.00 98.75 322 GLN A CA 1
ATOM 2324 C C . GLN A 1 322 ? -8.336 4.274 0.372 1.00 98.75 322 GLN A C 1
ATOM 2326 O O . GLN A 1 322 ? -7.769 5.121 1.067 1.00 98.75 322 GLN A O 1
ATOM 2331 N N . VAL A 1 323 ? -8.241 2.968 0.633 1.00 98.88 323 VAL A N 1
ATOM 2332 C CA . VAL A 1 323 ? -7.437 2.424 1.735 1.00 98.88 323 VAL A CA 1
ATOM 2333 C C . VAL A 1 323 ? -6.663 1.180 1.302 1.00 98.88 323 VAL A C 1
ATOM 2335 O O . VAL A 1 323 ? -7.245 0.178 0.907 1.00 98.88 323 VAL A O 1
ATOM 2338 N N . THR A 1 324 ? -5.341 1.188 1.480 1.00 98.75 324 THR A N 1
ATOM 2339 C CA . THR A 1 324 ? -4.475 0.012 1.316 1.00 98.75 324 THR A CA 1
ATOM 2340 C C . THR A 1 324 ? -3.906 -0.454 2.661 1.00 98.75 324 THR A C 1
ATOM 2342 O O . THR A 1 324 ? -3.010 0.171 3.240 1.00 98.75 324 THR A O 1
ATOM 2345 N N . ILE A 1 325 ? -4.359 -1.612 3.138 1.00 98.88 325 ILE A N 1
ATOM 2346 C CA . ILE A 1 325 ? -3.925 -2.238 4.392 1.00 98.88 325 ILE A CA 1
ATOM 2347 C C . ILE A 1 325 ? -2.735 -3.175 4.145 1.00 98.88 325 ILE A C 1
ATOM 2349 O O . ILE A 1 325 ? -2.776 -4.072 3.299 1.00 98.88 325 ILE A O 1
ATOM 2353 N N . LYS A 1 326 ? -1.657 -2.977 4.912 1.00 98.12 326 LYS A N 1
ATOM 2354 C CA . LYS A 1 326 ? -0.381 -3.713 4.807 1.00 98.12 326 LYS A CA 1
ATOM 2355 C C . LYS A 1 326 ? 0.085 -4.323 6.132 1.00 98.12 326 LYS A C 1
ATOM 2357 O O . LYS A 1 326 ? 1.273 -4.604 6.291 1.00 98.12 326 LYS A O 1
ATOM 2362 N N . GLY A 1 327 ? -0.813 -4.519 7.093 1.00 98.25 327 GLY A N 1
ATOM 2363 C CA . GLY A 1 327 ? -0.480 -5.096 8.392 1.00 98.25 327 GLY A CA 1
ATOM 2364 C C . GLY A 1 327 ? -1.658 -5.133 9.361 1.00 98.25 327 GLY A C 1
ATOM 2365 O O . GLY A 1 327 ? -2.808 -4.995 8.961 1.00 98.25 327 GLY A O 1
ATOM 2366 N N . ASP A 1 328 ? -1.337 -5.362 10.631 1.00 98.56 328 ASP A N 1
ATOM 2367 C CA . ASP A 1 328 ? -2.299 -5.655 11.695 1.00 98.56 328 ASP A CA 1
ATOM 2368 C C . ASP A 1 328 ? -3.037 -4.408 12.216 1.00 98.56 328 ASP A C 1
ATOM 2370 O O . ASP A 1 328 ? -2.613 -3.274 11.982 1.00 98.56 328 ASP A O 1
ATOM 2374 N N . ASP A 1 329 ? -4.083 -4.644 13.013 1.00 98.62 329 ASP A N 1
ATOM 2375 C CA . ASP A 1 329 ? -4.723 -3.649 13.885 1.00 98.62 329 ASP A CA 1
ATOM 2376 C C . ASP A 1 329 ? -5.295 -2.454 13.118 1.00 98.62 329 ASP A C 1
ATOM 2378 O O . ASP A 1 329 ? -4.918 -1.301 13.345 1.00 98.62 329 ASP A O 1
ATOM 2382 N N . VAL A 1 330 ? -6.206 -2.741 12.189 1.00 98.94 330 VAL A N 1
ATOM 2383 C CA . VAL A 1 330 ? -6.920 -1.714 11.427 1.00 98.94 330 VAL A CA 1
ATOM 2384 C C . VAL A 1 330 ? -8.398 -1.741 11.770 1.00 98.94 330 VAL A C 1
ATOM 2386 O O . VAL A 1 330 ? -9.031 -2.794 11.759 1.00 98.94 330 VAL A O 1
ATOM 2389 N N . THR A 1 331 ? -8.955 -0.571 12.063 1.00 98.94 331 THR A N 1
ATOM 2390 C CA . THR A 1 331 ? -10.400 -0.373 12.202 1.00 98.94 331 THR A CA 1
ATOM 2391 C C . THR A 1 331 ? -10.847 0.713 11.237 1.00 98.94 331 THR A C 1
ATOM 2393 O O . THR A 1 331 ? -10.271 1.796 11.210 1.00 98.94 331 THR A O 1
ATOM 2396 N N . ILE A 1 332 ? -11.866 0.427 10.442 1.00 98.94 332 ILE A N 1
ATOM 2397 C CA . ILE A 1 332 ? -12.604 1.402 9.645 1.00 98.94 332 ILE A CA 1
ATOM 2398 C C . ILE A 1 332 ? -14.027 1.332 10.169 1.00 98.94 332 ILE A C 1
ATOM 2400 O O . ILE A 1 332 ? -14.616 0.252 10.166 1.00 98.94 332 ILE A O 1
ATOM 2404 N N . LYS A 1 333 ? -14.548 2.443 10.681 1.00 98.38 333 LYS A N 1
ATOM 2405 C CA . LYS A 1 333 ? -15.907 2.477 11.199 1.00 98.38 333 LYS A CA 1
ATOM 2406 C C . LYS A 1 333 ? -16.648 3.754 10.856 1.00 98.38 333 LYS A C 1
ATOM 2408 O O . LYS A 1 333 ? -16.031 4.817 10.745 1.00 98.38 333 LYS A O 1
ATOM 2413 N N . ASP A 1 334 ? -17.957 3.629 10.687 1.00 95.06 334 ASP A N 1
ATOM 2414 C CA . ASP A 1 334 ? -18.891 4.748 10.535 1.00 95.06 334 ASP A CA 1
ATOM 2415 C C . ASP A 1 334 ? -18.470 5.727 9.425 1.00 95.06 334 ASP A C 1
ATOM 2417 O O . ASP A 1 334 ? -18.627 6.934 9.558 1.00 95.06 334 ASP A O 1
ATOM 2421 N N . SER A 1 335 ? -17.820 5.223 8.370 1.00 98.56 335 SER A N 1
ATOM 2422 C CA . SER A 1 335 ? -17.133 6.023 7.345 1.00 98.56 335 SER A CA 1
ATOM 2423 C C . SER A 1 335 ? -17.863 5.978 5.994 1.00 98.56 335 SER A C 1
ATOM 2425 O O . SER A 1 335 ? -18.727 5.125 5.777 1.00 98.56 335 SER A O 1
ATOM 2427 N N . VAL A 1 336 ? -17.514 6.884 5.073 1.00 98.44 336 VAL A N 1
ATOM 2428 C CA . VAL A 1 336 ? -18.104 6.958 3.722 1.00 98.44 336 VAL A CA 1
ATOM 2429 C C . VAL A 1 336 ? -17.023 6.988 2.650 1.00 98.44 336 VAL A C 1
ATOM 2431 O O . VAL A 1 336 ? -16.238 7.927 2.533 1.00 98.44 336 VAL A O 1
ATOM 2434 N N . PHE A 1 337 ? -16.989 5.945 1.839 1.00 98.75 337 PHE A N 1
ATOM 2435 C CA . PHE A 1 337 ? -15.973 5.697 0.825 1.00 98.75 337 PHE A CA 1
ATOM 2436 C C . PHE A 1 337 ? -16.660 5.632 -0.539 1.00 98.75 337 PHE A C 1
ATOM 2438 O O . PHE A 1 337 ? -17.384 4.686 -0.843 1.00 98.75 337 PHE A O 1
ATOM 2445 N N . GLU A 1 338 ? -16.475 6.661 -1.365 1.00 96.19 338 GLU A N 1
ATOM 2446 C CA . GLU A 1 338 ? -17.197 6.782 -2.637 1.00 96.19 338 GLU A CA 1
ATOM 2447 C C . GLU A 1 338 ? -16.425 7.573 -3.693 1.00 96.19 338 GLU A C 1
ATOM 2449 O O . GLU A 1 338 ? -15.405 8.197 -3.408 1.00 96.19 338 GLU A O 1
ATOM 2454 N N . GLY A 1 339 ? -16.907 7.551 -4.937 1.00 95.69 339 GLY A N 1
ATOM 2455 C CA . GLY A 1 339 ? -16.303 8.331 -6.016 1.00 95.69 339 GLY A CA 1
ATOM 2456 C C . GLY A 1 339 ? -14.833 7.980 -6.258 1.00 95.69 339 GLY A C 1
ATOM 2457 O O . GLY A 1 339 ? -13.999 8.886 -6.368 1.00 95.69 339 GLY A O 1
ATOM 2458 N N . ASN A 1 340 ? -14.498 6.683 -6.297 1.00 97.38 340 ASN A N 1
ATOM 2459 C CA . ASN A 1 340 ? -13.177 6.245 -6.734 1.00 97.38 340 ASN A CA 1
ATOM 2460 C C . ASN A 1 340 ? -12.858 6.845 -8.106 1.00 97.38 340 ASN A C 1
ATOM 2462 O O . ASN A 1 340 ? -13.708 6.918 -8.996 1.00 97.38 340 ASN A O 1
ATOM 2466 N N . LEU A 1 341 ? -11.606 7.248 -8.290 1.00 96.69 341 LEU A N 1
ATOM 2467 C CA . LEU A 1 341 ? -11.098 7.491 -9.626 1.00 96.69 341 LEU A CA 1
ATOM 2468 C C . LEU A 1 341 ? -10.962 6.159 -10.346 1.00 96.69 341 LEU A C 1
ATOM 2470 O O . LEU A 1 341 ? -10.543 5.155 -9.774 1.00 96.69 341 LEU A O 1
ATOM 2474 N N . TYR A 1 342 ? -11.284 6.189 -11.626 1.00 96.06 342 TYR A N 1
ATOM 2475 C CA . TYR A 1 342 ? -11.162 5.056 -12.511 1.00 96.06 342 TYR A CA 1
ATOM 2476 C C . TYR A 1 342 ? -10.629 5.539 -13.852 1.00 96.06 342 TYR A C 1
ATOM 2478 O O . TYR A 1 342 ? -11.130 6.515 -14.413 1.00 96.06 342 TYR A O 1
ATOM 2486 N N . TYR A 1 343 ? -9.621 4.842 -14.365 1.00 95.75 343 TYR A N 1
ATOM 2487 C CA . TYR A 1 343 ? -9.109 5.047 -15.708 1.00 95.75 343 TYR A CA 1
ATOM 2488 C C . TYR A 1 343 ? -9.141 3.712 -16.442 1.00 95.75 343 TYR A C 1
ATOM 2490 O O . TYR A 1 343 ? -8.567 2.730 -15.977 1.00 95.75 343 TYR A O 1
ATOM 2498 N N . ALA A 1 344 ? -9.772 3.682 -17.616 1.00 95.50 344 ALA A N 1
ATOM 2499 C CA . ALA A 1 344 ? -9.750 2.503 -18.483 1.00 95.50 344 ALA A CA 1
ATOM 2500 C C . ALA A 1 344 ? -8.327 2.178 -18.979 1.00 95.50 344 ALA A C 1
ATOM 2502 O O . ALA A 1 344 ? -7.995 1.022 -19.218 1.00 95.50 344 ALA A O 1
ATOM 2503 N N . ASN A 1 345 ? -7.477 3.206 -19.084 1.00 94.00 345 ASN A N 1
ATOM 2504 C CA . ASN A 1 345 ? -6.076 3.104 -19.478 1.00 94.00 345 ASN A CA 1
ATOM 2505 C C . ASN A 1 345 ? -5.189 3.705 -18.380 1.00 94.00 345 ASN A C 1
ATOM 2507 O O . ASN A 1 345 ? -4.822 4.880 -18.433 1.00 94.00 345 ASN A O 1
ATOM 2511 N N . ASP A 1 346 ? -4.867 2.911 -17.364 1.00 93.25 346 ASP A N 1
ATOM 2512 C CA . ASP A 1 346 ? -4.041 3.321 -16.234 1.00 93.25 346 ASP A CA 1
ATOM 2513 C C . ASP A 1 346 ? -2.555 2.982 -16.481 1.00 93.25 346 ASP A C 1
ATOM 2515 O O . ASP A 1 346 ? -2.186 1.803 -16.605 1.00 93.25 346 ASP A O 1
ATOM 2519 N N . PRO A 1 347 ? -1.653 3.981 -16.527 1.00 90.56 347 PRO A N 1
ATOM 2520 C CA . PRO A 1 347 ? -0.222 3.734 -16.691 1.00 90.56 347 PRO A CA 1
ATOM 2521 C C . PRO A 1 347 ? 0.380 2.890 -15.553 1.00 90.56 347 PRO A C 1
ATOM 2523 O O . PRO A 1 347 ? 1.357 2.172 -15.784 1.00 90.56 347 PRO A O 1
ATOM 2526 N N . ASN A 1 348 ? -0.211 2.895 -14.354 1.00 88.00 348 ASN A N 1
ATOM 2527 C CA . ASN A 1 348 ? 0.256 2.115 -13.201 1.00 88.00 348 ASN A CA 1
ATOM 2528 C C . ASN A 1 348 ? 0.034 0.615 -13.402 1.00 88.00 348 ASN A C 1
ATOM 2530 O O . ASN A 1 348 ? 0.740 -0.208 -12.815 1.00 88.00 348 ASN A O 1
ATOM 2534 N N . HIS A 1 349 ? -0.927 0.273 -14.259 1.00 88.75 349 HIS A N 1
ATOM 2535 C CA . HIS A 1 349 ? -1.309 -1.090 -14.608 1.00 88.75 349 HIS A CA 1
ATOM 2536 C C . HIS A 1 349 ? -0.895 -1.451 -16.041 1.00 88.75 349 HIS A C 1
ATOM 2538 O O . HIS A 1 349 ? -1.425 -2.388 -16.639 1.00 88.75 349 HIS A O 1
ATOM 2544 N N . GLY A 1 350 ? 0.095 -0.738 -16.595 1.00 88.88 350 GLY A N 1
ATOM 2545 C CA . GLY A 1 350 ? 0.641 -1.015 -17.924 1.00 88.88 350 GLY A CA 1
ATOM 2546 C C . GLY A 1 350 ? -0.344 -0.722 -19.055 1.00 88.88 350 GLY A C 1
ATOM 2547 O O . GLY A 1 350 ? -0.332 -1.434 -20.056 1.00 88.88 350 GLY A O 1
ATOM 2548 N N . GLY A 1 351 ? -1.203 0.288 -18.880 1.00 90.62 351 GLY A N 1
ATOM 2549 C CA . GLY A 1 351 ? -2.237 0.673 -19.842 1.00 90.62 351 GLY A CA 1
ATOM 2550 C C . GLY A 1 351 ? -3.541 -0.113 -19.709 1.00 90.62 351 GLY A C 1
ATOM 2551 O O . GLY A 1 351 ? -4.407 0.027 -20.560 1.00 90.62 351 GLY A O 1
ATOM 2552 N N . LYS A 1 352 ? -3.684 -0.941 -18.668 1.00 93.38 352 LYS A N 1
ATOM 2553 C CA . LYS A 1 352 ? -4.939 -1.632 -18.330 1.00 93.38 352 LYS A CA 1
ATOM 2554 C C . LYS A 1 352 ? -5.797 -0.781 -17.398 1.00 93.38 352 LYS A C 1
ATOM 2556 O O . LYS A 1 352 ? -5.322 0.219 -16.873 1.00 93.38 352 LYS A O 1
ATOM 2561 N N . GLU A 1 353 ? -7.022 -1.223 -17.154 1.00 93.06 353 GLU A N 1
ATOM 2562 C CA . GLU A 1 353 ? -7.941 -0.607 -16.196 1.00 93.06 353 GLU A CA 1
ATOM 2563 C C . GLU A 1 353 ? -7.313 -0.418 -14.801 1.00 93.06 353 GLU A C 1
ATOM 2565 O O . GLU A 1 353 ? -6.585 -1.288 -14.309 1.00 93.06 353 GLU A O 1
ATOM 2570 N N . SER A 1 354 ? -7.624 0.705 -14.144 1.00 93.12 354 SER A N 1
ATOM 2571 C CA . SER A 1 354 ? -7.238 0.961 -12.752 1.00 93.12 354 SER A CA 1
ATOM 2572 C C . SER A 1 354 ? -7.782 -0.113 -11.812 1.00 93.12 354 SER A C 1
ATOM 2574 O O . SER A 1 354 ? -8.962 -0.475 -11.869 1.00 93.12 354 SER A O 1
ATOM 2576 N N . HIS A 1 355 ? -6.956 -0.545 -10.859 1.00 88.81 355 HIS A N 1
ATOM 2577 C CA . HIS A 1 355 ? -7.425 -1.319 -9.712 1.00 88.81 355 HIS A CA 1
ATOM 2578 C C . HIS A 1 355 ? -7.990 -0.346 -8.674 1.00 88.81 355 HIS A C 1
ATOM 2580 O O . HIS A 1 355 ? -7.287 0.031 -7.753 1.00 88.81 355 HIS A O 1
ATOM 2586 N N . ALA A 1 356 ? -9.209 0.142 -8.897 1.00 95.12 356 ALA A N 1
ATOM 2587 C CA . ALA A 1 356 ? -9.854 1.126 -8.033 1.00 95.12 356 ALA A CA 1
ATOM 2588 C C . ALA A 1 356 ? -10.687 0.431 -6.943 1.00 95.12 356 ALA A C 1
ATOM 2590 O O . ALA A 1 356 ? -11.862 0.115 -7.181 1.00 95.12 356 ALA A O 1
ATOM 2591 N N . ASP A 1 357 ? -10.064 0.166 -5.788 1.00 98.25 357 ASP A N 1
ATOM 2592 C CA . ASP A 1 357 ? -10.690 -0.472 -4.624 1.00 98.25 357 ASP A CA 1
ATOM 2593 C C . ASP A 1 357 ? -11.132 0.561 -3.564 1.00 98.25 357 ASP A C 1
ATOM 2595 O O . ASP A 1 357 ? -10.446 1.562 -3.324 1.00 98.25 357 ASP A O 1
ATOM 2599 N N . ASN A 1 358 ? -12.241 0.327 -2.842 1.00 98.75 358 ASN A N 1
ATOM 2600 C CA . ASN A 1 358 ? -12.477 1.106 -1.610 1.00 98.75 358 ASN A CA 1
ATOM 2601 C C . ASN A 1 358 ? -11.461 0.671 -0.534 1.00 98.75 358 ASN A C 1
ATOM 2603 O O . ASN A 1 358 ? -10.748 1.493 0.045 1.00 98.75 358 ASN A O 1
ATOM 2607 N N . VAL A 1 359 ? -11.327 -0.639 -0.306 1.00 98.88 359 VAL A N 1
ATOM 2608 C CA . VAL A 1 359 ? -10.339 -1.206 0.622 1.00 98.88 359 VAL A CA 1
ATOM 2609 C C . VAL A 1 359 ? -9.576 -2.355 -0.026 1.00 98.88 359 VAL A C 1
ATOM 2611 O O . VAL A 1 359 ? -10.151 -3.389 -0.352 1.00 98.88 359 VAL A O 1
ATOM 2614 N N . GLN A 1 360 ? -8.253 -2.231 -0.106 1.00 98.56 360 GLN A N 1
ATOM 2615 C CA . GLN A 1 360 ? -7.352 -3.299 -0.525 1.00 98.56 360 GLN A CA 1
ATOM 2616 C C . GLN A 1 360 ? -6.533 -3.833 0.657 1.00 98.56 360 GLN A C 1
ATOM 2618 O O . GLN A 1 360 ? -5.797 -3.094 1.310 1.00 98.56 360 GLN A O 1
ATOM 2623 N N . ILE A 1 361 ? -6.583 -5.141 0.905 1.00 98.75 361 ILE A N 1
ATOM 2624 C CA . ILE A 1 361 ? -5.886 -5.827 1.997 1.00 98.75 361 ILE A CA 1
ATOM 2625 C C . ILE A 1 361 ? -4.787 -6.728 1.430 1.00 98.75 361 ILE A C 1
ATOM 2627 O O . ILE A 1 361 ? -5.042 -7.744 0.776 1.00 98.75 361 ILE A O 1
ATOM 2631 N N . GLN A 1 362 ? -3.533 -6.369 1.710 1.00 97.94 362 GLN A N 1
ATOM 2632 C CA . GLN A 1 362 ? -2.358 -7.106 1.237 1.00 97.94 362 GLN A CA 1
ATOM 2633 C C . GLN A 1 362 ? -1.742 -8.026 2.302 1.00 97.94 362 GLN A C 1
ATOM 2635 O O . GLN A 1 362 ? -0.995 -8.939 1.947 1.00 97.94 362 GLN A O 1
ATOM 2640 N N . SER A 1 363 ? -2.015 -7.779 3.586 1.00 98.00 363 SER A N 1
ATOM 2641 C CA . SER A 1 363 ? -1.620 -8.612 4.733 1.00 98.00 363 SER A CA 1
ATOM 2642 C C . SER A 1 363 ? -2.200 -8.045 6.027 1.00 98.00 363 SER A C 1
ATOM 2644 O O . SER A 1 363 ? -2.427 -6.838 6.091 1.00 98.00 363 SER A O 1
ATOM 2646 N N . GLY A 1 364 ? -2.293 -8.861 7.079 1.00 97.94 364 GLY A N 1
ATOM 2647 C CA . GLY A 1 364 ? -2.538 -8.381 8.441 1.00 97.94 364 GLY A CA 1
ATOM 2648 C C . GLY A 1 364 ? -3.560 -9.196 9.218 1.00 97.94 364 GLY A C 1
ATOM 2649 O O . GLY A 1 364 ? -4.267 -10.029 8.657 1.00 97.94 364 GLY A O 1
ATOM 2650 N N . LYS A 1 365 ? -3.651 -8.944 10.522 1.00 98.56 365 LYS A N 1
ATOM 2651 C CA . LYS A 1 365 ? -4.707 -9.506 11.372 1.00 98.56 365 LYS A CA 1
ATOM 2652 C C . LYS A 1 365 ? -5.415 -8.484 12.241 1.00 98.56 365 LYS A C 1
ATOM 2654 O O . LYS A 1 365 ? -4.841 -7.435 12.527 1.00 98.56 365 LYS A O 1
ATOM 2659 N N . ARG A 1 366 ? -6.615 -8.845 12.712 1.00 98.62 366 ARG A N 1
ATOM 2660 C CA . ARG A 1 366 ? -7.504 -7.975 13.501 1.00 98.62 366 ARG A CA 1
ATOM 2661 C C . ARG A 1 366 ? -7.882 -6.739 12.689 1.00 98.62 366 ARG A C 1
ATOM 2663 O O . ARG A 1 366 ? -7.548 -5.610 13.046 1.00 98.62 366 ARG A O 1
ATOM 2670 N N . ILE A 1 367 ? -8.512 -6.992 11.547 1.00 98.94 367 ILE A N 1
ATOM 2671 C CA . ILE A 1 367 ? -9.004 -5.952 10.644 1.00 98.94 367 ILE A CA 1
ATOM 2672 C C . ILE A 1 367 ? -10.520 -5.909 10.786 1.00 98.94 367 ILE A C 1
ATOM 2674 O O . ILE A 1 367 ? -11.183 -6.929 10.602 1.00 98.94 367 ILE A O 1
ATOM 2678 N N . LYS A 1 368 ? -11.062 -4.741 11.125 1.00 98.94 368 LYS A N 1
ATOM 2679 C CA . LYS A 1 368 ? -12.498 -4.527 11.317 1.00 98.94 368 LYS A CA 1
ATOM 2680 C C . LYS A 1 368 ? -12.987 -3.414 10.406 1.00 98.94 368 LYS A C 1
ATOM 2682 O O . LYS A 1 368 ? -12.381 -2.346 10.375 1.00 98.94 368 LYS A O 1
ATOM 2687 N N . ILE A 1 369 ? -14.065 -3.678 9.685 1.00 98.88 369 ILE A N 1
ATOM 2688 C CA . ILE A 1 369 ? -14.739 -2.733 8.801 1.00 98.88 369 ILE A CA 1
ATOM 2689 C C . ILE A 1 369 ? -16.221 -2.768 9.167 1.00 98.88 369 ILE A C 1
ATOM 2691 O O . ILE A 1 369 ? -16.870 -3.792 8.935 1.00 98.88 369 ILE A O 1
ATOM 2695 N N . THR A 1 370 ? -16.723 -1.715 9.814 1.00 98.00 370 THR A N 1
ATOM 2696 C CA . THR A 1 370 ? -18.072 -1.717 10.402 1.00 98.00 370 THR A CA 1
ATOM 2697 C C . THR A 1 370 ? -18.851 -0.431 10.184 1.00 98.00 370 THR A C 1
ATOM 2699 O O . THR A 1 370 ? -18.238 0.629 10.110 1.00 98.00 370 THR A O 1
ATOM 2702 N N . GLY A 1 371 ? -20.183 -0.473 10.103 1.00 90.56 371 GLY A N 1
ATOM 2703 C CA . GLY A 1 371 ? -21.005 0.748 10.035 1.00 90.56 371 GLY A CA 1
ATOM 2704 C C . GLY A 1 371 ? -20.697 1.650 8.831 1.00 90.56 371 GLY A C 1
ATOM 2705 O O . GLY A 1 371 ? -21.004 2.837 8.842 1.00 90.56 371 GLY A O 1
ATOM 2706 N N . THR A 1 372 ? -19.981 1.147 7.822 1.00 96.75 372 THR A N 1
ATOM 2707 C CA . THR A 1 372 ? -19.367 1.961 6.766 1.00 96.75 372 THR A CA 1
ATOM 2708 C C . THR A 1 372 ? -20.173 1.843 5.477 1.00 96.75 372 THR A C 1
ATOM 2710 O O . THR A 1 372 ? -20.620 0.763 5.097 1.00 96.75 372 THR A O 1
ATOM 2713 N N . THR A 1 373 ? -20.338 2.961 4.774 1.00 98.19 373 THR A N 1
ATOM 2714 C CA . THR A 1 373 ? -20.921 3.003 3.428 1.00 98.19 373 THR A CA 1
ATOM 2715 C C . THR A 1 373 ? -19.798 3.024 2.402 1.00 98.19 373 THR A C 1
ATOM 2717 O O . THR A 1 373 ? -18.959 3.925 2.424 1.00 98.19 373 THR A O 1
ATOM 2720 N N . MET A 1 374 ? -19.773 2.053 1.490 1.00 98.69 374 MET A N 1
ATOM 2721 C CA . MET A 1 374 ? -18.769 1.974 0.429 1.00 98.69 374 MET A CA 1
ATOM 2722 C C . MET A 1 374 ? -19.406 1.698 -0.930 1.00 98.69 374 MET A C 1
ATOM 2724 O O . MET A 1 374 ? -20.181 0.751 -1.078 1.00 98.69 374 MET A O 1
ATOM 2728 N N . ARG A 1 375 ? -19.071 2.519 -1.928 1.00 97.00 375 ARG A N 1
ATOM 2729 C CA . ARG A 1 375 ? -19.608 2.429 -3.294 1.00 97.00 375 ARG A CA 1
ATOM 2730 C C . ARG A 1 375 ? -18.628 2.980 -4.327 1.00 97.00 375 ARG A C 1
ATOM 2732 O O . ARG A 1 375 ? -17.578 3.521 -3.986 1.00 97.00 375 ARG A O 1
ATOM 2739 N N . SER A 1 376 ? -18.999 2.858 -5.601 1.00 96.56 376 SER A N 1
ATOM 2740 C CA . SER A 1 376 ? -18.258 3.390 -6.757 1.00 96.56 376 SER A CA 1
ATOM 2741 C C . SER A 1 376 ? -16.912 2.719 -7.062 1.00 96.56 376 SER A C 1
ATOM 2743 O O . SER A 1 376 ? -16.201 3.188 -7.949 1.00 96.56 376 SER A O 1
ATOM 2745 N N . ALA A 1 377 ? -16.550 1.624 -6.387 1.00 96.75 377 ALA A N 1
ATOM 2746 C CA . ALA A 1 377 ? -15.368 0.849 -6.754 1.00 96.75 377 ALA A CA 1
ATOM 2747 C C . ALA A 1 377 ? -15.551 0.176 -8.124 1.00 96.75 377 ALA A C 1
ATOM 2749 O O . ALA A 1 377 ? -16.569 -0.469 -8.380 1.00 96.75 377 ALA A O 1
ATOM 2750 N N . ASN A 1 378 ? -14.541 0.263 -8.993 1.00 94.94 378 ASN A N 1
ATOM 2751 C CA . ASN A 1 378 ? -14.554 -0.460 -10.271 1.00 94.94 378 ASN A CA 1
ATOM 2752 C C . ASN A 1 378 ? -14.049 -1.906 -10.115 1.00 94.94 378 ASN A C 1
ATOM 2754 O O . ASN A 1 378 ? -14.568 -2.833 -10.748 1.00 94.94 378 ASN A O 1
ATOM 2758 N N . ASN A 1 379 ? -13.034 -2.113 -9.266 1.00 96.25 379 ASN A N 1
ATOM 2759 C CA . ASN A 1 379 ? -12.433 -3.431 -9.068 1.00 96.25 379 ASN A CA 1
ATOM 2760 C C . ASN A 1 379 ? -13.148 -4.226 -7.966 1.00 96.25 379 ASN A C 1
ATOM 2762 O O . ASN A 1 379 ? -13.865 -5.170 -8.292 1.00 96.25 379 ASN A O 1
ATOM 2766 N N . ALA A 1 380 ? -13.024 -3.837 -6.697 1.00 98.12 380 ALA A N 1
ATOM 2767 C CA . ALA A 1 380 ? -13.839 -4.378 -5.609 1.00 98.12 380 ALA A CA 1
ATOM 2768 C C . ALA A 1 380 ? -14.024 -3.350 -4.488 1.00 98.12 380 ALA A C 1
ATOM 2770 O O . ALA A 1 380 ? -13.146 -2.536 -4.209 1.00 98.12 380 ALA A O 1
ATOM 2771 N N . THR A 1 381 ? -15.148 -3.419 -3.785 1.00 98.62 381 THR A N 1
ATOM 2772 C CA . THR A 1 381 ? -15.358 -2.637 -2.561 1.00 98.62 381 THR A CA 1
ATOM 2773 C C . THR A 1 381 ? -14.359 -3.076 -1.491 1.00 98.62 381 THR A C 1
ATOM 2775 O O . THR A 1 381 ? -13.660 -2.255 -0.902 1.00 98.62 381 THR A O 1
ATOM 2778 N N . VAL A 1 382 ? -14.201 -4.389 -1.297 1.00 98.81 382 VAL A N 1
ATOM 2779 C CA . VAL A 1 382 ? -13.125 -4.953 -0.474 1.00 98.81 382 VAL A CA 1
ATOM 2780 C C . VAL A 1 382 ? -12.365 -6.013 -1.263 1.00 98.81 382 VAL A C 1
ATOM 2782 O O . VAL A 1 382 ? -12.885 -7.095 -1.532 1.00 98.81 382 VAL A O 1
ATOM 2785 N N . GLN A 1 383 ? -11.108 -5.726 -1.593 1.00 98.69 383 GLN A N 1
ATOM 2786 C CA . GLN A 1 383 ? -10.189 -6.652 -2.248 1.00 98.69 383 GLN A CA 1
ATOM 2787 C C . GLN A 1 383 ? -9.191 -7.221 -1.236 1.00 98.69 383 GLN A C 1
ATOM 2789 O O . GLN A 1 383 ? -8.389 -6.491 -0.660 1.00 98.69 383 GLN A O 1
ATOM 2794 N N . VAL A 1 384 ? -9.131 -8.542 -1.087 1.00 98.44 384 VAL A N 1
ATOM 2795 C CA . VAL A 1 384 ? -8.068 -9.228 -0.341 1.00 98.44 384 VAL A CA 1
ATOM 2796 C C . VAL A 1 384 ? -7.177 -9.986 -1.313 1.00 98.44 384 VAL A C 1
ATOM 2798 O O . VAL A 1 384 ? -7.666 -10.791 -2.095 1.00 98.44 384 VAL A O 1
ATOM 2801 N N . THR A 1 385 ? -5.868 -9.727 -1.282 1.00 95.00 385 THR A N 1
ATOM 2802 C CA . THR A 1 385 ? -4.900 -10.367 -2.201 1.00 95.00 385 THR A CA 1
ATOM 2803 C C . THR A 1 385 ? -3.818 -11.183 -1.504 1.00 95.00 385 THR A C 1
ATOM 2805 O O . THR A 1 385 ? -3.131 -11.970 -2.152 1.00 95.00 385 THR A O 1
ATOM 2808 N N . GLN A 1 386 ? -3.589 -10.943 -0.206 1.00 94.44 386 GLN A N 1
ATOM 2809 C CA . GLN A 1 386 ? -2.438 -11.475 0.536 1.00 94.44 386 GLN A CA 1
ATOM 2810 C C . GLN A 1 386 ? -1.083 -11.239 -0.180 1.00 94.44 386 GLN A C 1
ATOM 2812 O O . GLN A 1 386 ? -0.161 -12.050 -0.098 1.00 94.44 386 GLN A O 1
ATOM 2817 N N . ALA A 1 387 ? -0.919 -10.124 -0.905 1.00 92.62 387 ALA A N 1
ATOM 2818 C CA . ALA A 1 387 ? 0.294 -9.847 -1.683 1.00 92.62 387 ALA A CA 1
ATOM 2819 C C . ALA A 1 387 ? 1.573 -9.673 -0.835 1.00 92.62 387 ALA A C 1
ATOM 2821 O O . ALA A 1 387 ? 2.688 -9.780 -1.362 1.00 92.62 387 ALA A O 1
ATOM 2822 N N . LEU A 1 388 ? 1.445 -9.382 0.462 1.00 94.31 388 LEU A N 1
ATOM 2823 C CA . LEU A 1 388 ? 2.562 -9.120 1.376 1.00 94.31 388 LEU A CA 1
ATOM 2824 C C . LEU A 1 388 ? 2.653 -10.115 2.541 1.00 94.31 388 LEU A C 1
ATOM 2826 O O . LEU A 1 388 ? 3.707 -10.202 3.173 1.00 94.31 388 LEU A O 1
ATOM 2830 N N . GLY A 1 389 ? 1.592 -10.870 2.815 1.00 96.00 389 GLY A N 1
ATOM 2831 C CA . GLY A 1 389 ? 1.512 -11.771 3.958 1.00 96.00 389 GLY A CA 1
ATOM 2832 C C . GLY A 1 389 ? 0.106 -12.320 4.171 1.00 96.00 389 GLY A C 1
ATOM 2833 O O . GLY A 1 389 ? -0.845 -11.880 3.527 1.00 96.00 389 GLY A O 1
ATOM 2834 N N . ALA A 1 390 ? -0.012 -13.259 5.111 1.00 96.81 390 ALA A N 1
ATOM 2835 C CA . ALA A 1 390 ? -1.291 -13.836 5.499 1.00 96.81 390 ALA A CA 1
ATOM 2836 C C . ALA A 1 390 ? -2.268 -12.768 6.017 1.00 96.81 390 ALA A C 1
ATOM 2838 O O . ALA A 1 390 ? -1.863 -11.750 6.592 1.00 96.81 390 ALA A O 1
ATOM 2839 N N . VAL A 1 391 ? -3.555 -13.045 5.819 1.00 98.44 391 VAL A N 1
ATOM 2840 C CA . VAL A 1 391 ? -4.672 -12.271 6.366 1.00 98.44 391 VAL A CA 1
ATOM 2841 C C . VAL A 1 391 ? -5.484 -13.175 7.283 1.00 98.44 391 VAL A C 1
ATOM 2843 O O . VAL A 1 391 ? -5.803 -14.299 6.899 1.00 98.44 391 VAL A O 1
ATOM 2846 N N . ALA A 1 392 ? -5.784 -12.707 8.491 1.00 98.25 392 ALA A N 1
ATOM 2847 C CA . ALA A 1 392 ? -6.570 -13.454 9.471 1.00 98.25 392 ALA A CA 1
ATOM 2848 C C . ALA A 1 392 ? -7.402 -12.515 10.352 1.00 98.25 392 ALA A C 1
ATOM 2850 O O . ALA A 1 392 ? -7.031 -11.365 10.544 1.00 98.25 392 ALA A O 1
ATOM 2851 N N . ASP A 1 393 ? -8.490 -13.011 10.934 1.00 98.31 393 ASP A N 1
ATOM 2852 C CA . ASP A 1 393 ? -9.386 -12.241 11.804 1.00 98.31 393 ASP A CA 1
ATOM 2853 C C . ASP A 1 393 ? -9.866 -10.943 11.126 1.00 98.31 393 ASP A C 1
ATOM 2855 O O . ASP A 1 393 ? -9.599 -9.824 11.577 1.00 98.31 393 ASP A O 1
ATOM 2859 N N . LEU A 1 394 ? -10.502 -11.127 9.965 1.00 98.88 394 LEU A N 1
ATOM 2860 C CA . LEU A 1 394 ? -11.112 -10.074 9.157 1.00 98.88 394 LEU A CA 1
ATOM 2861 C C . LEU A 1 394 ? -12.610 -10.046 9.446 1.00 98.88 394 LEU A C 1
ATOM 2863 O O . LEU A 1 394 ? -13.296 -11.039 9.215 1.00 98.88 394 LEU A O 1
ATOM 2867 N N . THR A 1 395 ? -13.108 -8.910 9.924 1.00 98.88 395 THR A N 1
ATOM 2868 C CA . THR A 1 395 ? -14.535 -8.667 10.151 1.00 98.88 395 THR A CA 1
ATOM 2869 C C . THR A 1 395 ? -15.021 -7.558 9.229 1.00 98.88 395 THR A C 1
ATOM 2871 O O . THR A 1 395 ? -14.476 -6.455 9.259 1.00 98.88 395 THR A O 1
ATOM 2874 N N . ILE A 1 396 ? -16.046 -7.855 8.436 1.00 98.88 396 ILE A N 1
ATOM 2875 C CA . ILE A 1 396 ? -16.781 -6.906 7.598 1.00 98.88 396 ILE A CA 1
ATOM 2876 C C . ILE A 1 396 ? -18.238 -7.013 8.039 1.00 98.88 396 ILE A C 1
ATOM 2878 O O . ILE A 1 396 ? -18.892 -8.005 7.713 1.00 98.88 396 ILE A O 1
ATOM 2882 N N . ALA A 1 397 ? -18.716 -6.068 8.846 1.00 98.00 397 ALA A N 1
ATOM 2883 C CA . ALA A 1 397 ? -20.041 -6.181 9.444 1.00 98.00 397 ALA A CA 1
ATOM 2884 C C . ALA A 1 397 ? -20.855 -4.891 9.444 1.00 98.00 397 ALA A C 1
ATOM 2886 O O . ALA A 1 397 ? -20.275 -3.828 9.607 1.00 98.00 397 ALA A O 1
ATOM 2887 N N . ASP A 1 398 ? -22.179 -4.982 9.316 1.00 96.06 398 ASP A N 1
ATOM 2888 C CA . ASP A 1 398 ? -23.078 -3.817 9.411 1.00 96.06 398 ASP A CA 1
ATOM 2889 C C . ASP A 1 398 ? -22.694 -2.679 8.444 1.00 96.06 398 ASP A C 1
ATOM 2891 O O . ASP A 1 398 ? -22.630 -1.506 8.796 1.00 96.06 398 ASP A O 1
ATOM 2895 N N . ASN A 1 399 ? -22.314 -3.031 7.215 1.00 98.50 399 ASN A N 1
ATOM 2896 C CA . ASN A 1 399 ? -21.943 -2.059 6.187 1.00 98.50 399 ASN A CA 1
ATOM 2897 C C . ASN A 1 399 ? -22.999 -1.995 5.084 1.00 98.50 399 ASN A C 1
ATOM 2899 O O . ASN A 1 399 ? -23.647 -2.997 4.771 1.00 98.50 399 ASN A O 1
ATOM 2903 N N . PHE A 1 400 ? -23.073 -0.849 4.409 1.00 97.81 400 PHE A N 1
ATOM 2904 C CA . PHE A 1 400 ? -23.643 -0.771 3.068 1.00 97.81 400 PHE A CA 1
ATOM 2905 C C . PHE A 1 400 ? -22.516 -0.889 2.041 1.00 97.81 400 PHE A C 1
ATOM 2907 O O . PHE A 1 400 ? -21.623 -0.041 2.005 1.00 97.81 400 PHE A O 1
ATOM 2914 N N . LEU A 1 401 ? -22.546 -1.930 1.209 1.00 98.69 401 LEU A N 1
ATOM 2915 C CA . LEU A 1 401 ? -21.492 -2.232 0.241 1.00 98.69 401 LEU A CA 1
ATOM 2916 C C . LEU A 1 401 ? -22.073 -2.355 -1.164 1.00 98.69 401 LEU A C 1
ATOM 2918 O O . LEU A 1 401 ? -22.964 -3.164 -1.407 1.00 98.69 401 LEU A O 1
ATOM 2922 N N . ASP A 1 402 ? -21.544 -1.602 -2.116 1.00 97.06 402 ASP A N 1
ATOM 2923 C CA . ASP A 1 402 ? -22.031 -1.635 -3.491 1.00 97.06 402 ASP A CA 1
ATOM 2924 C C . ASP A 1 402 ? -20.893 -1.473 -4.504 1.00 97.06 402 ASP A C 1
ATOM 2926 O O . ASP A 1 402 ? -19.798 -1.016 -4.167 1.00 97.06 402 ASP A O 1
ATOM 2930 N N . HIS A 1 403 ? -21.181 -1.818 -5.760 1.00 97.50 403 HIS A N 1
ATOM 2931 C CA . HIS A 1 403 ? -20.233 -1.857 -6.875 1.00 97.50 403 HIS A CA 1
ATOM 2932 C C . HIS A 1 403 ? -19.128 -2.929 -6.719 1.00 97.50 403 HIS A C 1
ATOM 2934 O O . HIS A 1 403 ? -19.263 -3.881 -5.943 1.00 97.50 403 HIS A O 1
ATOM 2940 N N . GLY A 1 404 ? -18.073 -2.829 -7.537 1.00 97.00 404 GLY A N 1
ATOM 2941 C CA . GLY A 1 404 ? -17.047 -3.850 -7.752 1.00 97.00 404 GLY A CA 1
ATOM 2942 C C . GLY A 1 404 ? -17.382 -4.824 -8.888 1.00 97.00 404 GLY A C 1
ATOM 2943 O O . GLY A 1 404 ? -18.510 -4.898 -9.369 1.00 97.00 404 GLY A O 1
ATOM 2944 N N . GLY A 1 405 ? -16.397 -5.610 -9.327 1.00 95.56 405 GLY A N 1
ATOM 2945 C CA . GLY A 1 405 ? -16.646 -6.814 -10.121 1.00 95.56 405 GLY A CA 1
ATOM 2946 C C . GLY A 1 405 ? -17.470 -7.798 -9.300 1.00 95.56 405 GLY A C 1
ATOM 2947 O O . GLY A 1 405 ? -18.615 -8.092 -9.628 1.00 95.56 405 GLY A O 1
ATOM 2948 N N . CYS A 1 406 ? -16.899 -8.195 -8.168 1.00 97.69 406 CYS A N 1
ATOM 2949 C CA . CYS A 1 406 ? -17.637 -8.636 -6.995 1.00 97.69 406 CYS A CA 1
ATOM 2950 C C . CYS A 1 406 ? -17.411 -7.603 -5.889 1.00 97.69 406 CYS A C 1
ATOM 2952 O O . CYS A 1 406 ? -16.321 -7.035 -5.807 1.00 97.69 406 CYS A O 1
ATOM 2954 N N . THR A 1 407 ? -18.406 -7.361 -5.039 1.00 98.62 407 THR A N 1
ATOM 2955 C CA . THR A 1 407 ? -18.295 -6.355 -3.972 1.00 98.62 407 THR A CA 1
ATOM 2956 C C . THR A 1 407 ? -17.167 -6.706 -3.002 1.00 98.62 407 THR A C 1
ATOM 2958 O O . THR A 1 407 ? -16.301 -5.881 -2.722 1.00 98.62 407 THR A O 1
ATOM 2961 N N . ILE A 1 408 ? -17.100 -7.958 -2.555 1.00 98.75 408 ILE A N 1
ATOM 2962 C CA . ILE A 1 408 ? -15.985 -8.494 -1.776 1.00 98.75 408 ILE A CA 1
ATOM 2963 C C . ILE A 1 408 ? -15.286 -9.565 -2.612 1.00 98.75 408 ILE A C 1
ATOM 2965 O O . ILE A 1 408 ? -15.883 -10.581 -2.974 1.00 98.75 408 ILE A O 1
ATOM 2969 N N . ASN A 1 409 ? -14.005 -9.354 -2.896 1.00 98.50 409 ASN A N 1
ATOM 2970 C CA . ASN A 1 409 ? -13.161 -10.305 -3.609 1.00 98.50 409 ASN A CA 1
ATOM 2971 C C . ASN A 1 409 ? -12.022 -10.772 -2.707 1.00 98.50 409 ASN A C 1
ATOM 2973 O O . ASN A 1 409 ? -11.137 -9.993 -2.350 1.00 98.50 409 ASN A O 1
ATOM 2977 N N . ILE A 1 410 ? -12.035 -12.050 -2.340 1.00 98.31 410 ILE A N 1
ATOM 2978 C CA . ILE A 1 410 ? -10.978 -12.679 -1.556 1.00 98.31 410 ILE A CA 1
ATOM 2979 C C . ILE A 1 410 ? -10.151 -13.564 -2.475 1.00 98.31 410 ILE A C 1
ATOM 2981 O O . ILE A 1 410 ? -10.680 -14.400 -3.198 1.00 98.31 410 ILE A O 1
ATOM 2985 N N . THR A 1 411 ? -8.833 -13.418 -2.409 1.00 94.56 411 THR A N 1
ATOM 2986 C CA . THR A 1 411 ? -7.879 -14.295 -3.083 1.00 94.56 411 THR A CA 1
ATOM 2987 C C . THR A 1 411 ? -6.824 -14.763 -2.087 1.00 94.56 411 THR A C 1
ATOM 2989 O O . THR A 1 411 ? -6.294 -13.972 -1.301 1.00 94.56 411 THR A O 1
ATOM 2992 N N . GLU A 1 412 ? -6.503 -16.055 -2.129 1.00 92.69 412 GLU A N 1
ATOM 2993 C CA . GLU A 1 412 ? -5.355 -16.612 -1.416 1.00 92.69 412 GLU A CA 1
ATOM 2994 C C . GLU A 1 412 ? -4.077 -16.302 -2.202 1.00 92.69 412 GLU A C 1
ATOM 2996 O O . GLU A 1 412 ? -3.982 -16.538 -3.408 1.00 92.69 412 GLU A O 1
ATOM 3001 N N . GLY A 1 413 ? -3.084 -15.722 -1.532 1.00 84.00 413 GLY A N 1
ATOM 3002 C CA . GLY A 1 413 ? -1.887 -15.228 -2.205 1.00 84.00 413 GLY A CA 1
ATOM 3003 C C . GLY A 1 413 ? -1.049 -16.359 -2.809 1.00 84.00 413 GLY A C 1
ATOM 3004 O O . GLY A 1 413 ? -0.782 -17.373 -2.164 1.00 84.00 413 GLY A O 1
ATOM 3005 N N . THR A 1 414 ? -0.491 -16.139 -4.003 1.00 83.31 414 THR A N 1
ATOM 3006 C CA . THR A 1 414 ? 0.342 -17.119 -4.740 1.00 83.31 414 THR A CA 1
ATOM 3007 C C . THR A 1 414 ? 1.676 -17.470 -4.067 1.00 83.31 414 THR A C 1
ATOM 3009 O O . THR A 1 414 ? 2.445 -18.287 -4.570 1.00 83.31 414 THR A O 1
ATOM 3012 N N . ARG A 1 415 ? 1.980 -16.856 -2.918 1.00 86.00 415 ARG A N 1
ATOM 3013 C CA . ARG A 1 415 ? 3.200 -17.090 -2.130 1.00 86.00 415 ARG A CA 1
ATOM 3014 C C . ARG A 1 415 ? 3.018 -18.104 -0.997 1.00 86.00 415 ARG A C 1
ATOM 3016 O O . ARG A 1 415 ? 3.896 -18.199 -0.143 1.00 86.00 415 ARG A O 1
ATOM 3023 N N . GLY A 1 416 ? 1.910 -18.846 -0.985 1.00 83.88 416 GLY A N 1
ATOM 3024 C CA . GLY A 1 416 ? 1.686 -19.941 -0.037 1.00 83.88 416 GLY A CA 1
ATOM 3025 C C . GLY A 1 416 ? 1.334 -19.476 1.376 1.00 83.88 416 GLY A C 1
ATOM 3026 O O . GLY A 1 416 ? 1.744 -20.107 2.344 1.00 83.88 416 GLY A O 1
ATOM 3027 N N . TYR A 1 417 ? 0.603 -18.364 1.510 1.00 91.75 417 TYR A N 1
ATOM 3028 C CA . TYR A 1 417 ? 0.084 -17.919 2.811 1.00 91.75 417 TYR A CA 1
ATOM 3029 C C . TYR A 1 417 ? -1.129 -18.730 3.281 1.00 91.75 417 TYR A C 1
ATOM 3031 O O . TYR A 1 417 ? -1.449 -18.696 4.467 1.00 91.75 417 TYR A O 1
ATOM 3039 N N . GLY A 1 418 ? -1.736 -19.487 2.364 1.00 93.00 418 GLY A N 1
ATOM 3040 C CA . GLY A 1 418 ? -2.862 -20.366 2.628 1.00 93.00 418 GLY A CA 1
ATOM 3041 C C . GLY A 1 418 ? -4.171 -19.618 2.889 1.00 93.00 418 GLY A C 1
ATOM 3042 O O . GLY A 1 418 ? -4.239 -18.392 2.731 1.00 93.00 418 GLY A O 1
ATOM 3043 N N . PRO A 1 419 ? -5.202 -20.366 3.308 1.00 96.38 419 PRO A N 1
ATOM 3044 C CA . PRO A 1 419 ? -6.526 -19.823 3.553 1.00 96.38 419 PRO A CA 1
ATOM 3045 C C . PRO A 1 419 ? -6.539 -18.741 4.618 1.00 96.38 419 PRO A C 1
ATOM 3047 O O . PRO A 1 419 ? -5.768 -18.775 5.582 1.00 96.38 419 PRO A O 1
ATOM 3050 N N . LEU A 1 420 ? -7.454 -17.786 4.468 1.00 97.81 420 LEU A N 1
ATOM 3051 C CA . LEU A 1 420 ? -7.676 -16.799 5.513 1.00 97.81 420 LEU A CA 1
ATOM 3052 C C . LEU A 1 420 ? -8.359 -17.485 6.699 1.00 97.81 420 LEU A C 1
ATOM 3054 O O . LEU A 1 420 ? -9.335 -18.216 6.535 1.00 97.81 420 LEU A O 1
ATOM 3058 N N . ALA A 1 421 ? -7.866 -17.216 7.905 1.00 95.88 421 ALA A N 1
ATOM 3059 C CA . ALA A 1 421 ? -8.447 -17.740 9.136 1.00 95.88 421 ALA A CA 1
ATOM 3060 C C . ALA A 1 421 ? -9.371 -16.701 9.784 1.00 95.88 421 ALA A C 1
ATOM 3062 O O . ALA A 1 421 ? -8.990 -15.541 9.916 1.00 95.88 421 ALA A O 1
ATOM 3063 N N . GLY A 1 422 ? -10.557 -17.112 10.242 1.00 97.12 422 GLY A N 1
ATOM 3064 C CA . GLY A 1 422 ? -11.449 -16.257 11.036 1.00 97.12 422 GLY A CA 1
ATOM 3065 C C . GLY A 1 422 ? -12.078 -15.096 10.259 1.00 97.12 422 GLY A C 1
ATOM 3066 O O . GLY A 1 422 ? -12.161 -13.990 10.788 1.00 97.12 422 GLY A O 1
ATOM 3067 N N . VAL A 1 423 ? -12.487 -15.326 9.008 1.00 98.69 423 VAL A N 1
ATOM 3068 C CA . VAL A 1 423 ? -13.203 -14.320 8.210 1.00 98.69 423 VAL A CA 1
ATOM 3069 C C . VAL A 1 423 ? -14.680 -14.303 8.601 1.00 98.69 423 VAL A C 1
ATOM 3071 O O . VAL A 1 423 ? -15.350 -15.336 8.556 1.00 98.69 423 VAL A O 1
ATOM 3074 N N . ARG A 1 424 ? -15.191 -13.122 8.955 1.00 98.75 424 ARG A N 1
ATOM 3075 C CA . ARG A 1 424 ? -16.600 -12.869 9.272 1.00 98.75 424 ARG A CA 1
ATOM 3076 C C . ARG A 1 424 ? -17.136 -11.778 8.358 1.00 98.75 424 ARG A C 1
ATOM 3078 O O . ARG A 1 424 ? -16.575 -10.685 8.312 1.00 98.75 424 ARG A O 1
ATOM 3085 N N . ILE A 1 425 ? -18.205 -12.090 7.637 1.00 98.69 425 ILE A N 1
ATOM 3086 C CA . ILE A 1 425 ? -18.934 -11.145 6.789 1.00 98.69 425 ILE A CA 1
ATOM 3087 C C . ILE A 1 425 ? -20.377 -11.199 7.262 1.00 98.69 425 ILE A C 1
ATOM 3089 O O . ILE A 1 425 ? -21.073 -12.148 6.914 1.00 98.69 425 ILE A O 1
ATOM 3093 N N . THR A 1 426 ? -20.813 -10.269 8.107 1.00 97.44 426 THR A N 1
ATOM 3094 C CA . THR A 1 426 ? -22.121 -10.386 8.772 1.00 97.44 426 THR A CA 1
ATOM 3095 C C . THR A 1 426 ? -22.954 -9.123 8.670 1.00 97.44 426 THR A C 1
ATOM 3097 O O . THR A 1 426 ? -22.416 -8.028 8.700 1.00 97.44 426 THR A O 1
ATOM 3100 N N . ASP A 1 427 ? -24.270 -9.263 8.550 1.00 94.50 427 ASP A N 1
ATOM 3101 C CA . ASP A 1 427 ? -25.212 -8.142 8.687 1.00 94.50 427 ASP A CA 1
ATOM 3102 C C . ASP A 1 427 ? -24.967 -6.987 7.695 1.00 94.50 427 ASP A C 1
ATOM 3104 O O . ASP A 1 427 ? -25.324 -5.844 7.949 1.00 94.50 427 ASP A O 1
ATOM 3108 N N . ASN A 1 428 ? -24.330 -7.261 6.549 1.00 98.25 428 ASN A N 1
ATOM 3109 C CA . ASN A 1 428 ? -24.099 -6.245 5.526 1.00 98.25 428 ASN A CA 1
ATOM 3110 C C . ASN A 1 428 ? -25.285 -6.171 4.560 1.00 98.25 428 ASN A C 1
ATOM 3112 O O . ASN A 1 428 ? -25.864 -7.189 4.170 1.00 98.25 428 ASN A O 1
ATOM 3116 N N . THR A 1 429 ? -25.577 -4.958 4.101 1.00 97.06 429 THR A N 1
ATOM 3117 C CA . THR A 1 429 ? -26.509 -4.704 3.002 1.00 97.06 429 THR A CA 1
ATOM 3118 C C . THR A 1 429 ? -25.723 -4.470 1.716 1.00 97.06 429 THR A C 1
ATOM 3120 O O . THR A 1 429 ? -24.907 -3.553 1.634 1.00 97.06 429 THR A O 1
ATOM 3123 N N . PHE A 1 430 ? -25.976 -5.290 0.702 1.00 98.38 430 PHE A N 1
ATOM 3124 C CA . PHE A 1 430 ? -25.340 -5.209 -0.605 1.00 98.38 430 PHE A CA 1
ATOM 3125 C C . PHE A 1 430 ? -26.236 -4.472 -1.600 1.00 98.38 430 PHE A C 1
ATOM 3127 O O . PHE A 1 430 ? -27.398 -4.834 -1.774 1.00 98.38 430 PHE A O 1
ATOM 3134 N N . GLY A 1 431 ? -25.697 -3.464 -2.286 1.00 95.69 431 GLY A N 1
ATOM 3135 C CA . GLY A 1 431 ? -26.349 -2.898 -3.467 1.00 95.69 431 GLY A CA 1
ATOM 3136 C C . GLY A 1 431 ? -26.322 -3.867 -4.653 1.00 95.69 431 GLY A C 1
ATOM 3137 O O . GLY A 1 431 ? -25.863 -5.005 -4.537 1.00 95.69 431 GLY A O 1
ATOM 3138 N N . THR A 1 432 ? -26.816 -3.430 -5.808 1.00 95.69 432 THR A N 1
ATOM 3139 C CA . THR A 1 432 ? -26.977 -4.275 -7.006 1.00 95.69 432 THR A CA 1
ATOM 3140 C C . THR A 1 432 ? -26.103 -3.845 -8.186 1.00 95.69 432 THR A C 1
ATOM 3142 O O . THR A 1 432 ? -26.248 -4.389 -9.281 1.00 95.69 432 THR A O 1
ATOM 3145 N N . ASN A 1 433 ? -25.170 -2.908 -7.984 1.00 95.31 433 ASN A N 1
ATOM 3146 C CA . ASN A 1 433 ? -24.361 -2.314 -9.055 1.00 95.31 433 ASN A CA 1
ATOM 3147 C C . ASN A 1 433 ? -23.032 -3.054 -9.303 1.00 95.31 433 ASN A C 1
ATOM 3149 O O . ASN A 1 433 ? -22.050 -2.458 -9.750 1.00 95.31 433 ASN A O 1
ATOM 3153 N N . GLN A 1 434 ? -22.957 -4.352 -8.998 1.00 96.25 434 GLN A N 1
ATOM 3154 C CA . GLN A 1 434 ? -21.776 -5.157 -9.319 1.00 96.25 434 GLN A CA 1
ATOM 3155 C C . GLN A 1 434 ? -21.671 -5.404 -10.829 1.00 96.25 434 GLN A C 1
ATOM 3157 O O . GLN A 1 434 ? -22.665 -5.729 -11.477 1.00 96.25 434 GLN A O 1
ATOM 3162 N N . ARG A 1 435 ? -20.454 -5.364 -11.390 1.00 95.12 435 ARG A N 1
ATOM 3163 C CA . ARG A 1 435 ? -20.232 -5.717 -12.809 1.00 95.12 435 ARG A CA 1
ATOM 3164 C C . ARG A 1 435 ? -20.511 -7.196 -13.082 1.00 95.12 435 ARG A C 1
ATOM 3166 O O . ARG A 1 435 ? -20.920 -7.550 -14.183 1.00 95.12 435 ARG A O 1
ATOM 3173 N N . ILE A 1 436 ? -20.298 -8.063 -12.089 1.00 94.81 436 ILE A N 1
ATOM 3174 C CA . ILE A 1 436 ? -20.736 -9.459 -12.132 1.00 94.81 436 ILE A CA 1
ATOM 3175 C C . ILE A 1 436 ? -22.027 -9.560 -11.330 1.00 94.81 436 ILE A C 1
ATOM 3177 O O . ILE A 1 436 ? -22.015 -9.468 -10.100 1.00 94.81 436 ILE A O 1
ATOM 3181 N N . ALA A 1 437 ? -23.133 -9.804 -12.032 1.00 91.50 437 ALA A N 1
ATOM 3182 C CA . ALA A 1 437 ? -24.463 -9.850 -11.439 1.00 91.50 437 ALA A CA 1
ATOM 3183 C C . ALA A 1 437 ? -24.513 -10.730 -10.174 1.00 91.50 437 ALA A C 1
ATOM 3185 O O . ALA A 1 437 ? -24.033 -11.877 -10.143 1.00 91.50 437 ALA A O 1
ATOM 3186 N N . SER A 1 438 ? -25.095 -10.167 -9.112 1.00 89.56 438 SER A N 1
ATOM 3187 C CA . SER A 1 438 ? -25.282 -10.825 -7.812 1.00 89.56 438 SER A CA 1
ATOM 3188 C C . SER A 1 438 ? -23.981 -11.357 -7.196 1.00 89.56 438 SER A C 1
ATOM 3190 O O . SER A 1 438 ? -23.990 -12.381 -6.513 1.00 89.56 438 SER A O 1
ATOM 3192 N N . CYS A 1 439 ? -22.829 -10.736 -7.470 1.00 97.06 439 CYS A N 1
ATOM 3193 C CA . CYS A 1 439 ? -21.560 -11.144 -6.873 1.00 97.06 439 CYS A CA 1
ATOM 3194 C C . CYS A 1 439 ? -21.228 -10.332 -5.613 1.00 97.06 439 CYS A C 1
ATOM 3196 O O . CYS A 1 439 ? -20.358 -9.465 -5.631 1.00 97.06 439 CYS A O 1
ATOM 3198 N N . ALA A 1 440 ? -21.904 -10.626 -4.498 1.00 97.56 440 ALA A N 1
ATOM 3199 C CA . ALA A 1 440 ? -21.591 -9.994 -3.213 1.00 97.56 440 ALA A CA 1
ATOM 3200 C C . ALA A 1 440 ? -20.204 -10.408 -2.700 1.00 97.56 440 ALA A C 1
ATOM 3202 O O . ALA A 1 440 ? -19.387 -9.557 -2.361 1.00 97.56 440 ALA A O 1
ATOM 3203 N N . VAL A 1 441 ? -19.923 -11.715 -2.673 1.00 98.56 441 VAL A N 1
ATOM 3204 C CA . VAL A 1 441 ? -18.653 -12.265 -2.183 1.00 98.56 441 VAL A CA 1
ATOM 3205 C C . VAL A 1 441 ? -18.160 -13.362 -3.118 1.00 98.56 441 VAL A C 1
ATOM 3207 O O . VAL A 1 441 ? -18.899 -14.304 -3.409 1.00 98.56 441 VAL A O 1
ATOM 3210 N N . ILE A 1 442 ? -16.895 -13.276 -3.527 1.00 98.38 442 ILE A N 1
ATOM 3211 C CA . ILE A 1 442 ? -16.156 -14.361 -4.183 1.00 98.38 442 ILE A CA 1
ATOM 3212 C C . ILE A 1 442 ? -14.921 -14.736 -3.359 1.00 98.38 442 ILE A C 1
ATOM 3214 O O . ILE A 1 442 ? -14.247 -13.864 -2.805 1.00 98.38 442 ILE A O 1
ATOM 3218 N N . ARG A 1 443 ? -14.649 -16.040 -3.236 1.00 97.62 443 ARG A N 1
ATOM 3219 C CA . ARG A 1 443 ? -13.550 -16.580 -2.418 1.00 97.62 443 ARG A CA 1
ATOM 3220 C C . ARG A 1 443 ? -13.066 -17.951 -2.921 1.00 97.62 443 ARG A C 1
ATOM 3222 O O . ARG A 1 443 ? -13.879 -18.693 -3.475 1.00 97.62 443 ARG A O 1
ATOM 3229 N N . PRO A 1 444 ? -11.826 -18.377 -2.611 1.00 95.94 444 PRO A N 1
ATOM 3230 C CA . PRO A 1 444 ? -11.395 -19.766 -2.768 1.00 95.94 444 PRO A CA 1
ATOM 3231 C C . PRO A 1 444 ? -12.094 -20.679 -1.761 1.00 95.94 444 PRO A C 1
ATOM 3233 O O . PRO A 1 444 ? -12.185 -20.339 -0.578 1.00 95.94 444 PRO A O 1
ATOM 3236 N N . LYS A 1 445 ? -12.555 -21.861 -2.194 1.00 95.12 445 LYS A N 1
ATOM 3237 C CA . LYS A 1 445 ? -13.310 -22.815 -1.344 1.00 95.12 445 LYS A CA 1
ATOM 3238 C C . LYS A 1 445 ? -12.638 -23.125 -0.001 1.00 95.12 445 LYS A C 1
ATOM 3240 O O . LYS A 1 445 ? -13.329 -23.387 0.982 1.00 95.12 445 LYS A O 1
ATOM 3245 N N . THR A 1 446 ? -11.313 -23.084 0.025 1.00 96.12 446 THR A N 1
ATOM 3246 C CA . THR A 1 446 ? -10.450 -23.342 1.177 1.00 96.12 446 THR A CA 1
ATOM 3247 C C . THR A 1 446 ? -10.520 -22.262 2.262 1.00 96.12 446 THR A C 1
ATOM 3249 O O . THR A 1 446 ? -10.314 -22.573 3.432 1.00 96.12 446 THR A O 1
ATOM 3252 N N . THR A 1 447 ? -10.877 -21.020 1.924 1.00 97.06 447 THR A N 1
ATOM 3253 C CA . THR A 1 447 ? -11.091 -19.936 2.895 1.00 97.06 447 THR A CA 1
ATOM 3254 C C . THR A 1 447 ? -12.510 -19.991 3.448 1.00 97.06 447 THR A C 1
ATOM 3256 O O . THR A 1 447 ? -13.454 -19.556 2.792 1.00 97.06 447 THR A O 1
ATOM 3259 N N . VAL A 1 448 ? -12.680 -20.529 4.655 1.00 96.06 448 VAL A N 1
ATOM 3260 C CA . VAL A 1 448 ? -13.988 -20.620 5.325 1.00 96.06 448 VAL A CA 1
ATOM 3261 C C . VAL A 1 448 ? -14.417 -19.248 5.851 1.00 96.06 448 VAL A C 1
ATOM 3263 O O . VAL A 1 448 ? -13.646 -18.564 6.524 1.00 96.06 448 VAL A O 1
ATOM 3266 N N . ILE A 1 449 ? -15.657 -18.858 5.550 1.00 97.69 449 ILE A N 1
ATOM 3267 C CA . ILE A 1 449 ? -16.249 -17.577 5.948 1.00 97.69 449 ILE A CA 1
ATOM 3268 C C . ILE A 1 449 ? -17.479 -17.851 6.808 1.00 97.69 449 ILE A C 1
ATOM 3270 O O . ILE A 1 449 ? -18.370 -18.590 6.390 1.00 97.69 449 ILE A O 1
ATOM 3274 N N . THR A 1 450 ? -17.560 -17.212 7.974 1.00 97.56 450 THR A N 1
ATOM 3275 C CA . THR A 1 450 ? -18.829 -17.078 8.696 1.00 97.56 450 THR A CA 1
ATOM 3276 C C . THR A 1 450 ? -19.631 -15.964 8.031 1.00 97.56 450 THR A C 1
ATOM 3278 O O . THR A 1 450 ? -19.255 -14.795 8.139 1.00 97.56 450 THR A O 1
ATOM 3281 N N . ALA A 1 451 ? -20.698 -16.328 7.315 1.00 95.56 451 ALA A N 1
ATOM 3282 C CA . ALA A 1 451 ? -21.561 -15.386 6.611 1.00 95.56 451 ALA A CA 1
ATOM 3283 C C . ALA A 1 451 ? -23.017 -15.510 7.076 1.00 95.56 451 ALA A C 1
ATOM 3285 O O . ALA A 1 451 ? -23.671 -16.509 6.789 1.00 95.56 451 ALA A O 1
ATOM 3286 N N . THR A 1 452 ? -23.518 -14.500 7.788 1.00 93.44 452 THR A N 1
ATOM 3287 C CA . THR A 1 452 ? -24.870 -14.477 8.382 1.00 93.44 452 THR A CA 1
ATOM 3288 C C . THR A 1 452 ? -25.473 -13.079 8.285 1.00 93.44 452 THR A C 1
ATOM 3290 O O . THR A 1 452 ? -24.730 -12.107 8.251 1.00 93.44 452 THR A O 1
ATOM 3293 N N . GLY A 1 453 ? -26.799 -12.955 8.202 1.00 88.88 453 GLY A N 1
ATOM 3294 C CA . GLY A 1 453 ? -27.489 -11.651 8.220 1.00 88.88 453 GLY A CA 1
ATOM 3295 C C . GLY A 1 453 ? -27.243 -10.737 7.009 1.00 88.88 453 GLY A C 1
ATOM 3296 O O . GLY A 1 453 ? -27.750 -9.624 6.967 1.00 88.88 453 GLY A O 1
ATOM 3297 N N . ASN A 1 454 ? -26.487 -11.187 6.003 1.00 95.75 454 ASN A N 1
ATOM 3298 C CA . ASN A 1 454 ? -26.245 -10.404 4.794 1.00 95.75 454 ASN A CA 1
ATOM 3299 C C . ASN A 1 454 ? -27.453 -10.443 3.856 1.00 95.75 454 ASN A C 1
ATOM 3301 O O . ASN A 1 454 ? -28.034 -11.507 3.632 1.00 95.75 454 ASN A O 1
ATOM 3305 N N . SER A 1 455 ? -27.769 -9.308 3.241 1.00 93.12 455 SER A N 1
ATOM 3306 C CA . SER A 1 455 ? -28.893 -9.176 2.310 1.00 93.12 455 SER A CA 1
ATOM 3307 C C . SER A 1 455 ? -28.539 -8.276 1.132 1.00 93.12 455 SER A C 1
ATOM 3309 O O . SER A 1 455 ? -27.623 -7.463 1.221 1.00 93.12 455 SER A O 1
ATOM 3311 N N . PHE A 1 456 ? -29.255 -8.420 0.019 1.00 94.81 456 PHE A N 1
ATOM 3312 C CA . PHE A 1 456 ? -29.240 -7.435 -1.059 1.00 94.81 456 PHE A CA 1
ATOM 3313 C C . PHE A 1 456 ? -30.386 -6.435 -0.890 1.00 94.81 456 PHE A C 1
ATOM 3315 O O . PHE A 1 456 ? -31.455 -6.788 -0.388 1.00 94.81 456 PHE A O 1
ATOM 3322 N N . THR A 1 457 ? -30.194 -5.203 -1.362 1.00 91.56 457 THR A N 1
ATOM 3323 C CA . THR A 1 457 ? -31.202 -4.132 -1.286 1.00 91.56 457 THR A CA 1
ATOM 3324 C C . THR A 1 457 ? -32.501 -4.437 -2.025 1.00 91.56 457 THR A C 1
ATOM 3326 O O . THR A 1 457 ? -33.534 -3.876 -1.674 1.00 91.56 457 THR A O 1
ATOM 3329 N N . ASP A 1 458 ? -32.468 -5.306 -3.034 1.00 92.19 458 ASP A N 1
ATOM 3330 C CA . ASP A 1 458 ? -33.630 -5.705 -3.833 1.00 92.19 458 ASP A CA 1
ATOM 3331 C C . ASP A 1 458 ? -34.259 -7.033 -3.377 1.00 92.19 458 ASP A C 1
ATOM 3333 O O . ASP A 1 458 ? -35.116 -7.587 -4.061 1.00 92.19 458 ASP A O 1
ATOM 3337 N N . GLY A 1 459 ? -33.819 -7.564 -2.233 1.00 88.88 459 GLY A N 1
ATOM 3338 C CA . GLY A 1 459 ? -34.360 -8.785 -1.643 1.00 88.88 459 GLY A CA 1
ATOM 3339 C C . GLY A 1 459 ? -33.850 -10.088 -2.261 1.00 88.88 459 GLY A C 1
ATOM 3340 O O . GLY A 1 459 ? -34.244 -11.158 -1.793 1.00 88.88 459 GLY A O 1
ATOM 3341 N N . ARG A 1 460 ? -32.958 -10.056 -3.266 1.00 90.62 460 ARG A N 1
ATOM 3342 C CA . ARG A 1 460 ? -32.379 -11.301 -3.798 1.00 90.62 460 ARG A CA 1
ATOM 3343 C C . ARG A 1 460 ? -31.536 -12.014 -2.735 1.00 90.62 460 ARG A C 1
ATOM 3345 O O . ARG A 1 460 ? -30.900 -11.389 -1.883 1.00 90.62 460 ARG A O 1
ATOM 3352 N N . ALA A 1 461 ? -31.491 -13.341 -2.819 1.00 87.31 461 ALA A N 1
ATOM 3353 C CA . ALA A 1 461 ? -30.758 -14.153 -1.857 1.00 87.31 461 ALA A CA 1
ATOM 3354 C C . ALA A 1 461 ? -29.247 -13.863 -1.897 1.00 87.31 461 ALA A C 1
ATOM 3356 O O . ALA A 1 461 ? -28.619 -13.830 -2.959 1.00 87.31 461 ALA A O 1
ATOM 3357 N N . PHE A 1 462 ? -28.651 -13.700 -0.717 1.00 93.81 462 PHE A N 1
ATOM 3358 C CA . PHE A 1 462 ? -27.205 -13.643 -0.560 1.00 93.81 462 PHE A CA 1
ATOM 3359 C C . PHE A 1 462 ? -26.594 -15.041 -0.724 1.00 93.81 462 PHE A C 1
ATOM 3361 O O . PHE A 1 462 ? -27.076 -16.013 -0.145 1.00 93.81 462 PHE A O 1
ATOM 3368 N N . ALA A 1 463 ? -25.490 -15.138 -1.467 1.00 91.06 463 ALA A N 1
ATOM 3369 C CA . ALA A 1 463 ? -24.731 -16.375 -1.606 1.00 91.06 463 ALA A CA 1
ATOM 3370 C C . ALA A 1 463 ? -23.228 -16.102 -1.730 1.00 91.06 463 ALA A C 1
ATOM 3372 O O . ALA A 1 463 ? -22.797 -15.144 -2.377 1.00 91.06 463 ALA A O 1
ATOM 3373 N N . LEU A 1 464 ? -22.423 -16.995 -1.150 1.00 96.44 464 LEU A N 1
ATOM 3374 C CA . LEU A 1 464 ? -20.978 -17.022 -1.362 1.00 96.44 464 LEU A CA 1
ATOM 3375 C C . LEU A 1 464 ? -20.671 -17.691 -2.705 1.00 96.44 464 LEU A C 1
ATOM 3377 O O . LEU A 1 464 ? -21.038 -18.848 -2.920 1.00 96.44 464 LEU A O 1
ATOM 3381 N N . LYS A 1 465 ? -19.941 -17.003 -3.587 1.00 96.06 465 LYS A N 1
ATOM 3382 C CA . LYS A 1 465 ? -19.413 -17.606 -4.816 1.00 96.06 465 LYS A CA 1
ATOM 3383 C C . LYS A 1 465 ? -18.024 -18.187 -4.571 1.00 96.06 465 LYS A C 1
ATOM 3385 O O . LYS A 1 465 ? -17.204 -17.618 -3.850 1.00 96.06 465 LYS A O 1
ATOM 3390 N N . ASN A 1 466 ? -17.761 -19.330 -5.194 1.00 93.00 466 ASN A N 1
ATOM 3391 C CA . ASN A 1 466 ? -16.432 -19.927 -5.212 1.00 93.00 466 ASN A CA 1
ATOM 3392 C C . ASN A 1 466 ? -15.705 -19.467 -6.479 1.00 93.00 466 ASN A C 1
ATOM 3394 O O . ASN A 1 466 ? -16.283 -19.568 -7.562 1.00 93.00 466 ASN A O 1
ATOM 3398 N N . GLY A 1 467 ? -14.482 -18.967 -6.323 1.00 82.69 467 GLY A N 1
ATOM 3399 C CA . GLY A 1 467 ? -13.620 -18.484 -7.404 1.00 82.69 467 GLY A CA 1
ATOM 3400 C C . GLY A 1 467 ? -12.237 -19.100 -7.386 1.00 82.69 467 GLY A C 1
ATOM 3401 O O . GLY A 1 467 ? -11.894 -19.755 -6.370 1.00 82.69 467 GLY A O 1
#

Foldseek 3Di:
DDDDDDDDDDDDPDPPPPPPPDPPDDDDDDDDPQPPVLVVVLVVQLVVLVVQLVVLVVQLVVLVVQLVVLVVQLVVLVVQLVVLVVQLVVLVVQLVVLVVQLVVLVVLCVPDDDPVSNVVSVVSNVVSVVSNVVSVVSNVVSVVSNVVSVVSSVVSVVSSVVSVVSSVVSVVSSVVSVVSSVCSVPDDRDDDDDDPDDDDDDDDDDDDDDDDPPPPPPVQPQADADPDDLEDQDACAEAESYEYEAARHYNYAQYEYESYEQQHHPDEDPAAGENYEYANPHANYEYENYEYHHPDAYLNYEYYEHERYEYYQYEYEREQEHYEYDEEDYYYALYEQDHHDWDCQRVVVVGHIGQREPYEYQDYEDHYYENYEFDDGAAEPYHYAVNNAAYEHYYAAHYEFEEHLANHEHDDYPVPNFAYYNAEHEQYEYEQHHVNGLRNEEYAPRHDYHYYNYAYPVGDDHDYHYD